Protein AF-0000000072585139 (afdb_homodimer)

Solvent-accessible surface area (backbone atoms only — not comparable to full-atom values): 26400 Å² total; per-residue (Å²): 128,81,48,69,66,55,53,49,50,52,49,50,51,48,30,50,52,48,31,51,47,50,48,38,71,71,33,42,86,51,77,71,23,61,53,44,52,26,44,55,58,34,50,46,35,52,48,48,26,52,51,36,59,74,62,57,54,36,87,89,45,90,61,53,48,47,44,47,32,48,60,13,45,47,51,49,52,46,31,55,47,23,23,61,61,23,40,58,47,56,71,86,44,48,78,57,50,72,39,91,83,46,50,61,66,45,56,44,49,22,51,35,48,52,44,50,52,19,42,51,50,23,46,52,52,47,53,52,53,35,34,76,71,69,50,31,77,75,50,70,32,59,68,46,30,51,50,21,50,51,50,34,48,46,43,11,48,20,45,13,36,36,41,17,32,46,22,67,74,34,66,62,46,58,64,45,46,56,51,48,52,60,62,42,47,82,52,38,39,40,84,54,54,63,67,78,45,56,72,74,46,36,62,59,37,68,69,38,52,58,22,29,26,43,27,40,25,46,34,14,39,53,33,88,80,50,70,64,64,65,50,68,66,58,32,50,52,49,33,49,52,39,34,54,53,8,52,52,41,35,51,53,48,37,47,66,73,55,64,122,130,83,49,69,66,56,55,50,50,52,49,50,51,48,31,50,52,49,32,52,48,50,49,39,71,73,33,41,87,50,77,70,24,61,54,45,54,26,45,53,59,35,50,44,35,52,51,50,27,51,50,33,59,75,63,58,55,37,86,89,44,89,58,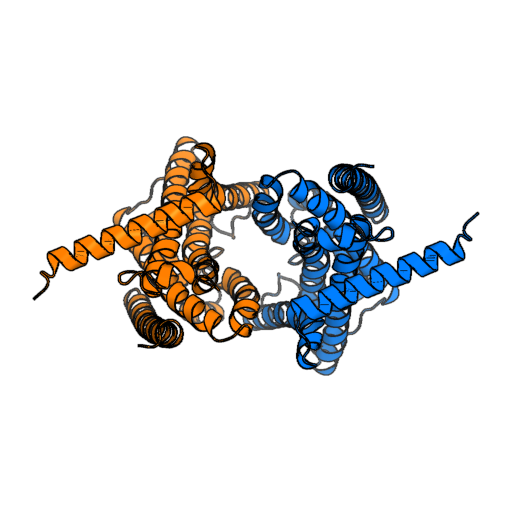53,48,45,43,48,32,47,60,15,45,45,52,50,53,47,30,56,47,24,22,61,61,23,40,59,47,56,73,87,44,48,79,56,50,72,39,91,84,45,51,60,66,44,56,46,50,21,52,35,48,52,45,50,53,18,41,49,49,22,47,52,53,46,53,52,52,33,32,76,72,69,51,30,78,77,50,71,31,59,66,45,28,51,52,20,50,51,51,34,49,47,42,11,47,19,44,14,34,37,42,18,31,45,22,67,75,35,67,64,48,57,64,45,46,55,50,49,51,60,62,42,47,83,51,39,39,39,86,52,54,63,66,78,46,56,72,75,48,35,60,59,36,68,71,38,51,59,23,29,27,44,27,41,25,45,33,14,38,54,32,88,79,51,69,62,64,65,49,68,66,59,33,51,51,51,35,50,52,39,33,54,54,8,51,52,42,35,52,53,49,36,47,67,73,54,64,122

InterPro domains:
  IPR000412 ABC-2 transporter [PR00164] (34-55)
  IPR000412 ABC-2 transporter [PR00164] (65-87)
  IPR000412 ABC-2 transporter [PR00164] (108-133)
  IPR000412 ABC-2 transporter [PR00164] (142-166)
  IPR000412 ABC-2 transporter [PR00164] (179-198)
  IPR000412 ABC-2 transporter [PR00164] (199-218)
  IPR013525 ABC-2 type transporter, transmembrane domain [PF01061] (15-222)
  IPR047817 ABC-2 type transporter, transmembrane domain, bacterial-type [PS51012] (32-253)

pLDDT: mean 90.4, std 9.54, range [42.72, 98.81]

Nearest PDB structures (foldseek):
  8tun-assembly1_C  TM=8.890E-01  e=8.134E-10  Caldimonas thermodepolymerans
  6oih-assembly1_D  TM=8.139E-01  e=3.523E-07  Aquifex aeolicus VF5
  7k2t-assembly1_B  TM=7.913E-01  e=3.224E-07  Aquifex aeolicus VF5
  8dku-assembly1_B  TM=8.174E-01  e=7.484E-07  Aquifex aeolicus VF5
  6m96-assembly1_B-2  TM=8.019E-0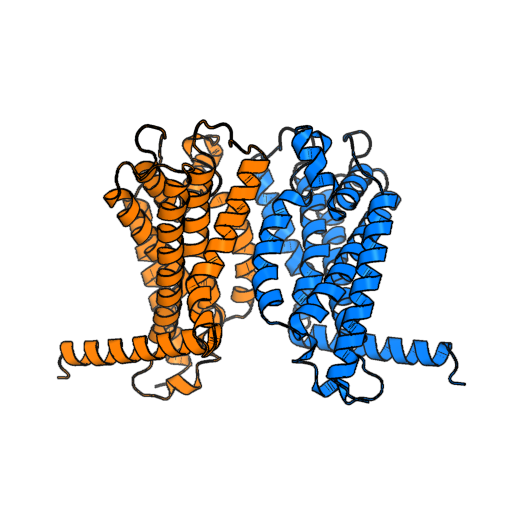1  e=1.021E-06  Aquifex aeolicus VF5

Organism: Burkholderia pseudomallei (strain K96243) (NCBI:txid272560)

Radius of gyration: 24.39 Å; Cα contacts (8 Å, |Δi|>4): 703; chains: 2; bounding box: 82×57×55 Å

Foldseek 3Di:
DCPPVNLVVLLVVLLVVLLVVVQCVQQNDDPVSNVCLQVVLLVVLVVVLVVCVVVVPCVPAPDQSSVLSLLQSLLLQLQLVLLVQLQPQCVVCLVVLVDPSDFSVSNSVSSLVSSLVNSVVNSVVSVVVCVVVVRADFWQAVPLLVVLSVLSSLNSSLSNLQLNLVNVVDVVSVVVSVVVSVVCSVLQCSSDALVSDDPVSNVVSQLDLNNQSSLSNVCRRPPPSDDGDHDVVVSVVVSVVSNVNSVVSSVVSRCVSDPD/DQPPVNLVVLLVVLLVVLLVVVQCVQQNDDPVSNVCLQVVLLCVLVVVLVVCVVVVPCVPAPDQSSVLSLLQSLLLQLQLVLLVQLQPQCVVCLVVLVDPSDFSVSNSVSSLV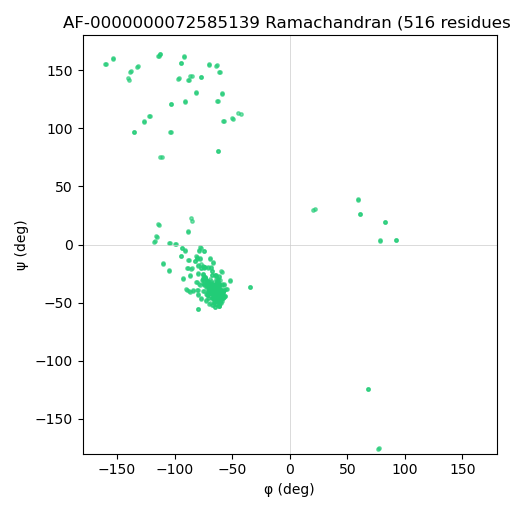SSLVNSVVNSVVSVVVCVVVVRFDFWQAVVLLVVLSVLSSLNSSLSNLQLNLVNVVDVVSVVVSVVVSVVCSVLQCSSDALVSDDPVSNVVSQLDLNNQSSLSNVCRRVPPSDDGDHDVVVSVVVSVVSNVNSVVSSVVSRCVSDPD

Sequence (520 aa):
MTNFGRSLAVQRRVIFALLMREVLTRYGRHNIGFLWLFVEPMIFTVGITILWNATGATHGSNLPISAFALTGYSTVLLWRNMPGRCSMAVTPNLALMYHRNVKVIDIFIARILLEVVGNTASFFVLMITFHALGLVDYPEDILEVMFAWVMIIWFGASLGFIIGALSEKTELVEKLWHPVTYLMFPLSGAIFMVDWLSPAFQKIVLWLPMVHGVEMLREGYFGSLVAAHYDIGYMACACLAMSLVGLALVRDVGREVTPEMTNFGRSLAVQRRVIFALLMREVLTRYGRHNIGFLWLFVEPMIFTVGITILWNATGATHGSNLPISAFALTGYSTVLLWRNMPGRCSMAVTPNLALMYHRNVKVIDIFIARILLEVVGNTASFFVLMITFHALGLVDYPEDILEVMFAWVMIIWFGASLGFIIGALSEKTELVEKLWHPVTYLMFPLSGAIFMVDWLSPAFQKIVLWLPMVHGVEMLREGYFGSLVAAHYDIGYMACACLAMSLVGLALVRDVGREVTPE

Structure (mmCIF, N/CA/C/O backbone):
data_AF-0000000072585139-model_v1
#
loop_
_entity.id
_entity.type
_entity.pdbx_description
1 polymer 'Transport permease protein'
#
loop_
_atom_site.group_PDB
_atom_site.id
_atom_site.type_symbol
_atom_site.label_atom_id
_atom_site.label_alt_id
_atom_site.label_comp_id
_atom_site.label_asym_id
_atom_site.label_entity_id
_atom_site.label_seq_id
_atom_site.pdbx_PDB_ins_code
_atom_site.Cartn_x
_atom_site.Cartn_y
_atom_site.Cartn_z
_atom_site.occupancy
_atom_site.B_iso_or_equiv
_atom_site.auth_seq_id
_atom_site.auth_comp_id
_atom_site.auth_asym_id
_atom_site.auth_atom_id
_atom_site.pdbx_PDB_model_num
ATOM 1 N N . MET A 1 1 ? 42.906 -22.531 -11.68 1 42.72 1 MET A N 1
ATOM 2 C CA . MET A 1 1 ? 42.719 -21.219 -11.055 1 42.72 1 MET A CA 1
ATOM 3 C C . MET A 1 1 ? 41.812 -20.344 -11.891 1 42.72 1 MET A C 1
ATOM 5 O O . MET A 1 1 ? 42.156 -19.938 -12.992 1 42.72 1 MET A O 1
ATOM 9 N N . THR A 1 2 ? 40.594 -20.641 -11.93 1 57.81 2 THR A N 1
ATOM 10 C CA . THR A 1 2 ? 39.688 -19.938 -12.836 1 57.81 2 THR A CA 1
ATOM 11 C C . THR A 1 2 ? 39.844 -18.422 -12.695 1 57.81 2 THR A C 1
ATOM 13 O O . THR A 1 2 ? 39.969 -17.906 -11.586 1 57.81 2 THR A O 1
ATOM 16 N N . ASN A 1 3 ? 40.375 -17.734 -13.578 1 70.94 3 ASN A N 1
ATOM 17 C CA . ASN A 1 3 ? 40.688 -16.312 -13.695 1 70.94 3 ASN A CA 1
ATOM 18 C C . ASN A 1 3 ? 39.5 -15.445 -13.227 1 70.94 3 ASN A C 1
ATOM 20 O O . ASN A 1 3 ? 38.344 -15.75 -13.523 1 70.94 3 ASN A O 1
ATOM 24 N N . PHE A 1 4 ? 39.781 -14.742 -12.078 1 81.25 4 PHE A N 1
ATOM 25 C CA . PHE A 1 4 ? 38.844 -13.789 -11.492 1 81.25 4 PHE A CA 1
ATOM 26 C C . PHE A 1 4 ? 38.062 -13.062 -12.578 1 81.25 4 PHE A C 1
ATOM 28 O O . PHE A 1 4 ? 36.844 -12.852 -12.438 1 81.25 4 PHE A O 1
ATOM 35 N N . GLY A 1 5 ? 38.688 -12.797 -13.625 1 80.81 5 GLY A N 1
ATOM 36 C CA . GLY A 1 5 ? 38.031 -12.141 -14.742 1 80.81 5 GLY A CA 1
ATOM 37 C C . GLY A 1 5 ? 37 -13.016 -15.438 1 80.81 5 GLY A C 1
ATOM 38 O O . GLY A 1 5 ? 35.938 -12.547 -15.828 1 80.81 5 GLY A O 1
ATOM 39 N N . ARG A 1 6 ? 37.375 -14.195 -15.531 1 80.69 6 ARG A N 1
ATOM 40 C CA . ARG A 1 6 ? 36.469 -15.141 -16.188 1 80.69 6 ARG A CA 1
ATOM 41 C C . ARG A 1 6 ? 35.25 -15.414 -15.32 1 80.69 6 ARG A C 1
ATOM 43 O O . ARG A 1 6 ? 34.125 -15.5 -15.82 1 80.69 6 ARG A O 1
ATOM 50 N N . SER A 1 7 ? 35.531 -15.523 -14.102 1 82.94 7 SER A N 1
ATOM 51 C CA . SER A 1 7 ? 34.438 -15.758 -13.172 1 82.94 7 SER A CA 1
ATOM 52 C C . SER A 1 7 ? 33.469 -14.586 -13.148 1 82.94 7 SER A C 1
ATOM 54 O O . SER A 1 7 ? 32.25 -14.773 -13.117 1 82.94 7 SER A O 1
ATOM 56 N N . LEU A 1 8 ? 34.031 -13.414 -13.203 1 86.38 8 LEU A N 1
ATOM 57 C CA . LEU A 1 8 ? 33.219 -12.211 -13.219 1 86.38 8 LEU A CA 1
ATOM 58 C C . LEU A 1 8 ? 32.406 -12.133 -14.5 1 86.38 8 LEU A C 1
ATOM 60 O O . LEU A 1 8 ? 31.234 -11.695 -14.477 1 86.38 8 LEU A O 1
ATOM 64 N N . ALA A 1 9 ? 33 -12.555 -15.523 1 87.81 9 ALA A N 1
ATOM 65 C CA . ALA A 1 9 ? 32.312 -12.547 -16.812 1 87.81 9 ALA A CA 1
ATOM 66 C C . ALA A 1 9 ? 31.156 -13.531 -16.828 1 87.81 9 ALA A C 1
ATOM 68 O O . ALA A 1 9 ? 30.078 -13.234 -17.359 1 87.81 9 ALA A O 1
ATOM 69 N N . VAL A 1 10 ? 31.422 -14.625 -16.297 1 86.19 10 VAL A N 1
ATOM 70 C CA . VAL A 1 10 ? 30.375 -15.641 -16.219 1 86.19 10 VAL A CA 1
ATOM 71 C C . VAL A 1 10 ? 29.234 -15.141 -15.32 1 86.19 10 VAL A C 1
ATOM 73 O O . VAL A 1 10 ? 28.062 -15.258 -15.672 1 86.19 10 VAL A O 1
ATOM 76 N N . GLN A 1 11 ? 29.609 -14.516 -14.227 1 89.5 11 GLN A N 1
ATOM 77 C CA . GLN A 1 11 ? 28.609 -14 -13.297 1 89.5 11 GLN A CA 1
ATOM 78 C C . GLN A 1 11 ? 27.781 -12.898 -13.945 1 89.5 11 GLN A C 1
ATOM 80 O O . GLN A 1 11 ? 26.562 -12.836 -13.742 1 89.5 11 GLN A O 1
ATOM 85 N N . ARG A 1 12 ? 28.422 -12.078 -14.648 1 91.88 12 ARG A N 1
ATOM 86 C CA . ARG A 1 12 ? 27.719 -11.008 -15.344 1 91.88 12 ARG A CA 1
ATOM 87 C C . ARG A 1 12 ? 26.734 -11.562 -16.359 1 91.88 12 ARG A C 1
ATOM 89 O O . ARG A 1 12 ? 25.625 -11.047 -16.516 1 91.88 12 ARG A O 1
ATOM 96 N N . ARG A 1 13 ? 27.125 -12.57 -16.984 1 91.62 13 ARG A N 1
ATOM 97 C CA . ARG A 1 13 ? 26.266 -13.203 -17.984 1 91.62 13 ARG A CA 1
ATOM 98 C C . ARG A 1 13 ? 25.047 -13.852 -17.312 1 91.62 13 ARG A C 1
ATOM 100 O O . ARG A 1 13 ? 23.938 -13.766 -17.828 1 91.62 13 ARG A O 1
ATOM 107 N N . VAL A 1 14 ? 25.328 -14.43 -16.219 1 91.94 14 VAL A N 1
ATOM 108 C CA . VAL A 1 14 ? 24.25 -15.094 -15.477 1 91.94 14 VAL A CA 1
ATOM 109 C C . VAL A 1 14 ? 23.234 -14.055 -14.984 1 91.94 14 VAL A C 1
ATOM 111 O O . VAL A 1 14 ? 22.031 -14.211 -15.18 1 91.94 14 VAL A O 1
ATOM 114 N N . ILE A 1 15 ? 23.703 -13 -14.438 1 93.69 15 ILE A N 1
ATOM 115 C CA . ILE A 1 15 ? 22.844 -11.961 -13.898 1 93.69 15 ILE A CA 1
ATOM 116 C C . ILE A 1 15 ? 22.062 -11.297 -15.023 1 93.69 15 ILE A C 1
ATOM 118 O O . ILE A 1 15 ? 20.859 -11.023 -14.883 1 93.69 15 ILE A O 1
ATOM 122 N N . PHE A 1 16 ? 22.734 -11.094 -16.094 1 93.31 16 PHE A N 1
ATOM 123 C CA . PHE A 1 16 ? 22.078 -10.477 -17.234 1 93.31 16 PHE A CA 1
ATOM 124 C C . PHE A 1 16 ? 20.969 -11.383 -17.781 1 93.31 16 PHE A C 1
ATOM 126 O O . PHE A 1 16 ? 19.891 -10.906 -18.109 1 93.31 16 PHE A O 1
ATOM 133 N N . ALA A 1 17 ? 21.25 -12.641 -17.828 1 92.38 17 ALA A N 1
ATOM 134 C CA . ALA A 1 17 ? 20.25 -13.609 -18.297 1 92.38 17 ALA A CA 1
ATOM 135 C C . ALA A 1 17 ? 19.047 -13.633 -17.359 1 92.38 17 ALA A C 1
ATOM 137 O O . ALA A 1 17 ? 17.891 -13.672 -17.828 1 92.38 17 ALA A O 1
ATOM 138 N N . LEU A 1 18 ? 19.359 -13.562 -16.109 1 92.62 18 LEU A N 1
ATOM 139 C CA . LEU A 1 18 ? 18.281 -13.562 -15.125 1 92.62 18 LEU A CA 1
ATOM 140 C C . LEU A 1 18 ? 17.484 -12.266 -15.18 1 92.62 18 LEU A C 1
ATOM 142 O O . LEU A 1 18 ? 16.266 -12.281 -15.031 1 92.62 18 LEU A O 1
ATOM 146 N N . LEU A 1 19 ? 18.172 -11.211 -15.367 1 92.88 19 LEU A N 1
ATOM 147 C CA . LEU A 1 19 ? 17.531 -9.914 -15.5 1 92.88 19 LEU A CA 1
ATOM 148 C C . LEU A 1 19 ? 16.594 -9.898 -16.703 1 92.88 19 LEU A C 1
ATOM 150 O O . LEU A 1 19 ? 15.445 -9.461 -16.594 1 92.88 19 LEU A O 1
ATOM 154 N N . MET A 1 20 ? 17.047 -10.391 -17.812 1 91.12 20 MET A N 1
ATOM 155 C CA . MET A 1 20 ? 16.234 -10.414 -19.031 1 91.12 20 MET A CA 1
ATOM 156 C C . MET A 1 20 ? 15.031 -11.336 -18.875 1 91.12 20 MET A C 1
ATOM 158 O O . MET A 1 20 ? 13.945 -11.031 -19.359 1 91.12 20 MET A O 1
ATOM 162 N N . ARG A 1 21 ? 15.266 -12.375 -18.188 1 89.94 21 ARG A N 1
ATOM 163 C CA . ARG A 1 21 ? 14.156 -13.289 -17.906 1 89.94 21 ARG A CA 1
ATOM 164 C C . ARG A 1 21 ? 13.086 -12.617 -17.062 1 89.94 21 ARG A C 1
ATOM 166 O O . ARG A 1 21 ? 11.891 -12.789 -17.297 1 89.94 21 ARG A O 1
ATOM 173 N N . GLU A 1 22 ? 13.586 -11.898 -16.094 1 89.5 22 GLU A N 1
ATOM 174 C CA . GLU A 1 22 ? 12.656 -11.18 -15.227 1 89.5 22 GLU A CA 1
ATOM 175 C C . GLU A 1 22 ? 11.875 -10.125 -16.016 1 89.5 22 GLU A C 1
ATOM 177 O O . GLU A 1 22 ? 10.68 -9.953 -15.797 1 89.5 22 GLU A O 1
ATOM 182 N N . VAL A 1 23 ? 12.547 -9.43 -16.875 1 88.5 23 VAL A N 1
ATOM 183 C CA . VAL A 1 23 ? 11.906 -8.414 -17.703 1 88.5 23 VAL A CA 1
ATOM 184 C C . VAL A 1 23 ? 10.836 -9.055 -18.578 1 88.5 23 VAL A C 1
ATOM 186 O O . VAL A 1 23 ? 9.711 -8.555 -18.656 1 88.5 23 VAL A O 1
ATOM 189 N N . LEU A 1 24 ? 11.141 -10.188 -19.156 1 87.56 24 LEU A N 1
ATOM 190 C CA . LEU A 1 24 ? 10.227 -10.883 -20.047 1 87.56 24 LEU A CA 1
ATOM 191 C C . LEU A 1 24 ? 9.039 -11.453 -19.281 1 87.56 24 LEU A C 1
ATOM 193 O O . LEU A 1 24 ? 7.91 -11.453 -19.781 1 87.56 24 LEU A O 1
ATOM 197 N N . THR A 1 25 ? 9.297 -11.922 -18.094 1 83.19 25 THR A N 1
ATOM 198 C CA . THR A 1 25 ? 8.25 -12.523 -17.266 1 83.19 25 THR A CA 1
ATOM 199 C C . THR A 1 25 ? 7.285 -11.461 -16.75 1 83.19 25 THR A C 1
ATOM 201 O O . THR A 1 25 ? 6.07 -11.68 -16.719 1 83.19 25 THR A O 1
ATOM 204 N N . ARG A 1 26 ? 7.789 -10.328 -16.5 1 83.62 26 ARG A N 1
ATOM 205 C CA . ARG A 1 26 ? 6.969 -9.297 -15.875 1 83.62 26 ARG A CA 1
ATOM 206 C C . ARG A 1 26 ? 6.258 -8.445 -16.922 1 83.62 26 ARG A C 1
ATOM 208 O O . ARG A 1 26 ? 5.113 -8.039 -16.719 1 83.62 26 ARG A O 1
ATOM 215 N N . TYR A 1 27 ? 6.938 -8.18 -17.953 1 83 27 TYR A N 1
ATOM 216 C CA . TYR A 1 27 ? 6.402 -7.156 -18.844 1 83 27 TYR A CA 1
ATOM 217 C C . TYR A 1 27 ? 6.098 -7.742 -20.219 1 83 27 TYR A C 1
ATOM 219 O O . TYR A 1 27 ? 5.52 -7.066 -21.078 1 83 27 TYR A O 1
ATOM 227 N N . GLY A 1 28 ? 6.305 -8.969 -20.359 1 76.94 28 GLY A N 1
ATOM 228 C CA . GLY A 1 28 ? 5.992 -9.648 -21.609 1 76.94 28 GLY A CA 1
ATOM 229 C C . GLY A 1 28 ? 7.023 -9.391 -22.688 1 76.94 28 GLY A C 1
ATOM 230 O O . GLY A 1 28 ? 8.047 -8.75 -22.438 1 76.94 28 GLY A O 1
ATOM 231 N N . ARG A 1 29 ? 6.672 -9.938 -23.844 1 72.06 29 ARG A N 1
ATOM 232 C CA . ARG A 1 29 ? 7.617 -9.938 -24.953 1 72.06 29 ARG A CA 1
ATOM 233 C C . ARG A 1 29 ? 7.379 -8.734 -25.859 1 72.06 29 ARG A C 1
ATOM 235 O O . ARG A 1 29 ? 8.234 -8.398 -26.688 1 72.06 29 ARG A O 1
ATOM 242 N N . HIS A 1 30 ? 6.328 -8.094 -25.625 1 69.88 30 HIS A N 1
ATOM 243 C CA . HIS A 1 30 ? 6.047 -6.996 -26.547 1 69.88 30 HIS A CA 1
ATOM 244 C C . HIS A 1 30 ? 6.762 -5.719 -26.125 1 69.88 30 HIS A C 1
ATOM 246 O O . HIS A 1 30 ? 7.031 -5.523 -24.938 1 69.88 30 HIS A O 1
ATOM 252 N N . ASN A 1 31 ? 7.215 -4.898 -27.016 1 62.59 31 ASN A N 1
ATOM 253 C CA . ASN A 1 31 ? 8.023 -3.693 -26.844 1 62.59 31 ASN A CA 1
ATOM 254 C C . ASN A 1 31 ? 7.406 -2.738 -25.828 1 62.59 31 ASN A C 1
ATOM 256 O O . ASN A 1 31 ? 8.117 -2.135 -25.016 1 62.59 31 ASN A O 1
ATOM 260 N N . ILE A 1 32 ? 6.145 -2.77 -25.75 1 67.5 32 ILE A N 1
ATOM 261 C CA . ILE A 1 32 ? 5.488 -1.817 -24.859 1 67.5 32 ILE A CA 1
ATOM 262 C C . ILE A 1 32 ? 5.621 -2.283 -23.406 1 67.5 32 ILE A C 1
ATOM 264 O O . ILE A 1 32 ? 5.543 -1.477 -22.484 1 67.5 32 ILE A O 1
ATOM 268 N N . GLY A 1 33 ? 5.941 -3.506 -23.312 1 70.38 33 GLY A N 1
ATOM 269 C CA . GLY A 1 33 ? 6.055 -4.078 -21.969 1 70.38 33 GLY A CA 1
ATOM 270 C C . GLY A 1 33 ? 7.246 -3.547 -21.203 1 70.38 33 GLY A C 1
ATOM 271 O O . GLY A 1 33 ? 7.129 -3.244 -20 1 70.38 33 GLY A O 1
ATOM 272 N N . PHE A 1 34 ? 8.258 -3.209 -21.922 1 78.94 34 PHE A N 1
ATOM 273 C CA . PHE A 1 34 ? 9.484 -2.748 -21.266 1 78.94 34 PHE A CA 1
ATOM 274 C C . PHE A 1 34 ? 9.32 -1.323 -20.75 1 78.94 34 PHE A C 1
ATOM 276 O O . PHE A 1 34 ? 9.883 -0.961 -19.719 1 78.94 34 PHE A O 1
ATOM 283 N N . LEU A 1 35 ? 8.484 -0.581 -21.344 1 83.5 35 LEU A N 1
ATOM 284 C CA . LEU A 1 35 ? 8.258 0.796 -20.922 1 83.5 35 LEU A CA 1
ATOM 285 C C . LEU A 1 35 ? 7.574 0.84 -19.562 1 83.5 35 LEU A C 1
ATOM 287 O O . LEU A 1 35 ? 7.715 1.816 -18.828 1 83.5 35 LEU A O 1
ATOM 291 N N . TRP A 1 36 ? 6.992 -0.24 -19.25 1 84.69 36 TRP A N 1
ATOM 292 C CA . TRP A 1 36 ? 6.266 -0.287 -17.984 1 84.69 36 TRP A CA 1
ATOM 293 C C . TRP A 1 36 ? 7.234 -0.28 -16.797 1 84.69 36 TRP A C 1
ATOM 295 O O . TRP A 1 36 ? 6.863 0.102 -15.688 1 84.69 36 TRP A O 1
ATOM 305 N N . LEU A 1 37 ? 8.461 -0.657 -17.188 1 85.56 37 LEU A N 1
ATOM 306 C CA . LEU A 1 37 ? 9.492 -0.702 -16.156 1 85.56 37 LEU A CA 1
ATOM 307 C C . LEU A 1 37 ? 9.641 0.655 -15.477 1 85.56 37 LEU A C 1
ATOM 309 O O . LEU A 1 37 ? 9.781 0.729 -14.258 1 85.56 37 LEU A O 1
ATOM 313 N N . PHE A 1 38 ? 9.555 1.667 -16.219 1 89.62 38 PHE A N 1
ATOM 314 C CA . PHE A 1 38 ? 9.742 2.969 -15.586 1 89.62 38 PHE A CA 1
ATOM 315 C C . PHE A 1 38 ? 8.422 3.74 -15.539 1 89.62 38 PHE A C 1
ATOM 317 O O . PHE A 1 38 ? 8.266 4.664 -14.734 1 89.62 38 PHE A O 1
ATOM 324 N N . VAL A 1 39 ? 7.43 3.324 -16.328 1 89.62 39 VAL A N 1
ATOM 325 C CA . VAL A 1 39 ? 6.137 4 -16.328 1 89.62 39 VAL A CA 1
ATOM 326 C C . VAL A 1 39 ? 5.387 3.703 -15.039 1 89.62 39 VAL A C 1
ATOM 328 O O . VAL A 1 39 ? 4.719 4.578 -14.484 1 89.62 39 VAL A O 1
ATOM 331 N N . GLU A 1 40 ? 5.609 2.531 -14.578 1 87.25 40 GLU A N 1
ATOM 332 C CA . GLU A 1 40 ? 4.898 2.123 -13.375 1 87.25 40 GLU A CA 1
ATOM 333 C C . GLU A 1 40 ? 5.25 3.02 -12.188 1 87.25 40 GLU A C 1
ATOM 335 O O . GLU A 1 40 ? 4.371 3.639 -11.586 1 87.25 40 GLU A O 1
ATOM 340 N N . PRO A 1 41 ? 6.504 3.188 -11.898 1 91.62 41 PRO A N 1
ATOM 341 C CA . PRO A 1 41 ? 6.84 4.094 -10.797 1 91.62 41 PRO A CA 1
ATOM 342 C C . PRO A 1 41 ? 6.504 5.551 -11.109 1 91.62 41 PRO A C 1
ATOM 344 O O . PRO A 1 41 ? 6.164 6.316 -10.203 1 91.62 41 PRO A O 1
ATOM 347 N N . MET A 1 42 ? 6.488 5.91 -12.32 1 94.5 42 MET A N 1
ATOM 348 C CA . MET A 1 42 ? 6.141 7.273 -12.703 1 94.5 42 MET A CA 1
ATOM 349 C C . MET A 1 42 ? 4.68 7.578 -12.391 1 94.5 42 MET A C 1
ATOM 351 O O . MET A 1 42 ? 4.352 8.688 -11.961 1 94.5 42 MET A O 1
ATOM 355 N N . ILE A 1 43 ? 3.885 6.598 -12.586 1 92 43 ILE A N 1
ATOM 356 C CA . ILE A 1 43 ? 2.457 6.781 -12.359 1 92 43 ILE A CA 1
ATOM 357 C C . ILE A 1 43 ? 2.209 7.141 -10.898 1 92 43 ILE A C 1
ATOM 359 O O . ILE A 1 43 ? 1.418 8.039 -10.602 1 92 43 ILE A O 1
ATOM 363 N N . PHE A 1 44 ? 2.918 6.535 -10.047 1 90.06 44 PHE A N 1
ATOM 364 C CA . PHE A 1 44 ? 2.781 6.805 -8.617 1 90.06 44 PHE A CA 1
ATOM 365 C C . PHE A 1 44 ? 3.207 8.227 -8.289 1 90.06 44 PHE A C 1
ATOM 367 O O . PHE A 1 44 ? 2.465 8.977 -7.648 1 90.06 44 PHE A O 1
ATOM 374 N N . THR A 1 45 ? 4.348 8.562 -8.773 1 93.25 45 THR A N 1
ATOM 375 C CA . THR A 1 45 ? 4.906 9.875 -8.461 1 93.25 45 THR A CA 1
ATOM 376 C C . THR A 1 45 ? 4.078 10.984 -9.102 1 93.25 45 THR A C 1
ATOM 378 O O . THR A 1 45 ? 3.799 12.008 -8.469 1 93.25 45 THR A O 1
ATOM 381 N N . VAL A 1 46 ? 3.668 10.773 -10.312 1 94.62 46 VAL A N 1
ATOM 382 C CA . VAL A 1 46 ? 2.852 11.758 -11.023 1 94.62 46 VAL A CA 1
ATOM 383 C C . VAL A 1 46 ? 1.498 11.898 -10.328 1 94.62 46 VAL A C 1
ATOM 385 O O . VAL A 1 46 ? 1.004 13.008 -10.141 1 94.62 46 VAL A O 1
ATOM 388 N N . GLY A 1 47 ? 0.931 10.797 -9.953 1 91.75 47 GLY A N 1
ATOM 389 C CA . GLY A 1 47 ? -0.343 10.82 -9.25 1 91.75 47 GLY A CA 1
ATOM 390 C C . GLY A 1 47 ? -0.294 11.609 -7.953 1 91.75 47 GLY A C 1
ATOM 391 O O . GLY A 1 47 ? -1.17 12.43 -7.688 1 91.75 47 GLY A O 1
ATOM 392 N N . ILE A 1 48 ? 0.69 11.359 -7.227 1 89.56 48 ILE A N 1
ATOM 393 C CA . ILE A 1 48 ? 0.835 12.055 -5.949 1 89.56 48 ILE A CA 1
ATOM 394 C C . ILE A 1 48 ? 1.1 13.539 -6.195 1 89.56 48 ILE A C 1
ATOM 396 O O . ILE A 1 48 ? 0.609 14.391 -5.453 1 89.56 48 ILE A O 1
ATOM 400 N N . THR A 1 49 ? 1.92 13.828 -7.199 1 91.88 49 THR A N 1
ATOM 401 C CA . THR A 1 49 ? 2.209 15.211 -7.551 1 91.88 49 THR A CA 1
ATOM 402 C C . THR A 1 49 ? 0.927 15.961 -7.914 1 91.88 49 THR A C 1
ATOM 404 O O . THR A 1 49 ? 0.701 17.078 -7.453 1 91.88 49 THR A O 1
ATOM 407 N N . ILE A 1 50 ? 0.098 15.367 -8.688 1 89.06 50 ILE A N 1
ATOM 408 C CA . ILE A 1 50 ? -1.175 15.961 -9.078 1 89.06 50 ILE A CA 1
ATOM 409 C C . ILE A 1 50 ? -2.051 16.156 -7.844 1 89.06 50 ILE A C 1
ATOM 411 O O . ILE A 1 50 ? -2.637 17.219 -7.648 1 89.06 50 ILE A O 1
ATOM 415 N N . LEU A 1 51 ? -2.049 15.164 -7.055 1 85.12 51 LEU A N 1
ATOM 416 C CA . LEU A 1 51 ? -2.873 15.195 -5.852 1 85.12 51 LEU A CA 1
ATOM 417 C C . LEU A 1 51 ? -2.422 16.312 -4.918 1 85.12 51 LEU A C 1
ATOM 419 O O . LEU A 1 51 ? -3.246 17.094 -4.43 1 85.12 51 LEU A O 1
ATOM 423 N N . TRP A 1 52 ? -1.164 16.391 -4.672 1 85.44 52 TRP A N 1
ATOM 424 C CA . TRP A 1 52 ? -0.648 17.391 -3.738 1 85.44 52 TRP A CA 1
ATOM 425 C C . TRP A 1 52 ? -0.787 18.797 -4.309 1 85.44 52 TRP A C 1
ATOM 427 O O . TRP A 1 52 ? -1.068 19.75 -3.574 1 85.44 52 TRP A O 1
ATOM 437 N N . ASN A 1 53 ? -0.588 18.953 -5.598 1 84.75 53 ASN A N 1
ATOM 438 C CA . ASN A 1 53 ? -0.792 20.25 -6.215 1 84.75 53 ASN A CA 1
ATOM 439 C C . ASN A 1 53 ? -2.256 20.672 -6.152 1 84.75 53 ASN A C 1
ATOM 441 O O . ASN A 1 53 ? -2.557 21.859 -5.934 1 84.75 53 ASN A O 1
ATOM 445 N N . ALA A 1 54 ? -3.121 19.797 -6.336 1 78.88 54 ALA A N 1
ATOM 446 C CA . ALA A 1 54 ? -4.551 20.078 -6.312 1 78.88 54 ALA A CA 1
ATOM 447 C C . ALA A 1 54 ? -5.016 20.453 -4.902 1 78.88 54 ALA A C 1
ATOM 449 O O . ALA A 1 54 ? -5.926 21.266 -4.734 1 78.88 54 ALA A O 1
ATOM 450 N N . THR A 1 55 ? -4.379 19.844 -3.893 1 75.5 55 THR A N 1
ATOM 451 C CA . THR A 1 55 ? -4.805 20.047 -2.514 1 75.5 55 THR A CA 1
ATOM 452 C C . THR A 1 55 ? -4.004 21.172 -1.866 1 75.5 55 THR A C 1
ATOM 454 O O . THR A 1 55 ? -4.34 21.641 -0.775 1 75.5 55 THR A O 1
ATOM 457 N N . GLY A 1 56 ? -3.125 21.656 -2.588 1 69.81 56 GLY A N 1
ATOM 458 C CA . GLY A 1 56 ? -2.275 22.688 -2.014 1 69.81 56 GLY A CA 1
ATOM 459 C C . GLY A 1 56 ? -1.483 22.203 -0.812 1 69.81 56 GLY A C 1
ATOM 460 O O . GLY A 1 56 ? -1.279 22.953 0.145 1 69.81 56 GLY A O 1
ATOM 461 N N . ALA A 1 57 ? -1.272 21 -0.812 1 62.47 57 ALA A N 1
ATOM 462 C CA . ALA A 1 57 ? -0.547 20.438 0.323 1 62.47 57 ALA A CA 1
ATOM 463 C C . ALA A 1 57 ? 0.858 21.016 0.422 1 62.47 57 ALA A C 1
ATOM 465 O O . ALA A 1 57 ? 1.736 20.688 -0.376 1 62.47 57 ALA A O 1
ATOM 466 N N . THR A 1 58 ? 0.96 22.203 0.978 1 60.09 58 THR A N 1
ATOM 467 C CA . THR A 1 58 ? 2.246 22.875 1.106 1 60.09 58 THR A CA 1
ATOM 468 C C . THR A 1 58 ? 2.963 22.438 2.381 1 60.09 58 THR A C 1
ATOM 470 O O . THR A 1 58 ? 4.102 22.844 2.627 1 60.09 58 THR A O 1
ATOM 473 N N . HIS A 1 59 ? 2.635 21.422 2.809 1 58.06 59 HIS A N 1
ATOM 474 C CA . HIS A 1 59 ? 3.201 20.938 4.055 1 58.06 59 HIS A CA 1
ATOM 475 C C . HIS A 1 59 ? 3.801 22.062 4.883 1 58.06 59 HIS A C 1
ATOM 477 O O . HIS A 1 59 ? 4.824 21.875 5.547 1 58.06 59 HIS A O 1
ATOM 483 N N . GLY A 1 60 ? 3.131 23.25 4.652 1 57.12 60 GLY A N 1
ATOM 484 C CA . GLY A 1 60 ? 3.568 24.406 5.43 1 57.12 60 GLY A CA 1
ATOM 485 C C . GLY A 1 60 ? 4.84 25.031 4.898 1 57.12 60 GLY A C 1
ATOM 486 O O . GLY A 1 60 ? 5.441 25.891 5.562 1 57.12 60 GLY A O 1
ATOM 487 N N . SER A 1 61 ? 5.285 24.5 3.807 1 67.06 61 SER A N 1
ATOM 488 C CA . SER A 1 61 ? 6.574 25.016 3.354 1 67.06 61 SER A CA 1
ATOM 489 C C . SER A 1 61 ? 6.438 25.781 2.039 1 67.06 61 SER A C 1
ATOM 491 O O . SER A 1 61 ? 5.383 25.734 1.401 1 67.06 61 SER A O 1
ATOM 493 N N . ASN A 1 62 ? 7.441 26.516 1.821 1 77.56 62 ASN A N 1
ATOM 494 C CA . ASN A 1 62 ? 7.531 27.281 0.583 1 77.56 62 ASN A CA 1
ATOM 495 C C . ASN A 1 62 ? 8.195 26.469 -0.529 1 77.56 62 ASN A C 1
ATOM 497 O O . ASN A 1 62 ? 8.547 27.016 -1.576 1 77.56 62 ASN A O 1
ATOM 501 N N . LEU A 1 63 ? 8.336 25.281 -0.298 1 84.19 63 LEU A N 1
ATOM 502 C CA . LEU A 1 63 ? 8.938 24.438 -1.329 1 84.19 63 LEU A CA 1
ATOM 503 C C . LEU A 1 63 ? 7.926 24.125 -2.426 1 84.19 63 LEU A C 1
ATOM 505 O O . LEU A 1 63 ? 6.734 23.953 -2.15 1 84.19 63 LEU A O 1
ATOM 509 N N . PRO A 1 64 ? 8.484 24.078 -3.65 1 88.62 64 PRO A N 1
ATOM 510 C CA . PRO A 1 64 ? 7.578 23.625 -4.707 1 88.62 64 PRO A CA 1
ATOM 511 C C . PRO A 1 64 ? 7.023 22.219 -4.449 1 88.62 64 PRO A C 1
ATOM 513 O O . PRO A 1 64 ? 7.793 21.281 -4.215 1 88.62 64 PRO A O 1
ATOM 516 N N . ILE A 1 65 ? 5.812 22.141 -4.555 1 89 65 ILE A N 1
ATOM 517 C CA . ILE A 1 65 ? 5.094 20.922 -4.219 1 89 65 ILE A CA 1
ATOM 518 C C . ILE A 1 65 ? 5.562 19.781 -5.121 1 89 65 ILE A C 1
ATOM 520 O O . ILE A 1 65 ? 5.82 18.672 -4.648 1 89 65 ILE A O 1
ATOM 524 N N . SER A 1 66 ? 5.719 20.047 -6.391 1 93.88 66 SER A N 1
ATOM 525 C CA . SER A 1 66 ? 6.098 19.031 -7.359 1 93.88 66 SER A CA 1
ATOM 526 C C . SER A 1 66 ? 7.488 18.484 -7.07 1 93.88 66 SER A C 1
ATOM 528 O O . SER A 1 66 ? 7.723 17.281 -7.172 1 93.88 66 SER A O 1
ATOM 530 N N . ALA A 1 67 ? 8.359 19.359 -6.723 1 94.12 67 ALA A N 1
ATOM 531 C CA . ALA A 1 67 ? 9.711 18.922 -6.398 1 94.12 67 ALA A CA 1
ATOM 532 C C . ALA A 1 67 ? 9.734 18.078 -5.121 1 94.12 67 ALA A C 1
ATOM 534 O O . ALA A 1 67 ? 10.469 17.094 -5.027 1 94.12 67 ALA A O 1
ATOM 535 N N . PHE A 1 68 ? 8.961 18.531 -4.219 1 94 68 PHE A N 1
ATOM 536 C CA . PHE A 1 68 ? 8.867 17.797 -2.961 1 94 68 PHE A CA 1
ATOM 537 C C . PHE A 1 68 ? 8.281 16.406 -3.182 1 94 68 PHE A C 1
ATOM 539 O O . PHE A 1 68 ? 8.781 15.422 -2.633 1 94 68 PHE A O 1
ATOM 546 N N . ALA A 1 69 ? 7.285 16.312 -3.953 1 93.56 69 ALA A N 1
ATOM 547 C CA . ALA A 1 69 ? 6.668 15.031 -4.281 1 93.56 69 ALA A CA 1
ATOM 548 C C . ALA A 1 69 ? 7.637 14.141 -5.051 1 93.56 69 ALA A C 1
ATOM 550 O O . ALA A 1 69 ? 7.773 12.953 -4.754 1 93.56 69 ALA A O 1
ATOM 551 N N . LEU A 1 70 ? 8.305 14.672 -6.008 1 96.31 70 LEU A N 1
ATOM 552 C CA . LEU A 1 70 ? 9.25 13.938 -6.84 1 96.31 70 LEU A CA 1
ATOM 553 C C . LEU A 1 70 ? 10.367 13.352 -5.992 1 96.31 70 LEU A C 1
ATOM 555 O O . LEU A 1 70 ? 10.672 12.156 -6.098 1 96.31 70 LEU A O 1
ATOM 559 N N . THR A 1 71 ? 10.93 14.133 -5.09 1 96.5 71 THR A N 1
ATOM 560 C CA . THR A 1 71 ? 12.086 13.703 -4.309 1 96.5 71 THR A CA 1
ATOM 561 C C . THR A 1 71 ? 11.664 12.734 -3.207 1 96.5 71 THR A C 1
ATOM 563 O O . THR A 1 71 ? 12.438 11.867 -2.799 1 96.5 71 THR A O 1
ATOM 566 N N . GLY A 1 72 ? 10.492 12.898 -2.738 1 94.94 72 GLY A N 1
ATOM 567 C CA . GLY A 1 72 ? 10.008 12.047 -1.664 1 94.94 72 GLY A CA 1
ATOM 568 C C . GLY A 1 72 ? 9.531 10.688 -2.148 1 94.94 72 GLY A C 1
ATOM 569 O O . GLY A 1 72 ? 10.078 9.656 -1.763 1 94.94 72 GLY A O 1
ATOM 570 N N . TYR A 1 73 ? 8.625 10.703 -3.061 1 94.12 73 TYR A N 1
ATOM 571 C CA . TYR A 1 73 ? 7.973 9.461 -3.451 1 94.12 73 TYR A CA 1
ATOM 572 C C . TYR A 1 73 ? 8.891 8.602 -4.312 1 94.12 73 TYR A C 1
ATOM 574 O O . TYR A 1 73 ? 8.844 7.375 -4.246 1 94.12 73 TYR A O 1
ATOM 582 N N . SER A 1 74 ? 9.703 9.211 -5.094 1 96.88 74 SER A N 1
ATOM 583 C CA . SER A 1 74 ? 10.641 8.43 -5.887 1 96.88 74 SER A CA 1
ATOM 584 C C . SER A 1 74 ? 11.609 7.652 -4.996 1 96.88 74 SER A C 1
ATOM 586 O O . SER A 1 74 ? 11.977 6.52 -5.309 1 96.88 74 SER A O 1
ATOM 588 N N . THR A 1 75 ? 11.969 8.25 -3.895 1 97.44 75 THR A N 1
ATOM 589 C CA . THR A 1 75 ? 12.891 7.566 -2.998 1 97.44 75 THR A CA 1
ATOM 590 C C . THR A 1 75 ? 12.203 6.414 -2.277 1 97.44 75 THR A C 1
ATOM 592 O O . THR A 1 75 ? 12.805 5.359 -2.061 1 97.44 75 THR A O 1
ATOM 595 N N . VAL A 1 76 ? 10.969 6.605 -1.947 1 95.56 76 VAL A N 1
ATOM 596 C CA . VAL A 1 76 ? 10.203 5.547 -1.291 1 95.56 76 VAL A CA 1
ATOM 597 C C . VAL A 1 76 ? 10.078 4.344 -2.223 1 95.56 76 VAL A C 1
ATOM 599 O O . VAL A 1 76 ? 10.289 3.205 -1.805 1 95.56 76 VAL A O 1
ATOM 602 N N . LEU A 1 77 ? 9.727 4.625 -3.443 1 94.81 77 LEU A N 1
ATOM 603 C CA . LEU A 1 77 ? 9.57 3.539 -4.402 1 94.81 77 LEU A CA 1
ATOM 604 C C . LEU A 1 77 ? 10.883 2.791 -4.602 1 94.81 77 LEU A C 1
ATOM 606 O O . LEU A 1 77 ? 10.883 1.57 -4.777 1 94.81 77 LEU A O 1
ATOM 610 N N . LEU A 1 78 ? 11.914 3.5 -4.527 1 96.62 78 LEU A N 1
ATOM 611 C CA . LEU A 1 78 ? 13.234 2.918 -4.766 1 96.62 78 LEU A CA 1
ATOM 612 C C . LEU A 1 78 ? 13.562 1.87 -3.709 1 96.62 78 LEU A C 1
ATOM 614 O O . LEU A 1 78 ? 13.875 0.724 -4.039 1 96.62 78 LEU A O 1
ATOM 618 N N . TRP A 1 79 ? 13.445 2.17 -2.471 1 97.19 79 TRP A N 1
ATOM 619 C CA . TRP A 1 79 ? 13.891 1.229 -1.444 1 97.19 79 TRP A CA 1
ATOM 620 C C . TRP A 1 79 ? 12.781 0.236 -1.105 1 97.19 79 TRP A C 1
ATOM 622 O O . TRP A 1 79 ? 13.062 -0.894 -0.696 1 97.19 79 TRP A O 1
ATOM 632 N N . ARG A 1 80 ? 11.57 0.617 -1.292 1 94.94 80 ARG A N 1
ATOM 633 C CA . ARG A 1 80 ? 10.461 -0.226 -0.874 1 94.94 80 ARG A CA 1
ATOM 634 C C . ARG A 1 80 ? 10.219 -1.355 -1.87 1 94.94 80 ARG A C 1
ATOM 636 O O . ARG A 1 80 ? 9.859 -2.469 -1.481 1 94.94 80 ARG A O 1
ATOM 643 N N . ASN A 1 81 ? 10.422 -1.131 -3.133 1 94 81 ASN A N 1
ATOM 644 C CA . ASN A 1 81 ? 10.109 -2.115 -4.164 1 94 81 ASN A CA 1
ATOM 645 C C . ASN A 1 81 ? 11.094 -3.285 -4.133 1 94 81 ASN A C 1
ATOM 647 O O . ASN A 1 81 ? 10.711 -4.422 -4.422 1 94 81 ASN A O 1
ATOM 651 N N . MET A 1 82 ? 12.242 -3.037 -3.775 1 97.19 82 MET A N 1
ATOM 652 C CA . MET A 1 82 ? 13.289 -4.051 -3.867 1 97.19 82 MET A CA 1
ATOM 653 C C . MET A 1 82 ? 12.992 -5.227 -2.945 1 97.19 82 MET A C 1
ATOM 655 O O . MET A 1 82 ? 12.938 -6.375 -3.395 1 97.19 82 MET A O 1
ATOM 659 N N . PRO A 1 83 ? 12.766 -5.008 -1.676 1 96.56 83 PRO A N 1
ATOM 660 C CA . PRO A 1 83 ? 12.406 -6.156 -0.842 1 96.56 83 PRO A CA 1
ATOM 661 C C . PRO A 1 83 ? 11.109 -6.828 -1.293 1 96.56 83 PRO A C 1
ATOM 663 O O . PRO A 1 83 ? 10.992 -8.055 -1.225 1 96.56 83 PRO A O 1
ATOM 666 N N . GLY A 1 84 ? 10.195 -6.062 -1.767 1 92.44 84 GLY A N 1
ATOM 667 C CA . GLY A 1 84 ? 8.961 -6.637 -2.268 1 92.44 84 GLY A CA 1
ATOM 668 C C . GLY A 1 84 ? 9.172 -7.59 -3.43 1 92.44 84 GLY A C 1
ATOM 669 O O . GLY A 1 84 ? 8.539 -8.641 -3.5 1 92.44 84 GLY A O 1
ATOM 670 N N . ARG A 1 85 ? 10.055 -7.293 -4.273 1 92.94 85 ARG A N 1
ATOM 671 C CA . ARG A 1 85 ? 10.328 -8.109 -5.453 1 92.94 85 ARG A CA 1
ATOM 672 C C . ARG A 1 85 ? 11.188 -9.32 -5.098 1 92.94 85 ARG A C 1
ATOM 674 O O . ARG A 1 85 ? 11.156 -10.336 -5.797 1 92.94 85 ARG A O 1
ATOM 681 N N . CYS A 1 86 ? 11.914 -9.188 -4.062 1 96.06 86 CYS A N 1
ATOM 682 C CA . CYS A 1 86 ? 12.805 -10.273 -3.662 1 96.06 86 CYS A CA 1
ATOM 683 C C . CYS A 1 86 ? 12.062 -11.305 -2.814 1 96.06 86 CYS A C 1
ATOM 685 O O . CYS A 1 86 ? 12.523 -12.438 -2.66 1 96.06 86 CYS A O 1
ATOM 687 N N . SER A 1 87 ? 10.945 -10.852 -2.25 1 93.5 87 SER A N 1
ATOM 688 C CA . SER A 1 87 ? 10.164 -11.758 -1.414 1 93.5 87 SER A CA 1
ATOM 689 C C . SER A 1 87 ? 9.633 -12.938 -2.223 1 93.5 87 SER A C 1
ATOM 691 O O . SER A 1 87 ? 9.008 -12.75 -3.266 1 93.5 87 SER A O 1
ATOM 693 N N . MET A 1 88 ? 9.93 -14.172 -1.827 1 87.38 88 MET A N 1
ATOM 694 C CA . MET A 1 88 ? 9.492 -15.43 -2.428 1 87.38 88 MET A CA 1
ATOM 695 C C . MET A 1 88 ? 9.945 -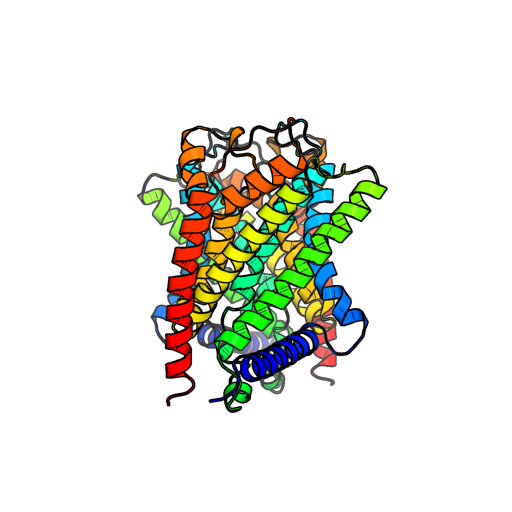15.523 -3.883 1 87.38 88 MET A C 1
ATOM 697 O O . MET A 1 88 ? 9.188 -15.984 -4.738 1 87.38 88 MET A O 1
ATOM 701 N N . ALA A 1 89 ? 11.109 -15.047 -4.09 1 90.5 89 ALA A N 1
ATOM 702 C CA . ALA A 1 89 ? 11.617 -15.008 -5.457 1 90.5 89 ALA A CA 1
ATOM 703 C C . ALA A 1 89 ? 12.32 -16.312 -5.828 1 90.5 89 ALA A C 1
ATOM 705 O O . ALA A 1 89 ? 12.5 -16.609 -7.008 1 90.5 89 ALA A O 1
ATOM 706 N N . VAL A 1 90 ? 12.617 -17.125 -4.914 1 90.81 90 VAL A N 1
ATOM 707 C CA . VAL A 1 90 ? 13.461 -18.297 -5.16 1 90.81 90 VAL A CA 1
ATOM 708 C C . VAL A 1 90 ? 12.609 -19.453 -5.695 1 90.81 90 VAL A C 1
ATOM 710 O O . VAL A 1 90 ? 12.984 -20.094 -6.676 1 90.81 90 VAL A O 1
ATOM 713 N N . THR A 1 91 ? 11.445 -19.609 -5.188 1 84.69 91 THR A N 1
ATOM 714 C CA . THR A 1 91 ? 10.602 -20.766 -5.484 1 84.69 91 THR A CA 1
ATOM 715 C C . THR A 1 91 ? 10.25 -20.797 -6.969 1 84.69 91 THR A C 1
ATOM 717 O O . THR A 1 91 ? 10.461 -21.812 -7.633 1 84.69 91 THR A O 1
ATOM 720 N N . PRO A 1 92 ? 9.844 -19.703 -7.504 1 83.12 92 PRO A N 1
ATOM 721 C CA . PRO A 1 92 ? 9.523 -19.734 -8.93 1 83.12 92 PRO A CA 1
ATOM 722 C C . PRO A 1 92 ? 10.766 -19.906 -9.812 1 83.12 92 PRO A C 1
ATOM 724 O O . PRO A 1 92 ? 10.648 -20.219 -11 1 83.12 92 PRO A O 1
ATOM 727 N N . ASN A 1 93 ? 11.969 -19.766 -9.258 1 86.31 93 ASN A N 1
ATOM 728 C CA . ASN A 1 93 ? 13.203 -19.828 -10.039 1 86.31 93 ASN A CA 1
ATOM 729 C C . ASN A 1 93 ? 14.055 -21.031 -9.656 1 86.31 93 ASN A C 1
ATOM 731 O O . ASN A 1 93 ? 15.234 -21.094 -10 1 86.31 93 ASN A O 1
ATOM 735 N N . LEU A 1 94 ? 13.453 -21.953 -9.023 1 83.69 94 LEU A N 1
ATOM 736 C CA . LEU A 1 94 ? 14.18 -23.109 -8.523 1 83.69 94 LEU A CA 1
ATOM 737 C C . LEU A 1 94 ? 14.781 -23.906 -9.672 1 83.69 94 LEU A C 1
ATOM 739 O O . LEU A 1 94 ? 15.898 -24.438 -9.562 1 83.69 94 LEU A O 1
ATOM 743 N N . ALA A 1 95 ? 14.062 -24 -10.719 1 80.56 95 ALA A N 1
ATOM 744 C CA . ALA A 1 95 ? 14.5 -24.781 -11.867 1 80.56 95 ALA A CA 1
ATOM 745 C C . ALA A 1 95 ? 15.805 -24.234 -12.438 1 80.56 95 ALA A C 1
ATOM 747 O O . ALA A 1 95 ? 16.625 -25 -12.961 1 80.56 95 ALA A O 1
ATOM 748 N N . LEU A 1 96 ? 16.016 -22.969 -12.328 1 80.06 96 LEU A N 1
ATOM 749 C CA . LEU A 1 96 ? 17.219 -22.328 -12.852 1 80.06 96 LEU A CA 1
ATOM 750 C C . LEU A 1 96 ? 18.422 -22.641 -11.969 1 80.06 96 LEU A C 1
ATOM 752 O O . LEU A 1 96 ? 19.562 -22.562 -12.422 1 80.06 96 LEU A O 1
ATOM 756 N N . MET A 1 97 ? 18.156 -23.047 -10.734 1 78.12 97 MET A N 1
ATOM 757 C CA . MET A 1 97 ? 19.234 -23.25 -9.766 1 78.12 97 MET A CA 1
ATOM 758 C C . MET A 1 97 ? 19.938 -24.594 -10.008 1 78.12 97 MET A C 1
ATOM 760 O O . MET A 1 97 ? 20.969 -24.875 -9.398 1 78.12 97 MET A O 1
ATOM 764 N N . TYR A 1 98 ? 19.406 -25.297 -10.906 1 76.12 98 TYR A N 1
ATOM 765 C CA . TYR A 1 98 ? 20.047 -26.547 -11.289 1 76.12 98 TYR A CA 1
ATOM 766 C C . TYR A 1 98 ? 21.203 -26.297 -12.25 1 76.12 98 TYR A C 1
ATOM 768 O O . TYR A 1 98 ? 22.016 -27.188 -12.484 1 76.12 98 TYR A O 1
ATOM 776 N N . HIS A 1 99 ? 21.219 -25.141 -12.703 1 75.62 99 HIS A N 1
ATOM 777 C CA . HIS A 1 99 ? 22.375 -24.75 -13.492 1 75.62 99 HIS A CA 1
ATOM 778 C C . HIS A 1 99 ? 23.547 -24.344 -12.594 1 75.62 99 HIS A C 1
ATOM 780 O O . HIS A 1 99 ? 23.375 -23.531 -11.68 1 75.62 99 HIS A O 1
ATOM 786 N N . ARG A 1 100 ? 24.609 -24.859 -12.852 1 74.94 100 ARG A N 1
ATOM 787 C CA . ARG A 1 100 ? 25.781 -24.859 -11.977 1 74.94 100 ARG A CA 1
ATOM 788 C C . ARG A 1 100 ? 26.203 -23.422 -11.664 1 74.94 100 ARG A C 1
ATOM 790 O O . ARG A 1 100 ? 26.766 -23.156 -10.594 1 74.94 100 ARG A O 1
ATOM 797 N N . ASN A 1 101 ? 25.859 -22.5 -12.5 1 84 101 ASN A N 1
ATOM 798 C CA . ASN A 1 101 ? 26.422 -21.172 -12.305 1 84 101 ASN A CA 1
ATOM 799 C C . ASN A 1 101 ? 25.406 -20.219 -11.695 1 84 101 ASN A C 1
ATOM 801 O O . ASN A 1 101 ? 25.719 -19.062 -11.398 1 84 101 ASN A O 1
ATOM 805 N N . VAL A 1 102 ? 24.203 -20.703 -11.414 1 89.5 102 VAL A N 1
ATOM 806 C CA . VAL A 1 102 ? 23.172 -19.812 -10.906 1 89.5 102 VAL A CA 1
ATOM 807 C C . VAL A 1 102 ? 23 -20.016 -9.398 1 89.5 102 VAL A C 1
ATOM 809 O O . VAL A 1 102 ? 22.75 -21.125 -8.938 1 89.5 102 VAL A O 1
ATOM 812 N N . LYS A 1 103 ? 23.203 -18.953 -8.672 1 92.5 103 LYS A N 1
ATOM 813 C CA . LYS A 1 103 ? 23.047 -18.984 -7.219 1 92.5 103 LYS A CA 1
ATOM 814 C C . LYS A 1 103 ? 21.844 -18.125 -6.781 1 92.5 103 LYS A C 1
ATOM 816 O O . LYS A 1 103 ? 21.375 -17.281 -7.543 1 92.5 103 LYS A O 1
ATOM 821 N N . VAL A 1 104 ? 21.422 -18.344 -5.566 1 93.5 104 VAL A N 1
ATOM 822 C CA . VAL A 1 104 ? 20.281 -17.625 -5.008 1 93.5 104 VAL A CA 1
ATOM 823 C C . VAL A 1 104 ? 20.547 -16.125 -5.047 1 93.5 104 VAL A C 1
ATOM 825 O O . VAL A 1 104 ? 19.656 -15.336 -5.414 1 93.5 104 VAL A O 1
ATOM 828 N N . ILE A 1 105 ? 21.75 -15.727 -4.742 1 94.75 105 ILE A N 1
ATOM 829 C CA . ILE A 1 105 ? 22.094 -14.312 -4.68 1 94.75 105 ILE A CA 1
ATOM 830 C C . ILE A 1 105 ? 21.938 -13.68 -6.059 1 94.75 105 ILE A C 1
ATOM 832 O O . ILE A 1 105 ? 21.609 -12.5 -6.172 1 94.75 105 ILE A O 1
ATOM 836 N N . ASP A 1 106 ? 22.156 -14.445 -7.109 1 95.06 106 ASP A N 1
ATOM 837 C CA . ASP A 1 106 ? 22.047 -13.93 -8.469 1 95.06 106 ASP A CA 1
ATOM 838 C C . ASP A 1 106 ? 20.594 -13.539 -8.789 1 95.06 106 ASP A C 1
ATOM 840 O O . ASP A 1 106 ? 20.359 -12.555 -9.492 1 95.06 106 ASP A O 1
ATOM 844 N N . ILE A 1 107 ? 19.703 -14.289 -8.242 1 94.81 107 ILE A N 1
ATOM 845 C CA . ILE A 1 107 ? 18.281 -14 -8.438 1 94.81 107 ILE A CA 1
ATOM 846 C C . ILE A 1 107 ? 17.922 -12.664 -7.781 1 94.81 107 ILE A C 1
ATOM 848 O O . ILE A 1 107 ? 17.281 -11.812 -8.391 1 94.81 107 ILE A O 1
ATOM 852 N N . PHE A 1 108 ? 18.406 -12.516 -6.562 1 97.12 108 PHE A N 1
ATOM 853 C CA . PHE A 1 108 ? 18.109 -11.297 -5.824 1 97.12 108 PHE A CA 1
ATOM 854 C C . PHE A 1 108 ? 18.75 -10.086 -6.5 1 97.12 108 PHE A C 1
ATOM 856 O O . PHE A 1 108 ? 18.109 -9.047 -6.648 1 97.12 108 PHE A O 1
ATOM 863 N N . ILE A 1 109 ? 19.938 -10.242 -6.949 1 97.25 109 ILE A N 1
ATOM 864 C CA . ILE A 1 109 ? 20.656 -9.148 -7.586 1 97.25 109 ILE A CA 1
ATOM 865 C C . ILE A 1 109 ? 19.938 -8.742 -8.875 1 97.25 109 ILE A C 1
ATOM 867 O O . ILE A 1 109 ? 19.781 -7.555 -9.164 1 97.25 109 ILE A O 1
ATOM 871 N N . ALA A 1 110 ? 19.5 -9.703 -9.633 1 96.12 110 ALA A N 1
ATOM 872 C CA . ALA A 1 110 ? 18.797 -9.422 -10.883 1 96.12 110 ALA A CA 1
ATOM 873 C C . ALA A 1 110 ? 17.516 -8.633 -10.633 1 96.12 110 ALA A C 1
ATOM 875 O O . ALA A 1 110 ? 17.234 -7.664 -11.336 1 96.12 110 ALA A O 1
ATOM 876 N N . ARG A 1 111 ? 16.828 -8.969 -9.625 1 96.25 111 ARG A N 1
ATOM 877 C CA . ARG A 1 111 ? 15.57 -8.305 -9.297 1 96.25 111 ARG A CA 1
ATOM 878 C C . ARG A 1 111 ? 15.828 -6.902 -8.758 1 96.25 111 ARG A C 1
ATOM 880 O O . ARG A 1 111 ? 15.102 -5.961 -9.094 1 96.25 111 ARG A O 1
ATOM 887 N N . ILE A 1 112 ? 16.781 -6.82 -7.938 1 97.94 112 ILE A N 1
ATOM 888 C CA . ILE A 1 112 ? 17.141 -5.527 -7.367 1 97.94 112 ILE A CA 1
ATOM 889 C C . ILE A 1 112 ? 17.594 -4.582 -8.477 1 97.94 112 ILE A C 1
ATOM 891 O O . ILE A 1 112 ? 17.156 -3.43 -8.539 1 97.94 112 ILE A O 1
ATOM 895 N N . LEU A 1 113 ? 18.391 -5.113 -9.352 1 97.5 113 LEU A N 1
ATOM 896 C CA . LEU A 1 113 ? 18.906 -4.293 -10.445 1 97.5 113 LEU A CA 1
ATOM 897 C C . LEU A 1 113 ? 17.781 -3.793 -11.328 1 97.5 113 LEU A C 1
ATOM 899 O O . LEU A 1 113 ? 17.797 -2.645 -11.781 1 97.5 113 LEU A O 1
ATOM 903 N N . LEU A 1 114 ? 16.891 -4.641 -11.57 1 95.5 114 LEU A N 1
ATOM 904 C CA . LEU A 1 114 ? 15.75 -4.25 -12.391 1 95.5 114 LEU A CA 1
ATOM 905 C C . LEU A 1 114 ? 14.984 -3.1 -11.75 1 95.5 114 LEU A C 1
ATOM 907 O O . LEU A 1 114 ? 14.609 -2.141 -12.43 1 95.5 114 LEU A O 1
ATOM 911 N N . GLU A 1 115 ? 14.789 -3.162 -10.469 1 95.94 115 GLU A N 1
ATOM 912 C CA . GLU A 1 115 ? 14.102 -2.092 -9.758 1 95.94 115 GLU A CA 1
ATOM 913 C C . GLU A 1 115 ? 14.922 -0.807 -9.758 1 95.94 115 GLU A C 1
ATOM 915 O O . GLU A 1 115 ? 14.375 0.286 -9.922 1 95.94 115 GLU A O 1
ATOM 920 N N . VAL A 1 116 ? 16.188 -0.966 -9.578 1 97.62 116 VAL A N 1
ATOM 921 C CA . VAL A 1 116 ? 17.078 0.192 -9.562 1 97.62 116 VAL A CA 1
ATOM 922 C C . VAL A 1 116 ? 17.016 0.91 -10.906 1 97.62 116 VAL A C 1
ATOM 924 O O . VAL A 1 116 ? 16.875 2.133 -10.961 1 97.62 116 VAL A O 1
ATOM 927 N N . VAL A 1 117 ? 17.078 0.172 -11.93 1 96.25 117 VAL A N 1
ATOM 928 C CA . VAL A 1 117 ? 17.062 0.756 -13.266 1 96.25 117 VAL A CA 1
ATOM 929 C C . VAL A 1 117 ? 15.727 1.435 -13.523 1 96.25 117 VAL A C 1
ATOM 931 O O . VAL A 1 117 ? 15.68 2.58 -13.977 1 96.25 117 VAL A O 1
ATOM 934 N N . GLY A 1 118 ? 14.672 0.758 -13.242 1 95.19 118 GLY A N 1
ATOM 935 C CA . GLY A 1 118 ? 13.344 1.295 -13.477 1 95.19 118 GLY A CA 1
ATOM 936 C C . GLY A 1 118 ? 13.062 2.555 -12.68 1 95.19 118 GLY A C 1
ATOM 937 O O . GLY A 1 118 ? 12.609 3.559 -13.242 1 95.19 118 GLY A O 1
ATOM 938 N N . ASN A 1 119 ? 13.352 2.523 -11.422 1 97 119 ASN A N 1
ATOM 939 C CA . ASN A 1 119 ? 13.062 3.658 -10.547 1 97 119 ASN A CA 1
ATOM 940 C C . ASN A 1 119 ? 14.008 4.828 -10.828 1 97 119 ASN A C 1
ATOM 942 O O . ASN A 1 119 ? 13.602 5.988 -10.734 1 97 119 ASN A O 1
ATOM 946 N N . THR A 1 120 ? 15.234 4.496 -11.164 1 97.88 120 THR A N 1
ATOM 947 C CA . THR A 1 120 ? 16.188 5.555 -11.508 1 97.88 120 THR A CA 1
ATOM 948 C C . THR A 1 120 ? 15.773 6.246 -12.805 1 97.88 120 THR A C 1
ATOM 950 O O . THR A 1 120 ? 15.766 7.477 -12.875 1 97.88 120 THR A O 1
ATOM 953 N N . ALA A 1 121 ? 15.445 5.465 -13.734 1 97.12 121 ALA A N 1
ATOM 954 C CA . ALA A 1 121 ? 14.969 6.043 -14.992 1 97.12 121 ALA A CA 1
ATOM 955 C C . ALA A 1 121 ? 13.727 6.902 -14.758 1 97.12 121 ALA A C 1
ATOM 957 O O . ALA A 1 121 ? 13.625 8.008 -15.297 1 97.12 121 ALA A O 1
ATOM 958 N N . SER A 1 122 ? 12.828 6.395 -13.992 1 97.19 122 SER A N 1
ATOM 959 C CA . SER A 1 122 ? 11.602 7.125 -13.664 1 97.19 122 SER A CA 1
ATOM 960 C C . SER A 1 122 ? 11.922 8.469 -13.016 1 97.19 122 SER A C 1
ATOM 962 O O . SER A 1 122 ? 11.352 9.5 -13.391 1 97.19 122 SER A O 1
ATOM 964 N N . PHE A 1 123 ? 12.82 8.508 -12.102 1 97.62 123 PHE A N 1
ATOM 965 C CA . PHE A 1 123 ? 13.18 9.719 -11.367 1 97.62 123 PHE A CA 1
ATOM 966 C C . PHE A 1 123 ? 13.75 10.773 -12.305 1 97.62 123 PHE A C 1
ATOM 968 O O . PHE A 1 123 ? 13.328 11.93 -12.281 1 97.62 123 PHE A O 1
ATOM 975 N N . PHE A 1 124 ? 14.609 10.352 -13.117 1 96.25 124 PHE A N 1
ATOM 976 C CA . PHE A 1 124 ? 15.281 11.305 -14 1 96.25 124 PHE A CA 1
ATOM 977 C C . PHE A 1 124 ? 14.344 11.758 -15.109 1 96.25 124 PHE A C 1
ATOM 979 O O . PHE A 1 124 ? 14.344 12.938 -15.484 1 96.25 124 PHE A O 1
ATOM 986 N N . VAL A 1 125 ? 13.578 10.867 -15.648 1 96.81 125 VAL A N 1
ATOM 987 C CA . VAL A 1 125 ? 12.617 11.25 -16.672 1 96.81 125 VAL A CA 1
ATOM 988 C C . VAL A 1 125 ? 11.625 12.258 -16.109 1 96.81 125 VAL A C 1
ATOM 990 O O . VAL A 1 125 ? 11.312 13.258 -16.75 1 96.81 125 VAL A O 1
ATOM 993 N N . LEU A 1 126 ? 11.188 12.023 -14.906 1 97.44 126 LEU A N 1
ATOM 994 C CA . LEU A 1 126 ? 10.234 12.938 -14.281 1 97.44 126 LEU A CA 1
ATOM 995 C C . LEU A 1 126 ? 10.891 14.266 -13.945 1 97.44 126 LEU A C 1
ATOM 997 O O . LEU A 1 126 ? 10.273 15.328 -14.086 1 97.44 126 LEU A O 1
ATOM 1001 N N . MET A 1 127 ? 12.164 14.18 -13.492 1 97 127 MET A N 1
ATOM 1002 C CA . MET A 1 127 ? 12.883 15.414 -13.195 1 97 127 MET A CA 1
ATOM 1003 C C . MET A 1 127 ? 12.984 16.297 -14.43 1 97 127 MET A C 1
ATOM 1005 O O . MET A 1 127 ? 12.711 17.5 -14.367 1 97 127 MET A O 1
ATOM 1009 N N . ILE A 1 128 ? 13.273 15.719 -15.539 1 96.94 128 ILE A N 1
ATOM 1010 C CA . ILE A 1 128 ? 13.43 16.438 -16.797 1 96.94 128 ILE A CA 1
ATOM 1011 C C . ILE A 1 128 ? 12.07 16.938 -17.281 1 96.94 128 ILE A C 1
ATOM 1013 O O . ILE A 1 128 ? 11.93 18.109 -17.656 1 96.94 128 ILE A O 1
ATOM 1017 N N . THR A 1 129 ? 11.078 16.094 -17.234 1 96.88 129 THR A N 1
ATOM 1018 C CA . THR A 1 129 ? 9.742 16.438 -17.719 1 96.88 129 THR A CA 1
ATOM 1019 C C . THR A 1 129 ? 9.117 17.531 -16.844 1 96.88 129 THR A C 1
ATOM 1021 O O . THR A 1 129 ? 8.539 18.484 -17.375 1 96.88 129 THR A O 1
ATOM 1024 N N . PHE A 1 130 ? 9.273 17.375 -15.523 1 96.88 130 PHE A N 1
ATOM 1025 C CA . PHE A 1 130 ? 8.711 18.375 -14.617 1 96.88 130 PHE A CA 1
ATOM 1026 C C . PHE A 1 130 ? 9.422 19.719 -14.781 1 96.88 130 PHE A C 1
ATOM 1028 O O . PHE A 1 130 ? 8.797 20.766 -14.664 1 96.88 130 PHE A O 1
ATOM 1035 N N . HIS A 1 131 ? 10.703 19.688 -15.008 1 96 131 HIS A N 1
ATOM 1036 C CA . HIS A 1 131 ? 11.445 20.922 -15.25 1 96 131 HIS A CA 1
ATOM 1037 C C . HIS A 1 131 ? 10.969 21.609 -16.531 1 96 131 HIS A C 1
ATOM 1039 O O . HIS A 1 131 ? 10.781 22.828 -16.562 1 96 131 HIS A O 1
ATOM 1045 N N . ALA A 1 132 ? 10.773 20.875 -17.562 1 96.81 132 ALA A N 1
ATOM 1046 C CA . ALA A 1 132 ? 10.32 21.391 -18.859 1 96.81 132 ALA A CA 1
ATOM 1047 C C . ALA A 1 132 ? 8.945 22.047 -18.734 1 96.81 132 ALA A C 1
ATOM 1049 O O . ALA A 1 132 ? 8.641 23 -19.438 1 96.81 132 ALA A O 1
ATOM 1050 N N . LEU A 1 133 ? 8.18 21.594 -17.781 1 95.5 133 LEU A N 1
ATOM 1051 C CA . LEU A 1 133 ? 6.84 22.109 -17.562 1 95.5 133 LEU A CA 1
ATOM 1052 C C . LEU A 1 133 ? 6.863 23.266 -16.562 1 95.5 133 LEU A C 1
ATOM 1054 O O . LEU A 1 133 ? 5.816 23.859 -16.266 1 95.5 133 LEU A O 1
ATOM 1058 N N . GLY A 1 134 ? 8.039 23.547 -15.984 1 93.44 134 GLY A N 1
ATOM 1059 C CA . GLY A 1 134 ? 8.188 24.656 -15.062 1 93.44 134 GLY A CA 1
ATOM 1060 C C . GLY A 1 134 ? 7.746 24.312 -13.648 1 93.44 134 GLY A C 1
ATOM 1061 O O . GLY A 1 134 ? 7.504 25.219 -12.836 1 93.44 134 GLY A O 1
ATOM 1062 N N . LEU A 1 135 ? 7.695 23.047 -13.398 1 91.38 135 LEU A N 1
ATOM 1063 C CA . LEU A 1 135 ? 7.16 22.609 -12.117 1 91.38 135 LEU A CA 1
ATOM 1064 C C . LEU A 1 135 ? 8.281 22.438 -11.094 1 91.38 135 LEU A C 1
ATOM 1066 O O . LEU A 1 135 ? 8.039 22.484 -9.883 1 91.38 135 LEU A O 1
ATOM 1070 N N . VAL A 1 136 ? 9.438 22.109 -11.602 1 92.56 136 VAL A N 1
ATOM 1071 C CA . VAL A 1 136 ? 10.562 21.891 -10.695 1 92.56 136 VAL A CA 1
ATOM 1072 C C . VAL A 1 136 ? 11.82 22.531 -11.273 1 92.56 136 VAL A C 1
ATOM 1074 O O . VAL A 1 136 ? 11.961 22.641 -12.492 1 92.56 136 VAL A O 1
ATOM 1077 N N . ASP A 1 137 ? 12.656 22.953 -10.438 1 92.75 137 ASP A N 1
ATOM 1078 C CA . ASP A 1 137 ? 13.992 23.375 -10.852 1 92.75 137 ASP A CA 1
ATOM 1079 C C . ASP A 1 137 ? 14.984 22.219 -10.773 1 92.75 137 ASP A C 1
ATOM 1081 O O . ASP A 1 137 ? 14.695 21.188 -10.164 1 92.75 137 ASP A O 1
ATOM 1085 N N . TYR A 1 138 ? 16.078 22.375 -11.445 1 93.69 138 TYR A N 1
ATOM 1086 C CA . TYR A 1 138 ? 17.141 21.391 -11.328 1 93.69 138 TYR A CA 1
ATOM 1087 C C . TYR A 1 138 ? 17.797 21.453 -9.945 1 93.69 138 TYR A C 1
ATOM 1089 O O . TYR A 1 138 ? 17.734 22.484 -9.273 1 93.69 138 TYR A O 1
ATOM 1097 N N . PRO A 1 139 ? 18.359 20.344 -9.562 1 95.81 139 PRO A N 1
ATOM 1098 C CA . PRO A 1 139 ? 19.016 20.312 -8.25 1 95.81 139 PRO A CA 1
ATOM 1099 C C . PRO A 1 139 ? 20.156 21.312 -8.148 1 95.81 139 PRO A C 1
ATOM 1101 O O . PRO A 1 139 ? 20.844 21.594 -9.141 1 95.81 139 PRO A O 1
ATOM 1104 N N . GLU A 1 140 ? 20.344 21.812 -6.938 1 95.94 140 GLU A N 1
ATOM 1105 C CA . GLU A 1 140 ? 21.453 22.719 -6.68 1 95.94 140 GLU A CA 1
ATOM 1106 C C . GLU A 1 140 ? 22.797 21.984 -6.746 1 95.94 140 GLU A C 1
ATOM 1108 O O . GLU A 1 140 ? 23.797 22.562 -7.207 1 95.94 140 GLU A O 1
ATOM 1113 N N . ASP A 1 141 ? 22.859 20.781 -6.324 1 97.38 141 ASP A N 1
ATOM 1114 C CA . ASP A 1 141 ? 24.031 19.938 -6.348 1 97.38 141 ASP A CA 1
ATOM 1115 C C . ASP A 1 141 ? 23.688 18.531 -6.832 1 97.38 141 ASP A C 1
ATOM 1117 O O . ASP A 1 141 ? 23.375 17.641 -6.027 1 97.38 141 ASP A O 1
ATOM 1121 N N . ILE A 1 142 ? 23.891 18.281 -8.039 1 95.62 142 ILE A N 1
ATOM 1122 C CA . ILE A 1 142 ? 23.5 17.031 -8.672 1 95.62 142 ILE A CA 1
ATOM 1123 C C . ILE A 1 142 ? 24.344 15.883 -8.125 1 95.62 142 ILE A C 1
ATOM 1125 O O . ILE A 1 142 ? 23.859 14.758 -7.996 1 95.62 142 ILE A O 1
ATOM 1129 N N . LEU A 1 143 ? 25.562 16.141 -7.82 1 97.31 143 LEU A N 1
ATOM 1130 C CA . LEU A 1 143 ? 26.438 15.102 -7.277 1 97.31 143 LEU A CA 1
ATOM 1131 C C . LEU A 1 143 ? 25.922 14.609 -5.926 1 97.31 143 LEU A C 1
ATOM 1133 O O . LEU A 1 143 ? 25.953 13.414 -5.637 1 97.31 143 LEU A O 1
ATOM 1137 N N . GLU A 1 144 ? 25.484 15.555 -5.129 1 97.88 144 GLU A N 1
ATOM 1138 C CA . GLU A 1 144 ? 24.906 15.195 -3.832 1 97.88 144 GLU A CA 1
ATOM 1139 C C . GLU A 1 144 ? 23.625 14.383 -4 1 97.88 144 GLU A C 1
ATOM 1141 O O . GLU A 1 144 ? 23.391 13.43 -3.256 1 97.88 144 GLU A O 1
ATOM 1146 N N . VAL A 1 145 ? 22.828 14.75 -4.949 1 98.12 145 VAL A N 1
ATOM 1147 C CA . VAL A 1 145 ? 21.594 14.016 -5.246 1 98.12 145 VAL A CA 1
ATOM 1148 C C . VAL A 1 145 ? 21.938 12.594 -5.68 1 98.12 145 VAL A C 1
ATOM 1150 O O . VAL A 1 145 ? 21.328 11.625 -5.207 1 98.12 145 VAL A O 1
ATOM 1153 N N . MET A 1 146 ? 22.938 12.445 -6.523 1 98.06 146 MET A N 1
ATOM 1154 C CA . MET A 1 146 ? 23.344 11.125 -7.012 1 98.06 146 MET A CA 1
ATOM 1155 C C . MET A 1 146 ? 23.891 10.273 -5.875 1 98.06 146 MET A C 1
ATOM 1157 O O . MET A 1 146 ? 23.609 9.078 -5.793 1 98.06 146 MET A O 1
ATOM 1161 N N . PHE A 1 147 ? 24.688 10.859 -5.062 1 98.44 147 PHE A N 1
ATOM 1162 C CA . PHE A 1 147 ? 25.25 10.133 -3.926 1 98.44 147 PHE A CA 1
ATOM 1163 C C . PHE A 1 147 ? 24.141 9.641 -3.0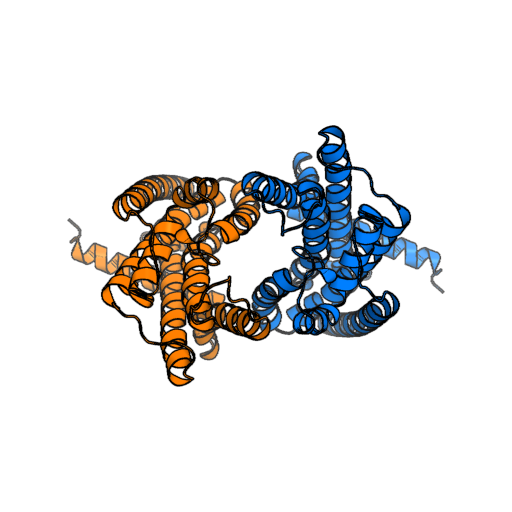02 1 98.44 147 PHE A C 1
ATOM 1165 O O . PHE A 1 147 ? 24.156 8.492 -2.562 1 98.44 147 PHE A O 1
ATOM 1172 N N . ALA A 1 148 ? 23.234 10.508 -2.68 1 98.62 148 ALA A N 1
ATOM 1173 C CA . ALA A 1 148 ? 22.094 10.133 -1.846 1 98.62 148 ALA A CA 1
ATOM 1174 C C . ALA A 1 148 ? 21.297 9 -2.482 1 98.62 148 ALA A C 1
ATOM 1176 O O . ALA A 1 148 ? 20.875 8.07 -1.795 1 98.62 148 ALA A O 1
ATOM 1177 N N . TRP A 1 149 ? 21.125 9.094 -3.775 1 98.69 149 TRP A N 1
ATOM 1178 C CA . TRP A 1 149 ? 20.391 8.078 -4.523 1 98.69 149 TRP A CA 1
ATOM 1179 C C . TRP A 1 149 ? 21.078 6.719 -4.391 1 98.69 149 TRP A C 1
ATOM 1181 O O . TRP A 1 149 ? 20.406 5.703 -4.152 1 98.69 149 TRP A O 1
ATOM 1191 N N . VAL A 1 150 ? 22.359 6.719 -4.492 1 98.69 150 VAL A N 1
ATOM 1192 C CA . VAL A 1 150 ? 23.125 5.484 -4.383 1 98.69 150 VAL A CA 1
ATOM 1193 C C . VAL A 1 150 ? 23.016 4.926 -2.965 1 98.69 150 VAL A C 1
ATOM 1195 O O . VAL A 1 150 ? 22.906 3.711 -2.775 1 98.69 150 VAL A O 1
ATOM 1198 N N . MET A 1 151 ? 23.016 5.809 -2.004 1 98.81 151 MET A N 1
ATOM 1199 C CA . MET A 1 151 ? 22.875 5.375 -0.617 1 98.81 151 MET A CA 1
ATOM 1200 C C . MET A 1 151 ? 21.5 4.738 -0.394 1 98.81 151 MET A C 1
ATOM 1202 O O . MET A 1 151 ? 21.391 3.742 0.323 1 98.81 151 MET A O 1
ATOM 1206 N N . ILE A 1 152 ? 20.5 5.285 -0.987 1 98.75 152 ILE A N 1
ATOM 1207 C CA . ILE A 1 152 ? 19.156 4.75 -0.842 1 98.75 152 ILE A CA 1
ATOM 1208 C C . ILE A 1 152 ? 19.047 3.412 -1.57 1 98.75 152 ILE A C 1
ATOM 1210 O O . ILE A 1 152 ? 18.359 2.494 -1.101 1 98.75 152 ILE A O 1
ATOM 1214 N N . ILE A 1 153 ? 19.719 3.264 -2.727 1 98.75 153 ILE A N 1
ATOM 1215 C CA . ILE A 1 153 ? 19.797 1.979 -3.414 1 98.75 153 ILE A CA 1
ATOM 1216 C C . ILE A 1 153 ? 20.422 0.937 -2.488 1 98.75 153 ILE A C 1
ATOM 1218 O O . ILE A 1 153 ? 19.906 -0.182 -2.375 1 98.75 153 ILE A O 1
ATOM 1222 N N . TRP A 1 154 ? 21.469 1.379 -1.865 1 98.81 154 TRP A N 1
ATOM 1223 C CA . TRP A 1 154 ? 22.156 0.478 -0.95 1 98.81 154 TRP A CA 1
ATOM 1224 C C . TRP A 1 154 ? 21.234 0.019 0.169 1 98.81 154 TRP A C 1
ATOM 1226 O O . TRP A 1 154 ? 21.188 -1.168 0.5 1 98.81 154 TRP A O 1
ATOM 1236 N N . PHE A 1 155 ? 20.531 0.868 0.715 1 98.81 155 PHE A N 1
ATOM 1237 C CA . PHE A 1 155 ? 19.578 0.542 1.769 1 98.81 155 PHE A CA 1
ATOM 1238 C C . PHE A 1 155 ? 18.531 -0.442 1.264 1 98.81 155 PHE A C 1
ATOM 1240 O O . PHE A 1 155 ? 18.281 -1.475 1.891 1 98.81 155 PHE A O 1
ATOM 1247 N N . GLY A 1 156 ? 17.938 -0.131 0.129 1 98.56 156 GLY A N 1
ATOM 1248 C CA . GLY A 1 156 ? 16.922 -1.007 -0.455 1 98.56 156 GLY A CA 1
ATOM 1249 C C . GLY A 1 156 ? 17.453 -2.389 -0.784 1 98.56 156 GLY A C 1
ATOM 1250 O O . GLY A 1 156 ? 16.781 -3.393 -0.556 1 98.56 156 GLY A O 1
ATOM 1251 N N . ALA A 1 157 ? 18.625 -2.396 -1.323 1 98.69 157 ALA A N 1
ATOM 1252 C CA . ALA A 1 157 ? 19.25 -3.668 -1.688 1 98.69 157 ALA A CA 1
ATOM 1253 C C . ALA A 1 157 ? 19.484 -4.531 -0.454 1 98.69 157 ALA A C 1
ATOM 1255 O O . ALA A 1 157 ? 19.219 -5.734 -0.468 1 98.69 157 ALA A O 1
ATOM 1256 N N . SER A 1 158 ? 20.016 -3.883 0.573 1 98.75 158 SER A N 1
ATOM 1257 C CA . SER A 1 158 ? 20.266 -4.613 1.812 1 98.75 158 SER A CA 1
ATOM 1258 C C . SER A 1 158 ? 18.969 -5.176 2.389 1 98.75 158 SER A C 1
ATOM 1260 O O . SER A 1 158 ? 18.922 -6.316 2.85 1 98.75 158 SER A O 1
ATOM 1262 N N . LEU A 1 159 ? 17.953 -4.375 2.344 1 97.94 159 LEU A N 1
ATOM 1263 C CA . LEU A 1 159 ? 16.641 -4.832 2.783 1 97.94 159 LEU A CA 1
ATOM 1264 C C . LEU A 1 159 ? 16.141 -5.961 1.896 1 97.94 159 LEU A C 1
ATOM 1266 O O . LEU A 1 159 ? 15.492 -6.895 2.381 1 97.94 159 LEU A O 1
ATOM 1270 N N . GLY A 1 160 ? 16.375 -5.824 0.633 1 98.19 160 GLY A N 1
ATOM 1271 C CA . GLY A 1 160 ? 16 -6.867 -0.309 1 98.19 160 GLY A CA 1
ATOM 1272 C C . GLY A 1 160 ? 16.609 -8.219 0.018 1 98.19 160 GLY A C 1
ATOM 1273 O O . GLY A 1 160 ? 15.93 -9.242 -0.016 1 98.19 160 GLY A O 1
ATOM 1274 N N . PHE A 1 161 ? 17.875 -8.211 0.346 1 98.38 161 PHE A N 1
ATOM 1275 C CA . PHE A 1 161 ? 18.562 -9.445 0.716 1 98.38 161 PHE A CA 1
ATOM 1276 C C . PHE A 1 161 ? 17.938 -10.039 1.978 1 98.38 161 PHE A C 1
ATOM 1278 O O . PHE A 1 161 ? 17.703 -11.25 2.049 1 98.38 161 PHE A O 1
ATOM 1285 N N . ILE A 1 162 ? 17.688 -9.227 2.928 1 98.25 162 ILE A N 1
ATOM 1286 C CA . ILE A 1 162 ? 17.188 -9.688 4.219 1 98.25 162 ILE A CA 1
ATOM 1287 C C . ILE A 1 162 ? 15.781 -10.25 4.055 1 98.25 162 ILE A C 1
ATOM 1289 O O . ILE A 1 162 ? 15.516 -11.398 4.418 1 98.25 162 ILE A O 1
ATOM 1293 N N . ILE A 1 163 ? 14.906 -9.492 3.457 1 97.62 163 ILE A N 1
ATOM 1294 C CA . ILE A 1 163 ? 13.5 -9.883 3.334 1 97.62 163 ILE A CA 1
ATOM 1295 C C . ILE A 1 163 ? 13.367 -11.031 2.344 1 97.62 163 ILE A C 1
ATOM 1297 O O . ILE A 1 163 ? 12.578 -11.953 2.557 1 97.62 163 ILE A O 1
ATOM 1301 N N . GLY A 1 164 ? 14.109 -10.961 1.281 1 96.94 164 GLY A N 1
ATOM 1302 C CA . GLY A 1 164 ? 14.102 -12.062 0.327 1 96.94 164 GLY A CA 1
ATOM 1303 C C . GLY A 1 164 ? 14.492 -13.391 0.944 1 96.94 164 GLY A C 1
ATOM 1304 O O . GLY A 1 164 ? 13.82 -14.398 0.729 1 96.94 164 GLY A O 1
ATOM 1305 N N . ALA A 1 165 ? 15.516 -13.359 1.706 1 96.94 165 ALA A N 1
ATOM 1306 C CA . ALA A 1 165 ? 16.016 -14.586 2.322 1 96.94 165 ALA A CA 1
ATOM 1307 C C . ALA A 1 165 ? 15.07 -15.07 3.42 1 96.94 165 ALA A C 1
ATOM 1309 O O . ALA A 1 165 ? 14.727 -16.25 3.479 1 96.94 165 ALA A O 1
ATOM 1310 N N . LEU A 1 166 ? 14.594 -14.156 4.242 1 96.62 166 LEU A N 1
ATOM 1311 C CA . LEU A 1 166 ? 13.742 -14.531 5.363 1 96.62 166 LEU A CA 1
ATOM 1312 C C . LEU A 1 166 ? 12.391 -15.047 4.875 1 96.62 166 LEU A C 1
ATOM 1314 O O . LEU A 1 166 ? 11.797 -15.93 5.492 1 96.62 166 LEU A O 1
ATOM 1318 N N . SER A 1 167 ? 11.922 -14.484 3.83 1 94.19 167 SER A N 1
ATOM 1319 C CA . SER A 1 167 ? 10.609 -14.875 3.311 1 94.19 167 SER A CA 1
ATOM 1320 C C . SER A 1 167 ? 10.633 -16.297 2.781 1 94.19 167 SER A C 1
ATOM 1322 O O . SER A 1 167 ? 9.586 -16.953 2.678 1 94.19 167 SER A O 1
ATOM 1324 N N . GLU A 1 168 ? 11.812 -16.812 2.412 1 92 168 GLU A N 1
ATOM 1325 C CA . GLU A 1 168 ? 11.953 -18.203 1.973 1 92 168 GLU A CA 1
ATOM 1326 C C . GLU A 1 168 ? 11.883 -19.172 3.152 1 92 168 GLU A C 1
ATOM 1328 O O . GLU A 1 168 ? 11.531 -20.344 2.982 1 92 168 GLU A O 1
ATOM 1333 N N . LYS A 1 169 ? 12.227 -18.641 4.289 1 90.88 169 LYS A N 1
ATOM 1334 C CA . LYS A 1 169 ? 12.25 -19.5 5.48 1 90.88 169 LYS A CA 1
ATOM 1335 C C . LYS A 1 169 ? 10.883 -19.547 6.145 1 90.88 169 LYS A C 1
ATOM 1337 O O . LYS A 1 169 ? 10.477 -20.594 6.664 1 90.88 169 LYS A O 1
ATOM 1342 N N . THR A 1 170 ? 10.25 -18.422 6.188 1 87.25 170 THR A N 1
ATOM 1343 C CA . THR A 1 170 ? 8.945 -18.391 6.84 1 87.25 170 THR A CA 1
ATOM 1344 C C . THR A 1 170 ? 7.965 -17.516 6.066 1 87.25 170 THR A C 1
ATOM 1346 O O . THR A 1 170 ? 8.32 -16.422 5.633 1 87.25 170 THR A O 1
ATOM 1349 N N . GLU A 1 171 ? 6.742 -17.922 6 1 82.75 171 GLU A N 1
ATOM 1350 C CA . GLU A 1 171 ? 5.676 -17.172 5.332 1 82.75 171 GLU A CA 1
ATOM 1351 C C . GLU A 1 171 ? 5.254 -15.961 6.145 1 82.75 171 GLU A C 1
ATOM 1353 O O . GLU A 1 171 ? 4.664 -15.023 5.605 1 82.75 171 GLU A O 1
ATOM 1358 N N . LEU A 1 172 ? 5.574 -15.992 7.359 1 82.06 172 LEU A N 1
ATOM 1359 C CA . LEU A 1 172 ? 5.23 -14.898 8.258 1 82.06 172 LEU A CA 1
ATOM 1360 C C . LEU A 1 172 ? 5.91 -13.602 7.82 1 82.06 172 LEU A C 1
ATOM 1362 O O . LEU A 1 172 ? 5.324 -12.523 7.922 1 82.06 172 LEU A O 1
ATOM 1366 N N . VAL A 1 173 ? 7.066 -13.75 7.238 1 88.75 173 VAL A N 1
ATOM 1367 C CA . VAL A 1 173 ? 7.82 -12.57 6.828 1 88.75 173 VAL A CA 1
ATOM 1368 C C . VAL A 1 173 ? 7.129 -11.898 5.645 1 88.75 173 VAL A C 1
ATOM 1370 O O . VAL A 1 173 ? 7.004 -10.672 5.605 1 88.75 173 VAL A O 1
ATOM 1373 N N . GLU A 1 174 ? 6.715 -12.664 4.793 1 83.75 174 GLU A N 1
ATOM 1374 C CA . GLU A 1 174 ? 6.012 -12.125 3.635 1 83.75 174 GLU A CA 1
ATOM 1375 C C . GLU A 1 174 ? 4.723 -11.422 4.047 1 83.75 174 GLU A C 1
ATOM 1377 O O . GLU A 1 174 ? 4.406 -10.344 3.545 1 83.75 174 GLU A O 1
ATOM 1382 N N . LYS A 1 175 ? 4.035 -11.977 4.984 1 81.25 175 LYS A N 1
ATOM 1383 C CA . LYS A 1 175 ? 2.766 -11.422 5.457 1 81.25 175 LYS A CA 1
ATOM 1384 C C . LYS A 1 175 ? 2.982 -10.141 6.25 1 81.25 175 LYS A C 1
ATOM 1386 O O . LYS A 1 175 ? 2.158 -9.227 6.191 1 81.25 175 LYS A O 1
ATOM 1391 N N . LEU A 1 176 ? 4.062 -10.062 6.895 1 87.5 176 LEU A N 1
ATOM 1392 C CA . LEU A 1 176 ? 4.316 -8.938 7.781 1 87.5 176 LEU A CA 1
ATOM 1393 C C . LEU A 1 176 ? 4.984 -7.789 7.027 1 87.5 176 LEU A C 1
ATOM 1395 O O . LEU A 1 176 ? 4.938 -6.641 7.473 1 87.5 176 LEU A O 1
ATOM 1399 N N . TRP A 1 177 ? 5.559 -8.141 5.918 1 89.5 177 TRP A N 1
ATOM 1400 C CA . TRP A 1 177 ? 6.293 -7.113 5.195 1 89.5 177 TRP A CA 1
ATOM 1401 C C . TRP A 1 177 ? 5.359 -6.008 4.723 1 89.5 177 TRP A C 1
ATOM 1403 O O . TRP A 1 177 ? 5.699 -4.824 4.789 1 89.5 177 TRP A O 1
ATOM 1413 N N . HIS A 1 178 ? 4.172 -6.359 4.395 1 84.31 178 HIS A N 1
ATOM 1414 C CA . HIS A 1 178 ? 3.238 -5.379 3.852 1 84.31 178 HIS A CA 1
ATOM 1415 C C . HIS A 1 178 ? 2.812 -4.375 4.918 1 84.31 178 HIS A C 1
ATOM 1417 O O . HIS A 1 178 ? 2.938 -3.162 4.723 1 84.31 178 HIS A O 1
ATOM 1423 N N . PRO A 1 179 ? 2.381 -4.883 6.066 1 85.56 179 PRO A N 1
ATOM 1424 C CA . PRO A 1 179 ? 2.047 -3.928 7.125 1 85.56 179 PRO A CA 1
ATOM 1425 C C . PRO A 1 179 ? 3.25 -3.102 7.578 1 85.56 179 PRO A C 1
ATOM 1427 O O . PRO A 1 179 ? 3.111 -1.913 7.875 1 85.56 179 PRO A O 1
ATOM 1430 N N . VAL A 1 180 ? 4.367 -3.725 7.551 1 89.38 180 VAL A N 1
ATOM 1431 C CA . VAL A 1 180 ? 5.57 -3.031 8 1 89.38 180 VAL A CA 1
ATOM 1432 C C . VAL A 1 180 ? 5.906 -1.899 7.031 1 89.38 180 VAL A C 1
ATOM 1434 O O . VAL A 1 180 ? 6.219 -0.785 7.457 1 89.38 180 VAL A O 1
ATOM 1437 N N . THR A 1 181 ? 5.852 -2.209 5.773 1 90.12 181 THR A N 1
ATOM 1438 C CA . THR A 1 181 ? 6.168 -1.191 4.777 1 90.12 181 THR A CA 1
ATOM 1439 C C . THR A 1 181 ? 5.148 -0.054 4.828 1 90.12 181 THR A C 1
ATOM 1441 O O . THR A 1 181 ? 5.508 1.112 4.652 1 90.12 181 THR A O 1
ATOM 1444 N N . TYR A 1 182 ? 3.957 -0.394 5.109 1 84.94 182 TYR A N 1
ATOM 1445 C CA . TYR A 1 182 ? 2.904 0.607 5.227 1 84.94 182 TYR A CA 1
ATOM 1446 C C . TYR A 1 182 ? 3.178 1.559 6.383 1 84.94 182 TYR A C 1
ATOM 1448 O O . TYR A 1 182 ? 2.945 2.764 6.273 1 84.94 182 TYR A O 1
ATOM 1456 N N . LEU A 1 183 ? 3.637 1.032 7.414 1 86.5 183 LEU A N 1
ATOM 1457 C CA . LEU A 1 183 ? 3.914 1.818 8.609 1 86.5 183 LEU A CA 1
ATOM 1458 C C . LEU A 1 183 ? 5.188 2.641 8.438 1 86.5 183 LEU A C 1
ATOM 1460 O O . LEU A 1 183 ? 5.301 3.74 8.984 1 86.5 183 LEU A O 1
ATOM 1464 N N . MET A 1 184 ? 6.059 2.121 7.652 1 90.5 184 MET A N 1
ATOM 1465 C CA . MET A 1 184 ? 7.34 2.793 7.445 1 90.5 184 MET A CA 1
ATOM 1466 C C . MET A 1 184 ? 7.188 3.98 6.5 1 90.5 184 MET A C 1
ATOM 1468 O O . MET A 1 184 ? 7.969 4.93 6.559 1 90.5 184 MET A O 1
ATOM 1472 N N . PHE A 1 185 ? 6.152 3.971 5.758 1 89.75 185 PHE A N 1
ATOM 1473 C CA . PHE A 1 185 ? 5.984 4.988 4.727 1 89.75 185 PHE A CA 1
ATOM 1474 C C . PHE A 1 185 ? 5.914 6.379 5.348 1 89.75 185 PHE A C 1
ATOM 1476 O O . PHE A 1 185 ? 6.711 7.258 5.008 1 89.75 185 PHE A O 1
ATOM 1483 N N . PRO A 1 186 ? 5.055 6.578 6.305 1 85.94 186 PRO A N 1
ATOM 1484 C CA . PRO A 1 186 ? 4.973 7.914 6.898 1 85.94 186 PRO A CA 1
ATOM 1485 C C . PRO A 1 186 ? 6.234 8.289 7.672 1 85.94 186 PRO A C 1
ATOM 1487 O O . PRO A 1 186 ? 6.465 9.469 7.949 1 85.94 186 PRO A O 1
ATOM 1490 N N . LEU A 1 187 ? 7.035 7.328 7.953 1 91.12 187 LEU A N 1
ATOM 1491 C CA . LEU A 1 187 ? 8.242 7.582 8.734 1 91.12 187 LEU A CA 1
ATOM 1492 C C . LEU A 1 187 ? 9.461 7.703 7.828 1 91.12 187 LEU A C 1
ATOM 1494 O O . LEU A 1 187 ? 10.57 7.973 8.305 1 91.12 187 LEU A O 1
ATOM 1498 N N . SER A 1 188 ? 9.297 7.594 6.582 1 94.75 188 SER A N 1
ATOM 1499 C CA . SER A 1 188 ? 10.391 7.383 5.641 1 94.75 188 SER A CA 1
ATOM 1500 C C . SER A 1 188 ? 11.07 8.695 5.281 1 94.75 188 SER A C 1
ATOM 1502 O O . SER A 1 188 ? 12.156 8.703 4.699 1 94.75 188 SER A O 1
ATOM 1504 N N . GLY A 1 189 ? 10.469 9.812 5.578 1 93.94 189 GLY A N 1
ATOM 1505 C CA . GLY A 1 189 ? 10.969 11.109 5.164 1 93.94 189 GLY A CA 1
ATOM 1506 C C . GLY A 1 189 ? 10.383 11.586 3.844 1 93.94 189 GLY A C 1
ATOM 1507 O O . GLY A 1 189 ? 10.688 12.68 3.381 1 93.94 189 GLY A O 1
ATOM 1508 N N . ALA A 1 190 ? 9.469 10.805 3.314 1 91.94 190 ALA A N 1
ATOM 1509 C CA . ALA A 1 190 ? 8.898 11.117 2.006 1 91.94 190 ALA A CA 1
ATOM 1510 C C . ALA A 1 190 ? 7.941 12.297 2.092 1 91.94 190 ALA A C 1
ATOM 1512 O O . ALA A 1 190 ? 7.82 13.078 1.142 1 91.94 190 ALA A O 1
ATOM 1513 N N . ILE A 1 191 ? 7.32 12.445 3.287 1 88.81 191 ILE A N 1
ATOM 1514 C CA . ILE A 1 191 ? 6.227 13.406 3.322 1 88.81 191 ILE A CA 1
ATOM 1515 C C . ILE A 1 191 ? 6.586 14.562 4.258 1 88.81 191 ILE A C 1
ATOM 1517 O O . ILE A 1 191 ? 5.742 15.406 4.559 1 88.81 191 ILE A O 1
ATOM 1521 N N . PHE A 1 192 ? 7.832 14.602 4.766 1 89.81 192 PHE A N 1
ATOM 1522 C CA . PHE A 1 192 ? 8.219 15.664 5.688 1 89.81 192 PHE A CA 1
ATOM 1523 C C . PHE A 1 192 ? 9.727 15.922 5.617 1 89.81 192 PHE A C 1
ATOM 1525 O O . PHE A 1 192 ? 10.469 15.109 5.066 1 89.81 192 PHE A O 1
ATOM 1532 N N . MET A 1 193 ? 10.039 17.062 6.078 1 93.5 193 MET A N 1
ATOM 1533 C CA . MET A 1 193 ? 11.422 17.328 6.457 1 93.5 193 MET A CA 1
ATOM 1534 C C . MET A 1 193 ? 11.617 17.125 7.957 1 93.5 193 MET A C 1
ATOM 1536 O O . MET A 1 193 ? 10.742 17.469 8.75 1 93.5 193 MET A O 1
ATOM 1540 N N . VAL A 1 194 ? 12.773 16.594 8.258 1 94.12 194 VAL A N 1
ATOM 1541 C CA . VAL A 1 194 ? 13.039 16.359 9.672 1 94.12 194 VAL A CA 1
ATOM 1542 C C . VAL A 1 194 ? 12.922 17.672 10.453 1 94.12 194 VAL A C 1
ATOM 1544 O O . VAL A 1 194 ? 12.391 17.688 11.562 1 94.12 194 VAL A O 1
ATOM 1547 N N . ASP A 1 195 ? 13.289 18.703 9.836 1 93.25 195 ASP A N 1
ATOM 1548 C CA . ASP A 1 195 ? 13.297 20.016 10.469 1 93.25 195 ASP A CA 1
ATOM 1549 C C . ASP A 1 195 ? 11.891 20.453 10.852 1 93.25 195 ASP A C 1
ATOM 1551 O O . ASP A 1 195 ? 11.711 21.281 11.758 1 93.25 195 ASP A O 1
ATOM 1555 N N . TRP A 1 196 ? 10.891 19.969 10.18 1 87.81 196 TRP A N 1
ATOM 1556 C CA . TRP A 1 196 ? 9.508 20.375 10.383 1 87.81 196 TRP A CA 1
ATOM 1557 C C . TRP A 1 196 ? 8.898 19.641 11.57 1 87.81 196 TRP A C 1
ATOM 1559 O O . TRP A 1 196 ? 7.824 20.016 12.055 1 87.81 196 TRP A O 1
ATOM 1569 N N . LEU A 1 197 ? 9.547 18.688 12.078 1 86.94 197 LEU A N 1
ATOM 1570 C CA . LEU A 1 197 ? 8.977 17.812 13.094 1 86.94 197 LEU A CA 1
ATOM 1571 C C . LEU A 1 197 ? 9.328 18.297 14.492 1 86.94 197 LEU A C 1
ATOM 1573 O O . LEU A 1 197 ? 10.297 19.031 14.672 1 86.94 197 LEU A O 1
ATOM 1577 N N . SER A 1 198 ? 8.453 17.875 15.445 1 87.62 198 SER A N 1
ATOM 1578 C CA . SER A 1 198 ? 8.789 18.125 16.844 1 87.62 198 SER A CA 1
ATOM 1579 C C . SER A 1 198 ? 10.047 17.359 17.25 1 87.62 198 SER A C 1
ATOM 1581 O O . SER A 1 198 ? 10.398 16.359 16.625 1 87.62 198 SER A O 1
ATOM 1583 N N . PRO A 1 199 ? 10.75 17.844 18.219 1 88.25 199 PRO A N 1
ATOM 1584 C CA . PRO A 1 199 ? 11.984 17.188 18.641 1 88.25 199 PRO A CA 1
ATOM 1585 C C . PRO A 1 199 ? 11.789 15.719 18.984 1 88.25 199 PRO A C 1
ATOM 1587 O O . PRO A 1 199 ? 12.648 14.891 18.672 1 88.25 199 PRO A O 1
ATOM 1590 N N . ALA A 1 200 ? 10.734 15.359 19.578 1 83.44 200 ALA A N 1
ATOM 1591 C CA . ALA A 1 200 ? 10.445 13.977 19.922 1 83.44 200 ALA A CA 1
ATOM 1592 C C . ALA A 1 200 ? 10.352 13.102 18.688 1 83.44 200 ALA A C 1
ATOM 1594 O O . ALA A 1 200 ? 10.859 11.977 18.656 1 83.44 200 ALA A O 1
ATOM 1595 N N . PHE A 1 201 ? 9.828 13.648 17.625 1 84.44 201 PHE A N 1
ATOM 1596 C CA . PHE A 1 201 ? 9.664 12.906 16.391 1 84.44 201 PHE A CA 1
ATOM 1597 C C . PHE A 1 201 ? 10.969 12.852 15.602 1 84.44 201 PHE A C 1
ATOM 1599 O O . PHE A 1 201 ? 11.234 11.875 14.891 1 84.44 201 PHE A O 1
ATOM 1606 N N . GLN A 1 202 ? 11.633 13.852 15.773 1 92.06 202 GLN A N 1
ATOM 1607 C CA . GLN A 1 202 ? 12.938 13.859 15.109 1 92.06 202 GLN A CA 1
ATOM 1608 C C . GLN A 1 202 ? 13.797 12.688 15.57 1 92.06 202 GLN A C 1
ATOM 1610 O O . GLN A 1 202 ? 14.43 12.023 14.75 1 92.06 202 GLN A O 1
ATOM 1615 N N . LYS A 1 203 ? 13.734 12.406 16.844 1 88.75 203 LYS A N 1
ATOM 1616 C CA . LYS A 1 203 ? 14.547 11.328 17.406 1 88.75 203 LYS A CA 1
ATOM 1617 C C . LYS A 1 203 ? 14.102 9.969 16.859 1 88.75 203 LYS A C 1
ATOM 1619 O O . LYS A 1 203 ? 14.938 9.102 16.594 1 88.75 203 LYS A O 1
ATOM 1624 N N . ILE A 1 204 ? 12.906 9.789 16.641 1 87.19 204 ILE A N 1
ATOM 1625 C CA . ILE A 1 204 ? 12.359 8.523 16.172 1 87.19 204 ILE A CA 1
ATOM 1626 C C . ILE A 1 204 ? 12.719 8.312 14.711 1 87.19 204 ILE A C 1
ATOM 1628 O O . ILE A 1 204 ? 13.242 7.262 14.328 1 87.19 204 ILE A O 1
ATOM 1632 N N . VAL A 1 205 ? 12.508 9.32 13.938 1 93.19 205 VAL A N 1
ATOM 1633 C CA . VAL A 1 205 ? 12.656 9.156 12.5 1 93.19 205 VAL A CA 1
ATOM 1634 C C . VAL A 1 205 ? 14.141 9.07 12.148 1 93.19 205 VAL A C 1
ATOM 1636 O O . VAL A 1 205 ? 14.516 8.406 11.172 1 93.19 205 VAL A O 1
ATOM 1639 N N . LEU A 1 206 ? 14.977 9.672 12.93 1 95.56 206 LEU A N 1
ATOM 1640 C CA . LEU A 1 206 ? 16.406 9.68 12.617 1 95.56 206 LEU A CA 1
ATOM 1641 C C . LEU A 1 206 ? 17.047 8.344 12.977 1 95.56 206 LEU A C 1
ATOM 1643 O O . LEU A 1 206 ? 18.188 8.086 12.609 1 95.56 206 LEU A O 1
ATOM 1647 N N . TRP A 1 207 ? 16.297 7.43 13.523 1 94.69 207 TRP A N 1
ATOM 1648 C CA . TRP A 1 207 ? 16.75 6.059 13.719 1 94.69 207 TRP A CA 1
ATOM 1649 C C . TRP A 1 207 ? 16.641 5.262 12.422 1 94.69 207 TRP A C 1
ATOM 1651 O O . TRP A 1 207 ? 17.266 4.207 12.281 1 94.69 207 TRP A O 1
ATOM 1661 N N . LEU A 1 208 ? 15.891 5.758 11.562 1 96.69 208 LEU A N 1
ATOM 1662 C CA . LEU A 1 208 ? 15.656 5.062 10.305 1 96.69 208 LEU A CA 1
ATOM 1663 C C . LEU A 1 208 ? 16.672 5.5 9.25 1 96.69 208 LEU A C 1
ATOM 1665 O O . LEU A 1 208 ? 16.688 6.664 8.852 1 96.69 208 LEU A O 1
ATOM 1669 N N . PRO A 1 209 ? 17.375 4.559 8.727 1 97.88 209 PRO A N 1
ATOM 1670 C CA . PRO A 1 209 ? 18.484 4.914 7.828 1 97.88 209 PRO A CA 1
ATOM 1671 C C . PRO A 1 209 ? 18 5.629 6.562 1 97.88 209 PRO A C 1
ATOM 1673 O O . PRO A 1 209 ? 18.688 6.523 6.066 1 97.88 209 PRO A O 1
ATOM 1676 N N . MET A 1 210 ? 16.891 5.266 6.043 1 97.38 210 MET A N 1
ATOM 1677 C CA . MET A 1 210 ? 16.453 5.832 4.77 1 97.38 210 MET A CA 1
ATOM 1678 C C . MET A 1 210 ? 16.188 7.324 4.902 1 97.38 210 MET A C 1
ATOM 1680 O O . MET A 1 210 ? 16.266 8.062 3.918 1 97.38 210 MET A O 1
ATOM 1684 N N . VAL A 1 211 ? 15.852 7.773 6.105 1 98.06 211 VAL A N 1
ATOM 1685 C CA . VAL A 1 211 ? 15.562 9.188 6.34 1 98.06 211 VAL A CA 1
ATOM 1686 C C . VAL A 1 211 ? 16.797 10.023 6.051 1 98.06 211 VAL A C 1
ATOM 1688 O O . VAL A 1 211 ? 16.703 11.109 5.473 1 98.06 211 VAL A O 1
ATOM 1691 N N . HIS A 1 212 ? 17.953 9.508 6.414 1 98.62 212 HIS A N 1
ATOM 1692 C CA . HIS A 1 212 ? 19.203 10.203 6.172 1 98.62 212 HIS A CA 1
ATOM 1693 C C . HIS A 1 212 ? 19.469 10.375 4.68 1 98.62 212 HIS A C 1
ATOM 1695 O O . HIS A 1 212 ? 19.938 11.422 4.242 1 98.62 212 HIS A O 1
ATOM 1701 N N . GLY A 1 213 ? 19.141 9.367 3.914 1 98.5 213 GLY A N 1
ATOM 1702 C CA . GLY A 1 213 ? 19.297 9.469 2.471 1 98.5 213 GLY A CA 1
ATOM 1703 C C . GLY A 1 213 ? 18.344 10.477 1.843 1 98.5 213 GLY A C 1
ATOM 1704 O O . GLY A 1 213 ? 18.734 11.234 0.954 1 98.5 213 GLY A O 1
ATOM 1705 N N . VAL A 1 214 ? 17.156 10.5 2.328 1 98.12 214 VAL A N 1
ATOM 1706 C CA . VAL A 1 214 ? 16.141 11.406 1.78 1 98.12 214 VAL A CA 1
ATOM 1707 C C . VAL A 1 214 ? 16.5 12.852 2.115 1 98.12 214 VAL A C 1
ATOM 1709 O O . VAL A 1 214 ? 16.391 13.734 1.267 1 98.12 214 VAL A O 1
ATOM 1712 N N . GLU A 1 215 ? 16.969 13.086 3.357 1 98.06 215 GLU A N 1
ATOM 1713 C CA . GLU A 1 215 ? 17.406 14.422 3.768 1 98.06 215 GLU A CA 1
ATOM 1714 C C . GLU A 1 215 ? 18.578 14.898 2.928 1 98.06 215 GLU A C 1
ATOM 1716 O O . GLU A 1 215 ? 18.609 16.047 2.492 1 98.06 215 GLU A O 1
ATOM 1721 N N . MET A 1 216 ? 19.484 14.031 2.691 1 98.25 216 MET A N 1
ATOM 1722 C CA . MET A 1 216 ? 20.641 14.383 1.876 1 98.25 216 MET A CA 1
ATOM 1723 C C . MET A 1 216 ? 20.219 14.688 0.442 1 98.25 216 MET A C 1
ATOM 1725 O O . MET A 1 216 ? 20.719 15.648 -0.159 1 98.25 216 MET A O 1
ATOM 1729 N N . LEU A 1 217 ? 19.359 13.875 -0.08 1 98.38 217 LEU A N 1
ATOM 1730 C CA . LEU A 1 217 ? 18.875 14.094 -1.436 1 98.38 217 LEU A CA 1
ATOM 1731 C C . LEU A 1 217 ? 18.203 15.461 -1.56 1 98.38 217 LEU A C 1
ATOM 1733 O O . LEU A 1 217 ? 18.453 16.188 -2.514 1 98.38 217 LEU A O 1
ATOM 1737 N N . ARG A 1 218 ? 17.438 15.805 -0.585 1 97.38 218 ARG A N 1
ATOM 1738 C CA . ARG A 1 218 ? 16.703 17.078 -0.635 1 97.38 218 ARG A CA 1
ATOM 1739 C C . ARG A 1 218 ? 17.641 18.25 -0.391 1 97.38 218 ARG A C 1
ATOM 1741 O O . ARG A 1 218 ? 17.406 19.344 -0.917 1 97.38 218 ARG A O 1
ATOM 1748 N N . GLU A 1 219 ? 18.625 18.016 0.464 1 97.31 219 GLU A N 1
ATOM 1749 C CA . GLU A 1 219 ? 19.641 19.062 0.587 1 97.31 219 GLU A CA 1
ATOM 1750 C C . GLU A 1 219 ? 20.312 19.344 -0.755 1 97.31 219 GLU A C 1
ATOM 1752 O O . GLU A 1 219 ? 20.547 20.5 -1.103 1 97.31 219 GLU A O 1
ATOM 1757 N N . GLY A 1 220 ? 20.641 18.297 -1.494 1 97.56 220 GLY A N 1
ATOM 1758 C CA . GLY A 1 220 ? 21.219 18.469 -2.818 1 97.56 220 GLY A CA 1
ATOM 1759 C C . GLY A 1 220 ? 20.266 19.094 -3.807 1 97.56 220 GLY A C 1
ATOM 1760 O O . GLY A 1 220 ? 20.688 19.844 -4.699 1 97.56 220 GLY A O 1
ATOM 1761 N N . TYR A 1 221 ? 18.984 18.797 -3.637 1 96.94 221 TYR A N 1
ATOM 1762 C CA . TYR A 1 221 ? 17.984 19.266 -4.586 1 96.94 221 TYR A CA 1
ATOM 1763 C C . TYR A 1 221 ? 17.609 20.719 -4.324 1 96.94 221 TYR A C 1
ATOM 1765 O O . TYR A 1 221 ? 17.578 21.531 -5.25 1 96.94 221 TYR A O 1
ATOM 1773 N N . PHE A 1 222 ? 17.438 21.047 -3.057 1 94.94 222 PHE A N 1
ATOM 1774 C CA . PHE A 1 222 ? 16.875 22.344 -2.713 1 94.94 222 PHE A CA 1
ATOM 1775 C C . PHE A 1 222 ? 17.953 23.297 -2.193 1 94.94 222 PHE A C 1
ATOM 1777 O O . PHE A 1 222 ? 17.766 24.516 -2.152 1 94.94 222 PHE A O 1
ATOM 1784 N N . GLY A 1 223 ? 18.984 22.75 -1.739 1 92.69 223 GLY A 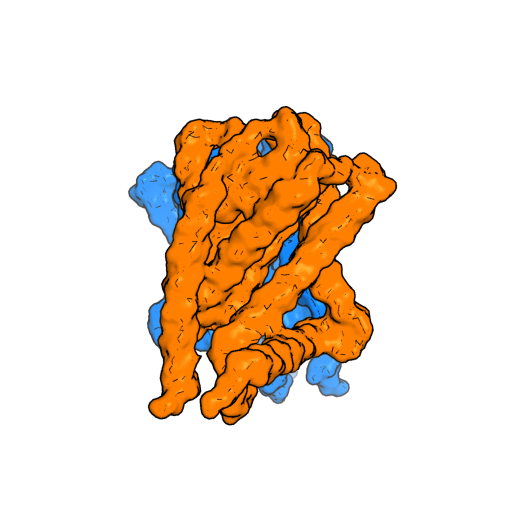N 1
ATOM 1785 C CA . GLY A 1 223 ? 20.094 23.578 -1.269 1 92.69 223 GLY A CA 1
ATOM 1786 C C . GLY A 1 223 ? 19.75 24.359 -0.019 1 92.69 223 GLY A C 1
ATOM 1787 O O . GLY A 1 223 ? 19.297 23.797 0.975 1 92.69 223 GLY A O 1
ATOM 1788 N N . SER A 1 224 ? 19.922 25.672 -0.149 1 85.5 224 SER A N 1
ATOM 1789 C CA . SER A 1 224 ? 19.781 26.547 1.012 1 85.5 224 SER A CA 1
ATOM 1790 C C . SER A 1 224 ? 18.328 26.734 1.397 1 85.5 224 SER A C 1
ATOM 1792 O O . SER A 1 224 ? 18.031 27.281 2.467 1 85.5 224 SER A O 1
ATOM 1794 N N . LEU A 1 225 ? 17.406 26.219 0.635 1 86.75 225 LEU A N 1
ATOM 1795 C CA . LEU A 1 225 ? 15.984 26.406 0.913 1 86.75 225 LEU A CA 1
ATOM 1796 C C . LEU A 1 225 ? 15.523 25.469 2.037 1 86.75 225 LEU A C 1
ATOM 1798 O O . LEU A 1 225 ? 14.445 25.656 2.598 1 86.75 225 LEU A O 1
ATOM 1802 N N . VAL A 1 226 ? 16.422 24.547 2.334 1 90.62 226 VAL A N 1
ATOM 1803 C CA . VAL A 1 226 ? 15.977 23.594 3.342 1 90.62 226 VAL A CA 1
ATOM 1804 C C . VAL A 1 226 ? 17.062 23.422 4.402 1 90.62 226 VAL A C 1
ATOM 1806 O O . VAL A 1 226 ? 18.234 23.672 4.141 1 90.62 226 VAL A O 1
ATOM 1809 N N . ALA A 1 227 ? 16.641 23.062 5.609 1 93.62 227 ALA A N 1
ATOM 1810 C CA . ALA A 1 227 ? 17.531 22.641 6.688 1 93.62 227 ALA A CA 1
ATOM 1811 C C . ALA A 1 227 ? 17.5 21.125 6.863 1 93.62 227 ALA A C 1
ATOM 1813 O O . ALA A 1 227 ? 16.641 20.594 7.57 1 93.62 227 ALA A O 1
ATOM 1814 N N . ALA A 1 228 ? 18.469 20.531 6.25 1 95.31 228 ALA A N 1
ATOM 1815 C CA . ALA A 1 228 ? 18.5 19.078 6.246 1 95.31 228 ALA A CA 1
ATOM 1816 C C . ALA A 1 228 ? 19.234 18.547 7.477 1 95.31 228 ALA A C 1
ATOM 1818 O O . ALA A 1 228 ? 20.219 19.141 7.926 1 95.31 228 ALA A O 1
ATOM 1819 N N . HIS A 1 229 ? 18.719 17.484 8.008 1 96.69 229 HIS A N 1
ATOM 1820 C CA . HIS A 1 229 ? 19.312 16.766 9.133 1 96.69 229 HIS A CA 1
ATOM 1821 C C . HIS A 1 229 ? 19.609 15.312 8.773 1 96.69 229 HIS A C 1
ATOM 1823 O O . HIS A 1 229 ? 18.688 14.508 8.633 1 96.69 229 HIS A O 1
ATOM 1829 N N . TYR A 1 230 ? 20.922 14.992 8.672 1 97.25 230 TYR A N 1
ATOM 1830 C CA . TYR A 1 230 ? 21.281 13.617 8.359 1 97.25 230 TYR A CA 1
ATOM 1831 C C . TYR A 1 230 ? 22.719 13.312 8.75 1 97.25 230 TYR A C 1
ATOM 1833 O O . TYR A 1 230 ? 23.516 14.234 8.969 1 97.25 230 TYR A O 1
ATOM 1841 N N . ASP A 1 231 ? 22.969 12.047 8.984 1 98.31 231 ASP A N 1
ATOM 1842 C CA . ASP A 1 231 ? 24.281 11.5 9.242 1 98.31 231 ASP A CA 1
ATOM 1843 C C . ASP A 1 231 ? 24.594 10.344 8.297 1 98.31 231 ASP A C 1
ATOM 1845 O O . ASP A 1 231 ? 24.188 9.203 8.539 1 98.31 231 ASP A O 1
ATOM 1849 N N . ILE A 1 232 ? 25.469 10.609 7.316 1 97.5 232 ILE A N 1
ATOM 1850 C CA . ILE A 1 232 ? 25.766 9.625 6.273 1 97.5 232 ILE A CA 1
ATOM 1851 C C . ILE A 1 232 ? 26.578 8.477 6.859 1 97.5 232 ILE A C 1
ATOM 1853 O O . ILE A 1 232 ? 26.453 7.332 6.406 1 97.5 232 ILE A O 1
ATOM 1857 N N . GLY A 1 233 ? 27.391 8.805 7.809 1 98.19 233 GLY A N 1
ATOM 1858 C CA . GLY A 1 233 ? 28.125 7.746 8.492 1 98.19 233 GLY A CA 1
ATOM 1859 C C . GLY A 1 233 ? 27.203 6.738 9.172 1 98.19 233 GLY A C 1
ATOM 1860 O O . GLY A 1 233 ? 27.422 5.531 9.062 1 98.19 233 GLY A O 1
ATOM 1861 N N . TYR A 1 234 ? 26.281 7.27 9.82 1 98.31 234 TYR A N 1
ATOM 1862 C CA . TYR A 1 234 ? 25.297 6.398 10.469 1 98.31 234 TYR A CA 1
ATOM 1863 C C . TYR A 1 234 ? 24.578 5.527 9.438 1 98.31 234 TYR A C 1
ATOM 1865 O O . TYR A 1 234 ? 24.453 4.312 9.625 1 98.31 234 TYR A O 1
ATOM 1873 N N . MET A 1 235 ? 24.109 6.156 8.359 1 98.44 235 MET A N 1
ATOM 1874 C CA . MET A 1 235 ? 23.391 5.41 7.328 1 98.44 235 MET A CA 1
ATOM 1875 C C . MET A 1 235 ? 24.281 4.332 6.727 1 98.44 235 MET A C 1
ATOM 1877 O O . MET A 1 235 ? 23.844 3.199 6.52 1 98.44 235 MET A O 1
ATOM 1881 N N . ALA A 1 236 ? 25.531 4.668 6.473 1 98.62 236 ALA A N 1
ATOM 1882 C CA . ALA A 1 236 ? 26.453 3.719 5.871 1 98.62 236 ALA A CA 1
ATOM 1883 C C . ALA A 1 236 ? 26.703 2.527 6.793 1 98.62 236 ALA A C 1
ATOM 1885 O O . ALA A 1 236 ? 26.734 1.381 6.344 1 98.62 236 ALA A O 1
ATOM 1886 N N . CYS A 1 237 ? 26.875 2.787 8.023 1 98.69 237 CYS A N 1
ATOM 1887 C CA . CYS A 1 237 ? 27.094 1.721 8.992 1 98.69 237 CYS A CA 1
ATOM 1888 C C . CYS A 1 237 ? 25.875 0.807 9.086 1 98.69 237 CYS A C 1
ATOM 1890 O O . CYS A 1 237 ? 26.016 -0.415 9.164 1 98.69 237 CYS A O 1
ATOM 1892 N N . ALA A 1 238 ? 24.766 1.42 9.117 1 98.5 238 ALA A N 1
ATOM 1893 C CA . ALA A 1 238 ? 23.531 0.639 9.172 1 98.5 238 ALA A CA 1
ATOM 1894 C C . ALA A 1 238 ? 23.375 -0.232 7.926 1 98.5 238 ALA A C 1
ATOM 1896 O O . ALA A 1 238 ? 23.047 -1.416 8.023 1 98.5 238 ALA A O 1
ATOM 1897 N N . CYS A 1 239 ? 23.578 0.333 6.773 1 98.69 239 CYS A N 1
ATOM 1898 C CA . CYS A 1 239 ? 23.484 -0.413 5.523 1 98.69 239 CYS A CA 1
ATOM 1899 C C . CYS A 1 239 ? 24.5 -1.543 5.473 1 98.69 239 CYS A C 1
ATOM 1901 O O . CYS A 1 239 ? 24.203 -2.631 4.977 1 98.69 239 CYS A O 1
ATOM 1903 N N . LEU A 1 240 ? 25.688 -1.226 5.953 1 98.75 240 LEU A N 1
ATOM 1904 C CA . LEU A 1 240 ? 26.719 -2.258 5.984 1 98.75 240 LEU A CA 1
ATOM 1905 C C . LEU A 1 240 ? 26.281 -3.422 6.871 1 98.75 240 LEU A C 1
ATOM 1907 O O . LEU A 1 240 ? 26.438 -4.586 6.488 1 98.75 240 LEU A O 1
ATOM 1911 N N . ALA A 1 241 ? 25.828 -3.1 8.031 1 98.75 241 ALA A N 1
ATOM 1912 C CA . ALA A 1 241 ? 25.344 -4.133 8.945 1 98.75 241 ALA A CA 1
ATOM 1913 C C . ALA A 1 241 ? 24.219 -4.934 8.312 1 98.75 241 ALA A C 1
ATOM 1915 O O . ALA A 1 241 ? 24.203 -6.164 8.375 1 98.75 241 ALA A O 1
ATOM 1916 N N . MET A 1 242 ? 23.297 -4.223 7.715 1 98.69 242 MET A N 1
ATOM 1917 C CA . MET A 1 242 ? 22.172 -4.879 7.066 1 98.69 242 MET A CA 1
ATOM 1918 C C . MET A 1 242 ? 22.641 -5.75 5.906 1 98.69 242 MET A C 1
ATOM 1920 O O . MET A 1 242 ? 22.109 -6.844 5.695 1 98.69 242 MET A O 1
ATOM 1924 N N . SER A 1 243 ? 23.594 -5.273 5.168 1 98.62 243 SER A N 1
ATOM 1925 C CA . SER A 1 243 ? 24.141 -6.043 4.051 1 98.62 243 SER A CA 1
ATOM 1926 C C . SER A 1 243 ? 24.781 -7.336 4.535 1 98.62 243 SER A C 1
ATOM 1928 O O . SER A 1 243 ? 24.609 -8.391 3.924 1 98.62 243 SER A O 1
ATOM 1930 N N . LEU A 1 244 ? 25.531 -7.242 5.602 1 98.69 244 LEU A N 1
ATOM 1931 C CA . LEU A 1 244 ? 26.188 -8.422 6.152 1 98.69 244 LEU A CA 1
ATOM 1932 C C . LEU A 1 244 ? 25.172 -9.445 6.625 1 98.69 244 LEU A C 1
ATOM 1934 O O . LEU A 1 244 ? 25.297 -10.633 6.328 1 98.69 244 LEU A O 1
ATOM 1938 N N . VAL A 1 245 ? 24.172 -8.992 7.312 1 98.56 245 VAL A N 1
ATOM 1939 C CA . VAL A 1 245 ? 23.109 -9.883 7.77 1 98.56 245 VAL A CA 1
ATOM 1940 C C . VAL A 1 245 ? 22.391 -10.484 6.566 1 98.56 245 VAL A C 1
ATOM 1942 O O . VAL A 1 245 ? 22.141 -11.695 6.527 1 98.56 245 VAL A O 1
ATOM 1945 N N . GLY A 1 246 ? 22.062 -9.633 5.609 1 98.31 246 GLY A N 1
ATOM 1946 C CA . GLY A 1 246 ? 21.375 -10.086 4.41 1 98.31 246 GLY A CA 1
ATOM 1947 C C . GLY A 1 246 ? 22.141 -11.133 3.635 1 98.31 246 GLY A C 1
ATOM 1948 O O . GLY A 1 246 ? 21.594 -12.164 3.246 1 98.31 246 GLY A O 1
ATOM 1949 N N . LEU A 1 247 ? 23.438 -10.914 3.479 1 97.94 247 LEU A N 1
ATOM 1950 C CA . LEU A 1 247 ? 24.266 -11.844 2.73 1 97.94 247 LEU A CA 1
ATOM 1951 C C . LEU A 1 247 ? 24.406 -13.164 3.473 1 97.94 247 LEU A C 1
ATOM 1953 O O . LEU A 1 247 ? 24.438 -14.234 2.852 1 97.94 247 LEU A O 1
ATOM 1957 N N . ALA A 1 248 ? 24.484 -13.086 4.766 1 98.12 248 ALA A N 1
ATOM 1958 C CA . ALA A 1 248 ? 24.547 -14.305 5.566 1 98.12 248 ALA A CA 1
ATOM 1959 C C . ALA A 1 248 ? 23.266 -15.125 5.422 1 98.12 248 ALA A C 1
ATOM 1961 O O . ALA A 1 248 ? 23.312 -16.344 5.281 1 98.12 248 ALA A O 1
ATOM 1962 N N . LEU A 1 249 ? 22.172 -14.461 5.434 1 97.81 249 LEU A N 1
ATOM 1963 C CA . LEU A 1 249 ? 20.891 -15.133 5.297 1 97.81 249 LEU A CA 1
ATOM 1964 C C . LEU A 1 249 ? 20.734 -15.742 3.906 1 97.81 249 LEU A C 1
ATOM 1966 O O . LEU A 1 249 ? 20.219 -16.859 3.762 1 97.81 249 LEU A O 1
ATOM 1970 N N . VAL A 1 250 ? 21.172 -15.023 2.943 1 97 250 VAL A N 1
ATOM 1971 C CA . VAL A 1 250 ? 21.094 -15.492 1.566 1 97 250 VAL A CA 1
ATOM 1972 C C . VAL A 1 250 ? 21.938 -16.75 1.404 1 97 250 VAL A C 1
ATOM 1974 O O . VAL A 1 250 ? 21.531 -17.703 0.731 1 97 250 VAL A O 1
ATOM 1977 N N . ARG A 1 251 ? 23.078 -16.766 1.978 1 95.69 251 ARG A N 1
ATOM 1978 C CA . ARG A 1 251 ? 23.953 -17.938 1.939 1 95.69 251 ARG A CA 1
ATOM 1979 C C . ARG A 1 251 ? 23.281 -19.141 2.59 1 95.69 251 ARG A C 1
ATOM 1981 O O . ARG A 1 251 ? 23.359 -20.25 2.074 1 95.69 251 ARG A O 1
ATOM 1988 N N . ASP A 1 252 ? 22.656 -18.875 3.611 1 95.94 252 ASP A N 1
ATOM 1989 C CA . ASP A 1 252 ? 21.953 -19.938 4.32 1 95.94 252 ASP A CA 1
ATOM 1990 C C . ASP A 1 252 ? 20.844 -20.547 3.463 1 95.94 252 ASP A C 1
ATOM 1992 O O . ASP A 1 252 ? 20.688 -21.766 3.412 1 95.94 252 ASP A O 1
ATOM 1996 N N . VAL A 1 253 ? 20.094 -19.703 2.834 1 94.25 253 VAL A N 1
ATOM 1997 C CA . VAL A 1 253 ? 19.031 -20.172 1.948 1 94.25 253 VAL A CA 1
ATOM 1998 C C . VAL A 1 253 ? 19.641 -20.938 0.78 1 94.25 253 VAL A C 1
ATOM 2000 O O . VAL A 1 253 ? 19.094 -21.969 0.36 1 94.25 253 VAL A O 1
ATOM 2003 N N . GLY A 1 254 ? 20.719 -20.484 0.242 1 91.12 254 GLY A N 1
ATOM 2004 C CA . GLY A 1 254 ? 21.391 -21.188 -0.837 1 91.12 254 GLY A CA 1
ATOM 2005 C C . GLY A 1 254 ? 21.812 -22.594 -0.47 1 91.12 254 GLY A C 1
ATOM 2006 O O . GLY A 1 254 ? 21.672 -23.516 -1.276 1 91.12 254 GLY A O 1
ATOM 2007 N N . ARG A 1 255 ? 22.172 -22.844 0.712 1 90.38 255 ARG A N 1
ATOM 2008 C CA . ARG A 1 255 ? 22.609 -24.156 1.188 1 90.38 255 ARG A CA 1
ATOM 2009 C C . ARG A 1 255 ? 21.422 -25.109 1.325 1 90.38 255 ARG A C 1
ATOM 2011 O O . ARG A 1 255 ? 21.562 -26.312 1.147 1 90.38 255 ARG A O 1
ATOM 2018 N N . GLU A 1 256 ? 20.328 -24.547 1.593 1 87.94 256 GLU A N 1
ATOM 2019 C CA . GLU A 1 256 ? 19.125 -25.359 1.778 1 87.94 256 GLU A CA 1
ATOM 2020 C C . GLU A 1 256 ? 18.531 -25.766 0.438 1 87.94 256 GLU A C 1
ATOM 2022 O O . GLU A 1 256 ? 18 -26.875 0.304 1 87.94 256 GLU A O 1
ATOM 2027 N N . VAL A 1 257 ? 18.562 -24.906 -0.439 1 81.69 257 VAL A N 1
ATOM 2028 C CA . VAL A 1 257 ? 17.953 -25.156 -1.74 1 81.69 257 VAL A CA 1
ATOM 2029 C C . VAL A 1 257 ? 18.859 -26.047 -2.578 1 81.69 257 VAL A C 1
ATOM 2031 O O . VAL A 1 257 ? 18.375 -26.906 -3.328 1 81.69 257 VAL A O 1
ATOM 2034 N N . THR A 1 258 ? 20.094 -25.781 -2.654 1 71.12 258 THR A N 1
ATOM 2035 C CA . THR A 1 258 ? 21.047 -26.609 -3.363 1 71.12 258 THR A CA 1
ATOM 2036 C C . THR A 1 258 ? 22 -27.297 -2.385 1 71.12 258 THR A C 1
ATOM 2038 O O . THR A 1 258 ? 23.125 -26.812 -2.164 1 71.12 258 THR A O 1
ATOM 2041 N N . PRO A 1 259 ? 21.391 -28.359 -1.731 1 56.78 259 PRO A N 1
ATOM 2042 C CA . PRO A 1 259 ? 22.312 -29 -0.793 1 56.78 259 PRO A CA 1
ATOM 2043 C C . PRO A 1 259 ? 23.594 -29.484 -1.471 1 56.78 259 PRO A C 1
ATOM 2045 O O . PRO A 1 259 ? 23.547 -30 -2.592 1 56.78 259 PRO A O 1
ATOM 2048 N N . GLU A 1 260 ? 24.578 -28.906 -1.292 1 45.97 260 GLU A N 1
ATOM 2049 C CA . GLU A 1 260 ? 25.828 -29.562 -1.678 1 45.97 260 GLU A CA 1
ATOM 2050 C C . GLU A 1 260 ? 26.016 -30.875 -0.933 1 45.97 260 GLU A C 1
ATOM 2052 O O . GLU A 1 260 ? 25.516 -31.047 0.187 1 45.97 260 GLU A O 1
ATOM 2057 N N . MET B 1 1 ? -39.312 -26.938 -12.211 1 43.56 1 MET B N 1
ATOM 2058 C CA . MET B 1 1 ? -39.281 -25.609 -11.586 1 43.56 1 MET B CA 1
ATOM 2059 C C . MET B 1 1 ? -38.406 -25.625 -10.328 1 43.56 1 MET B C 1
ATOM 2061 O O . MET B 1 1 ? -38.781 -26.25 -9.328 1 43.56 1 MET B O 1
ATOM 2065 N N . THR B 1 2 ? -37.188 -25.734 -10.461 1 57.75 2 THR B N 1
ATOM 2066 C CA . THR B 1 2 ? -36.312 -25.906 -9.297 1 57.75 2 THR B CA 1
ATOM 2067 C C . THR B 1 2 ? -36.625 -24.875 -8.227 1 57.75 2 THR B C 1
ATOM 2069 O O . THR B 1 2 ? -36.844 -23.703 -8.539 1 57.75 2 THR B O 1
ATOM 2072 N N . ASN B 1 3 ? -37.188 -25.172 -7.16 1 71.19 3 ASN B N 1
ATOM 2073 C CA . ASN B 1 3 ? -37.594 -24.406 -5.996 1 71.19 3 ASN B CA 1
ATOM 2074 C C . ASN B 1 3 ? -36.531 -23.391 -5.566 1 71.19 3 ASN B C 1
ATOM 2076 O O . ASN B 1 3 ? -35.344 -23.703 -5.57 1 71.19 3 ASN B O 1
ATOM 2080 N N . PHE B 1 4 ? -36.906 -22.094 -5.75 1 81.62 4 PHE B N 1
ATOM 2081 C CA . PHE B 1 4 ? -36.094 -20.953 -5.336 1 81.62 4 PHE B CA 1
ATOM 2082 C C . PHE B 1 4 ? -35.344 -21.281 -4.059 1 81.62 4 PHE B C 1
ATOM 2084 O O . PHE B 1 4 ? -34.156 -20.922 -3.922 1 81.62 4 PHE B O 1
ATOM 2091 N N . GLY B 1 5 ? -35.938 -22 -3.211 1 81.19 5 GLY B N 1
ATOM 2092 C CA . GLY B 1 5 ? -35.312 -22.391 -1.967 1 81.19 5 GLY B CA 1
ATOM 2093 C C . GLY B 1 5 ? -34.156 -23.391 -2.166 1 81.19 5 GLY B C 1
ATOM 2094 O O . GLY B 1 5 ? -33.125 -23.297 -1.511 1 81.19 5 GLY B O 1
ATOM 2095 N N . ARG B 1 6 ? -34.438 -24.234 -3.053 1 80.56 6 ARG B N 1
ATOM 2096 C CA . ARG B 1 6 ? -33.406 -25.234 -3.34 1 80.56 6 ARG B CA 1
ATOM 2097 C C . ARG B 1 6 ? -32.219 -24.625 -4.047 1 80.56 6 ARG B C 1
ATOM 2099 O O . ARG B 1 6 ? -31.078 -24.969 -3.744 1 80.56 6 ARG B O 1
ATOM 2106 N N . SER B 1 7 ? -32.562 -23.781 -4.895 1 83.12 7 SER B N 1
ATOM 2107 C CA . SER B 1 7 ? -31.484 -23.094 -5.613 1 83.12 7 SER B CA 1
ATOM 2108 C C . SER B 1 7 ? -30.625 -22.266 -4.668 1 83.12 7 SER B C 1
ATOM 2110 O O . SER B 1 7 ? -29.406 -22.234 -4.789 1 83.12 7 SER B O 1
ATOM 2112 N N . LEU B 1 8 ? -31.297 -21.625 -3.736 1 86.5 8 LEU B N 1
ATOM 2113 C CA . LEU B 1 8 ? -30.578 -20.828 -2.752 1 86.5 8 LEU B CA 1
ATOM 2114 C C . LEU B 1 8 ? -29.703 -21.703 -1.855 1 86.5 8 LEU B C 1
ATOM 2116 O O . LEU B 1 8 ? -28.594 -21.297 -1.483 1 86.5 8 LEU B O 1
ATOM 2120 N N . ALA B 1 9 ? -30.234 -22.797 -1.584 1 87.88 9 ALA B N 1
ATOM 2121 C CA . ALA B 1 9 ? -29.5 -23.75 -0.744 1 87.88 9 ALA B CA 1
ATOM 2122 C C . ALA B 1 9 ? -28.25 -24.25 -1.457 1 87.88 9 ALA B C 1
ATOM 2124 O O . ALA B 1 9 ? -27.188 -24.375 -0.846 1 87.88 9 ALA B O 1
ATOM 2125 N N . VAL B 1 10 ? -28.422 -24.547 -2.646 1 86.38 10 VAL B N 1
ATOM 2126 C CA . VAL B 1 10 ? -27.297 -25.031 -3.441 1 86.38 10 VAL B CA 1
ATOM 2127 C C . VAL B 1 10 ? -26.25 -23.922 -3.562 1 86.38 10 VAL B C 1
ATOM 2129 O O . VAL B 1 10 ? -25.062 -24.156 -3.383 1 86.38 10 VAL B O 1
ATOM 2132 N N . GLN B 1 11 ? -26.734 -22.703 -3.781 1 89.56 11 GLN B N 1
ATOM 2133 C CA . GLN B 1 11 ? -25.828 -21.578 -3.92 1 89.56 11 GLN B CA 1
ATOM 2134 C C . GLN B 1 11 ? -25.062 -21.312 -2.623 1 89.56 11 GLN B C 1
ATOM 2136 O O . GLN B 1 11 ? -23.875 -21.016 -2.65 1 89.56 11 GLN B O 1
ATOM 2141 N N . ARG B 1 12 ? -25.734 -21.422 -1.563 1 91.88 12 ARG B N 1
ATOM 2142 C CA . ARG B 1 12 ? -25.109 -21.219 -0.263 1 91.88 12 ARG B CA 1
ATOM 2143 C C . ARG B 1 12 ? -24.031 -22.281 -0.016 1 91.88 12 ARG B C 1
ATOM 2145 O O . ARG B 1 12 ? -22.969 -21.969 0.522 1 91.88 12 ARG B O 1
ATOM 2152 N N . ARG B 1 13 ? -24.312 -23.422 -0.412 1 91.62 13 ARG B N 1
ATOM 2153 C CA . ARG B 1 13 ? -23.344 -24.516 -0.247 1 91.62 13 ARG B CA 1
ATOM 2154 C C . ARG B 1 13 ? -22.109 -24.281 -1.113 1 91.62 13 ARG B C 1
ATOM 2156 O O . ARG B 1 13 ? -20.984 -24.531 -0.675 1 91.62 13 ARG B O 1
ATOM 2163 N N . VAL B 1 14 ? -22.375 -23.812 -2.279 1 91.88 14 VAL B N 1
ATOM 2164 C CA . VAL B 1 14 ? -21.281 -23.547 -3.209 1 91.88 14 VAL B CA 1
ATOM 2165 C C . VAL B 1 14 ? -20.406 -22.438 -2.666 1 91.88 14 VAL B C 1
ATOM 2167 O O . VAL B 1 14 ? -19.172 -22.578 -2.613 1 91.88 14 VAL B O 1
ATOM 2170 N N . ILE B 1 15 ? -20.984 -21.406 -2.211 1 93.56 15 ILE B N 1
ATOM 2171 C CA . ILE B 1 15 ? -20.25 -20.25 -1.702 1 93.56 15 ILE B CA 1
ATOM 2172 C C . ILE B 1 15 ? -19.484 -20.641 -0.446 1 93.56 15 ILE B C 1
ATOM 2174 O O . ILE B 1 15 ? -18.328 -20.25 -0.273 1 93.56 15 ILE B O 1
ATOM 2178 N N . PHE B 1 16 ? -20.125 -21.406 0.367 1 93.25 16 PHE B N 1
ATOM 2179 C CA . PHE B 1 16 ? -19.469 -21.844 1.592 1 93.25 16 PHE B CA 1
ATOM 2180 C C . PHE B 1 16 ? -18.266 -22.719 1.274 1 93.25 16 PHE B C 1
ATOM 2182 O O . PHE B 1 16 ? -17.219 -22.609 1.911 1 93.25 16 PHE B O 1
ATOM 2189 N N . ALA B 1 17 ? -18.422 -23.578 0.31 1 92.25 17 ALA B N 1
ATOM 2190 C CA . ALA B 1 17 ? -17.328 -24.438 -0.113 1 92.25 17 ALA B CA 1
ATOM 2191 C C . ALA B 1 17 ? -16.156 -23.625 -0.659 1 92.25 17 ALA B C 1
ATOM 2193 O O . ALA B 1 17 ? -15 -23.906 -0.345 1 92.25 17 ALA B O 1
ATOM 2194 N N . LEU B 1 18 ? -16.531 -22.641 -1.394 1 92.38 18 LEU B N 1
ATOM 2195 C CA . LEU B 1 18 ? -15.508 -21.781 -1.969 1 92.38 18 LEU B CA 1
ATOM 2196 C C . LEU B 1 18 ? -14.828 -20.953 -0.886 1 92.38 18 LEU B C 1
ATOM 2198 O O . LEU B 1 18 ? -13.617 -20.734 -0.938 1 92.38 18 LEU B O 1
ATOM 2202 N N . LEU B 1 19 ? -15.617 -20.484 0.018 1 92.69 19 LEU B N 1
ATOM 2203 C CA . LEU B 1 19 ? -15.086 -19.734 1.143 1 92.69 19 LEU B CA 1
ATOM 2204 C C . LEU B 1 19 ? -14.109 -20.578 1.952 1 92.69 19 LEU B C 1
ATOM 2206 O O . LEU B 1 19 ? -13.008 -20.109 2.27 1 92.69 19 LEU B O 1
ATOM 2210 N N . MET B 1 20 ? -14.453 -21.781 2.244 1 91 20 MET B N 1
ATOM 2211 C CA . MET B 1 20 ? -13.602 -22.672 3.023 1 91 20 MET B CA 1
ATOM 2212 C C . MET B 1 20 ? -12.328 -23.016 2.258 1 91 20 MET B C 1
ATOM 2214 O O . MET B 1 20 ? -11.25 -23.109 2.848 1 91 20 MET B O 1
ATOM 2218 N N . ARG B 1 21 ? -12.484 -23.141 1.009 1 89.94 21 ARG B N 1
ATOM 2219 C CA . ARG B 1 21 ? -11.312 -23.391 0.174 1 89.94 21 ARG B CA 1
ATOM 2220 C C . ARG B 1 21 ? -10.352 -22.203 0.212 1 89.94 21 ARG B C 1
ATOM 2222 O O . ARG B 1 21 ? -9.133 -22.391 0.281 1 89.94 21 ARG B O 1
ATOM 2229 N N . GLU B 1 22 ? -10.953 -21.062 0.144 1 89.44 22 GLU B N 1
ATOM 2230 C CA . GLU B 1 22 ? -10.133 -19.859 0.204 1 89.44 22 GLU B CA 1
ATOM 2231 C C . GLU B 1 22 ? -9.422 -19.734 1.55 1 89.44 22 GLU B C 1
ATOM 2233 O O . GLU B 1 22 ? -8.258 -19.344 1.61 1 89.44 22 GLU B O 1
ATOM 2238 N N . VAL B 1 23 ? -10.125 -20.047 2.605 1 88.31 23 VAL B N 1
ATOM 2239 C CA . VAL B 1 23 ? -9.547 -20 3.945 1 88.31 23 VAL B CA 1
ATOM 2240 C C . VAL B 1 23 ? -8.383 -20.984 4.043 1 88.31 23 VAL B C 1
ATOM 2242 O O . VAL B 1 23 ? -7.305 -20.625 4.535 1 88.31 23 VAL B O 1
ATOM 2245 N N . LEU B 1 24 ? -8.547 -22.156 3.516 1 87.5 24 LEU B N 1
ATOM 2246 C CA . LEU B 1 24 ? -7.535 -23.203 3.582 1 87.5 24 LEU B CA 1
ATOM 2247 C C . LEU B 1 24 ? -6.336 -22.859 2.709 1 87.5 24 LEU B C 1
ATOM 2249 O O . LEU B 1 24 ? -5.191 -23.141 3.076 1 87.5 24 LEU B O 1
ATOM 2253 N N . THR B 1 25 ? -6.594 -22.234 1.577 1 83.06 25 THR B N 1
ATOM 2254 C CA . THR B 1 25 ? -5.535 -21.875 0.643 1 83.06 25 THR B CA 1
ATOM 2255 C C . THR B 1 25 ? -4.691 -20.734 1.198 1 83.06 25 THR B C 1
ATOM 2257 O O . THR B 1 25 ? -3.467 -20.734 1.067 1 83.06 25 THR B O 1
ATOM 2260 N N . ARG B 1 26 ? -5.312 -19.859 1.9 1 83.62 26 ARG B N 1
ATOM 2261 C CA . ARG B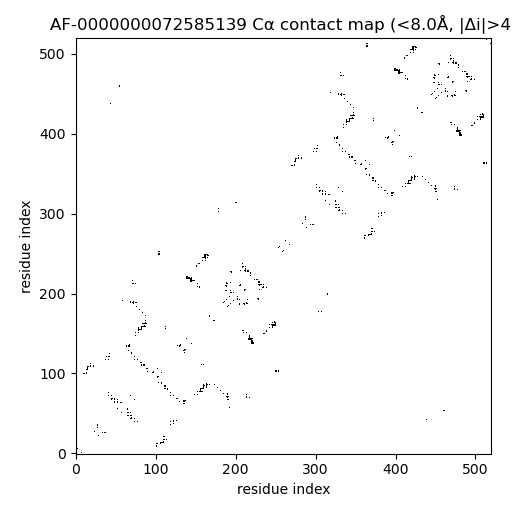 1 26 ? -4.621 -18.656 2.35 1 83.62 26 ARG B CA 1
ATOM 2262 C C . ARG B 1 26 ? -3.953 -18.891 3.703 1 83.62 26 ARG B C 1
ATOM 2264 O O . ARG B 1 26 ? -2.867 -18.359 3.959 1 83.62 26 ARG B O 1
ATOM 2271 N N . TYR B 1 27 ? -4.609 -19.578 4.52 1 83 27 TYR B N 1
ATOM 2272 C CA . TYR B 1 27 ? -4.141 -19.594 5.902 1 83 27 TYR B CA 1
ATOM 2273 C C . TYR B 1 27 ? -3.73 -21 6.324 1 83 27 TYR B C 1
ATOM 2275 O O . TYR B 1 27 ? -3.199 -21.203 7.418 1 83 27 TYR B O 1
ATOM 2283 N N . GLY B 1 28 ? -3.799 -21.891 5.449 1 76.94 28 GLY B N 1
ATOM 2284 C CA . GLY B 1 28 ? -3.377 -23.25 5.727 1 76.94 28 GLY B CA 1
ATOM 2285 C C . GLY B 1 28 ? -4.383 -24.031 6.555 1 76.94 28 GLY B C 1
ATOM 2286 O O . GLY B 1 28 ? -5.469 -23.531 6.852 1 76.94 28 GLY B O 1
ATOM 2287 N N . ARG B 1 29 ? -3.941 -25.234 6.871 1 72.12 29 ARG B N 1
ATOM 2288 C CA . ARG B 1 29 ? -4.836 -26.188 7.523 1 72.12 29 ARG B CA 1
ATOM 2289 C C . ARG B 1 29 ? -4.68 -26.125 9.039 1 72.12 29 ARG B C 1
ATOM 2291 O O . ARG B 1 29 ? -5.523 -26.641 9.773 1 72.12 29 ARG B O 1
ATOM 2298 N N . HIS B 1 30 ? -3.715 -25.438 9.445 1 70.25 30 HIS B N 1
ATOM 2299 C CA . HIS B 1 30 ? -3.504 -25.438 10.891 1 70.25 30 HIS B CA 1
ATOM 2300 C C . HIS B 1 30 ? -4.344 -24.359 11.57 1 70.25 30 HIS B C 1
ATOM 2302 O O . HIS B 1 30 ? -4.676 -23.344 10.961 1 70.25 30 HIS B O 1
ATOM 2308 N N . ASN B 1 31 ? -4.836 -24.578 12.75 1 63.03 31 ASN B N 1
ATOM 2309 C CA . ASN B 1 31 ? -5.746 -23.766 13.539 1 63.03 31 ASN B CA 1
ATOM 2310 C C . ASN B 1 31 ? -5.25 -22.328 13.656 1 63.03 31 ASN B C 1
ATOM 2312 O O . ASN B 1 31 ? -6.039 -21.391 13.578 1 63.03 31 ASN B O 1
ATOM 2316 N N . ILE B 1 32 ? -4 -22.188 13.656 1 67.56 32 ILE B N 1
ATOM 2317 C CA . ILE B 1 32 ? -3.457 -20.844 13.852 1 67.56 32 ILE B CA 1
ATOM 2318 C C . ILE B 1 32 ? -3.621 -20.031 12.57 1 67.56 32 ILE B C 1
ATOM 2320 O O . ILE B 1 32 ? -3.645 -18.797 12.617 1 67.56 32 ILE B O 1
ATOM 2324 N N . GLY B 1 33 ? -3.82 -20.75 11.547 1 70.31 33 GLY B N 1
ATOM 2325 C CA . GLY B 1 33 ? -3.957 -20.094 10.258 1 70.31 33 GLY B CA 1
ATOM 2326 C C . GLY B 1 33 ? -5.227 -19.266 10.141 1 70.31 33 GLY B C 1
ATOM 2327 O O . GLY B 1 33 ? -5.199 -18.141 9.633 1 70.31 33 GLY B O 1
ATOM 2328 N N . PHE B 1 34 ? -6.23 -19.719 10.82 1 78.88 34 PHE B N 1
ATOM 2329 C CA . PHE B 1 34 ? -7.52 -19.047 10.734 1 78.88 34 PHE B CA 1
ATOM 2330 C C . PHE B 1 34 ? -7.504 -17.734 11.523 1 78.88 34 PHE B C 1
ATOM 2332 O O . PHE B 1 34 ? -8.148 -16.766 11.133 1 78.88 34 PHE B O 1
ATOM 2339 N N . LEU B 1 35 ? -6.707 -17.672 12.5 1 83.5 35 LEU B N 1
ATOM 2340 C CA . LEU B 1 35 ? -6.617 -16.453 13.312 1 83.5 35 LEU B CA 1
ATOM 2341 C C . LEU B 1 35 ? -6 -15.312 12.523 1 83.5 35 LEU B C 1
ATOM 2343 O O . LEU B 1 35 ? -6.262 -14.141 12.805 1 83.5 35 LEU B O 1
ATOM 2347 N N . TRP B 1 36 ? -5.332 -15.68 11.516 1 84.19 36 TRP B N 1
ATOM 2348 C CA . TRP B 1 36 ? -4.66 -14.664 10.711 1 84.19 36 TRP B CA 1
ATOM 2349 C C . TRP B 1 36 ? -5.672 -13.836 9.93 1 84.19 36 TRP B C 1
ATOM 2351 O O . TRP B 1 36 ? -5.387 -12.703 9.539 1 84.19 36 TRP B O 1
ATOM 2361 N N . LEU B 1 37 ? -6.848 -14.477 9.82 1 85.5 37 LEU B N 1
ATOM 2362 C CA . LEU B 1 37 ? -7.914 -13.805 9.086 1 85.5 37 LEU B CA 1
ATOM 2363 C C . LEU B 1 37 ? -8.219 -12.445 9.703 1 85.5 37 LEU B C 1
ATOM 2365 O O . LEU B 1 37 ? -8.422 -11.461 8.992 1 85.5 37 LEU B O 1
ATOM 2369 N N . PHE B 1 38 ? -8.195 -12.367 10.961 1 89.5 38 PHE B N 1
ATOM 2370 C CA . PHE B 1 38 ? -8.523 -11.078 11.57 1 89.5 38 PHE B CA 1
ATOM 2371 C C . PHE B 1 38 ? -7.293 -10.445 12.195 1 89.5 38 PHE B C 1
ATOM 2373 O O . PHE B 1 38 ? -7.254 -9.234 12.414 1 89.5 38 PHE B O 1
ATOM 2380 N N . VAL B 1 39 ? -6.23 -11.227 12.406 1 89.5 39 VAL B N 1
ATOM 2381 C CA . VAL B 1 39 ? -5.004 -10.695 12.992 1 89.5 39 VAL B CA 1
ATOM 2382 C C . VAL B 1 39 ? -4.285 -9.812 11.977 1 89.5 39 VAL B C 1
ATOM 2384 O O . VAL B 1 39 ? -3.723 -8.773 12.336 1 89.5 39 VAL B O 1
ATOM 2387 N N . GLU B 1 40 ? -4.418 -10.211 10.766 1 87.38 40 GLU B N 1
ATOM 2388 C CA . GLU B 1 40 ? -3.723 -9.461 9.719 1 87.38 40 GLU B CA 1
ATOM 2389 C C . GLU B 1 40 ? -4.203 -8.016 9.656 1 87.38 40 GLU B C 1
ATOM 2391 O O . GLU B 1 40 ? -3.406 -7.086 9.797 1 87.38 40 GLU B O 1
ATOM 2396 N N . PRO B 1 41 ? -5.484 -7.797 9.555 1 91.75 41 PRO B N 1
ATOM 2397 C CA . PRO B 1 41 ? -5.945 -6.406 9.555 1 91.75 41 PRO B CA 1
ATOM 2398 C C . PRO B 1 41 ? -5.727 -5.715 10.898 1 91.75 41 PRO B C 1
ATOM 2400 O O . PRO B 1 41 ? -5.496 -4.504 10.938 1 91.75 41 PRO B O 1
ATOM 2403 N N . MET B 1 42 ? -5.691 -6.422 11.938 1 94.56 42 MET B N 1
ATOM 2404 C CA . MET B 1 42 ? -5.457 -5.84 13.25 1 94.56 42 MET B CA 1
ATOM 2405 C C . MET B 1 42 ? -4.043 -5.273 13.352 1 94.56 42 MET B C 1
ATOM 2407 O O . MET B 1 42 ? -3.834 -4.223 13.961 1 94.56 42 MET B O 1
ATOM 2411 N N . ILE B 1 43 ? -3.152 -5.969 12.75 1 91.94 43 ILE B N 1
ATOM 2412 C CA . ILE B 1 43 ? -1.757 -5.551 12.812 1 91.94 43 ILE B CA 1
ATOM 2413 C C . ILE B 1 43 ? -1.606 -4.164 12.188 1 91.94 43 ILE B C 1
ATOM 2415 O O . ILE B 1 43 ? -0.913 -3.305 12.734 1 91.94 43 ILE B O 1
ATOM 2419 N N . PHE B 1 44 ? -2.299 -3.947 11.156 1 90 44 PHE B N 1
ATOM 2420 C CA . PHE B 1 44 ? -2.248 -2.658 10.469 1 90 44 PHE B CA 1
ATOM 2421 C C . PHE B 1 44 ? -2.814 -1.556 11.359 1 90 44 PHE B C 1
ATOM 2423 O O . PHE B 1 44 ? -2.17 -0.526 11.57 1 90 44 PHE B O 1
ATOM 2430 N N . THR B 1 45 ? -3.955 -1.819 11.867 1 93.19 45 THR B N 1
ATOM 2431 C CA . THR B 1 45 ? -4.641 -0.812 12.672 1 93.19 45 THR B CA 1
ATOM 2432 C C . THR B 1 45 ? -3.887 -0.55 13.969 1 93.19 45 THR B C 1
ATOM 2434 O O . THR B 1 45 ? -3.721 0.602 14.375 1 93.19 45 THR B O 1
ATOM 2437 N N . VAL B 1 46 ? -3.408 -1.581 14.586 1 94.56 46 VAL B N 1
ATOM 2438 C CA . VAL B 1 46 ? -2.652 -1.447 15.828 1 94.56 46 VAL B CA 1
ATOM 2439 C C . VAL B 1 46 ? -1.347 -0.701 15.562 1 94.56 46 VAL B C 1
ATOM 2441 O O . VAL B 1 46 ? -0.962 0.183 16.328 1 94.56 46 VAL B O 1
ATOM 2444 N N . GLY B 1 47 ? -0.702 -1.045 14.492 1 91.69 47 GLY B N 1
ATOM 2445 C CA . GLY B 1 47 ? 0.533 -0.368 14.125 1 91.69 47 GLY B CA 1
ATOM 2446 C C . GLY B 1 47 ? 0.358 1.125 13.922 1 91.69 47 GLY B C 1
ATOM 2447 O O . GLY B 1 47 ? 1.143 1.923 14.438 1 91.69 47 GLY B O 1
ATOM 2448 N N . ILE B 1 48 ? -0.635 1.452 13.227 1 89.5 48 ILE B N 1
ATOM 2449 C CA . ILE B 1 48 ? -0.896 2.863 12.969 1 89.5 48 ILE B CA 1
ATOM 2450 C C . ILE B 1 48 ? -1.281 3.57 14.266 1 89.5 48 ILE B C 1
ATOM 2452 O O . ILE B 1 48 ? -0.9 4.723 14.484 1 89.5 48 ILE B O 1
ATOM 2456 N N . THR B 1 49 ? -2.076 2.896 15.078 1 91.81 49 THR B N 1
ATOM 2457 C CA . THR B 1 49 ? -2.473 3.459 16.359 1 91.81 49 THR B CA 1
ATOM 2458 C C . THR B 1 49 ? -1.251 3.752 17.234 1 91.81 49 THR B C 1
ATOM 2460 O O . THR B 1 49 ? -1.146 4.828 17.828 1 91.81 49 THR B O 1
ATOM 2463 N N . ILE B 1 50 ? -0.336 2.85 17.297 1 89.12 50 ILE B N 1
ATOM 2464 C CA . ILE B 1 50 ? 0.892 3.033 18.062 1 89.12 50 ILE B CA 1
ATOM 2465 C C . ILE B 1 50 ? 1.695 4.191 17.469 1 89.12 50 ILE B C 1
ATOM 2467 O O . ILE B 1 50 ? 2.176 5.059 18.203 1 89.12 50 ILE B O 1
ATOM 2471 N N . LEU B 1 51 ? 1.751 4.191 16.203 1 85.06 51 LEU B N 1
ATOM 2472 C CA . LEU B 1 51 ? 2.516 5.227 15.516 1 85.06 51 LEU B CA 1
ATOM 2473 C C . LEU B 1 51 ? 1.926 6.605 15.773 1 85.06 51 LEU B C 1
ATOM 2475 O O . LEU B 1 51 ? 2.652 7.543 16.109 1 85.06 51 LEU B O 1
ATOM 2479 N N . TRP B 1 52 ? 0.657 6.73 15.633 1 85.31 52 TRP B N 1
ATOM 2480 C CA . TRP B 1 52 ? 0.012 8.031 15.805 1 85.31 52 TRP B CA 1
ATOM 2481 C C . TRP B 1 52 ? 0.046 8.469 17.266 1 85.31 52 TRP B C 1
ATOM 2483 O O . TRP B 1 52 ? 0.205 9.656 17.547 1 85.31 52 TRP B O 1
ATOM 2493 N N . ASN B 1 53 ? -0.107 7.543 18.188 1 84.5 53 ASN B N 1
ATOM 2494 C CA . ASN B 1 53 ? 0.007 7.891 19.594 1 84.5 53 ASN B CA 1
ATOM 2495 C C . ASN B 1 53 ? 1.423 8.336 19.953 1 84.5 53 ASN B C 1
ATOM 2497 O O . ASN B 1 53 ? 1.606 9.258 20.75 1 84.5 53 ASN B O 1
ATOM 2501 N N . ALA B 1 54 ? 2.371 7.734 19.422 1 78.62 54 ALA B N 1
ATOM 2502 C CA . ALA B 1 54 ? 3.77 8.062 19.688 1 78.62 54 ALA B CA 1
ATOM 2503 C C . ALA B 1 54 ? 4.133 9.422 19.109 1 78.62 54 ALA B C 1
ATOM 2505 O O . ALA B 1 54 ? 4.957 10.148 19.672 1 78.62 54 ALA B O 1
ATOM 2506 N N . THR B 1 55 ? 3.502 9.766 17.969 1 75.19 55 THR B N 1
ATOM 2507 C CA . THR B 1 55 ? 3.844 11.008 17.297 1 75.19 55 THR B CA 1
ATOM 2508 C C . THR B 1 55 ? 2.916 12.141 17.734 1 75.19 55 THR B C 1
ATOM 2510 O O . THR B 1 55 ? 3.162 13.305 17.422 1 75.19 55 THR B O 1
ATOM 2513 N N . GLY B 1 56 ? 2.029 11.789 18.516 1 69.25 56 GLY B N 1
ATOM 2514 C CA . GLY B 1 56 ? 1.064 12.797 18.922 1 69.25 56 GLY B CA 1
ATOM 2515 C C . GLY B 1 56 ? 0.269 13.367 17.75 1 69.25 56 GLY B C 1
ATOM 2516 O O . GLY B 1 56 ? -0.043 14.555 17.734 1 69.25 56 GLY B O 1
ATOM 2517 N N . ALA B 1 57 ? 0.176 12.594 16.812 1 62.34 57 ALA B N 1
ATOM 2518 C CA . ALA B 1 57 ? -0.547 13.062 15.625 1 62.34 57 ALA B CA 1
ATOM 2519 C C . ALA B 1 57 ? -2.004 13.367 15.961 1 62.34 57 ALA B C 1
ATOM 2521 O O . ALA B 1 57 ? -2.807 12.453 16.172 1 62.34 57 ALA B O 1
ATOM 2522 N N . THR B 1 58 ? -2.24 14.523 16.531 1 60.34 58 THR B N 1
ATOM 2523 C CA . THR B 1 58 ? -3.588 14.93 16.922 1 60.34 58 THR B CA 1
ATOM 2524 C C . THR B 1 58 ? -4.324 15.555 15.742 1 60.34 58 THR B C 1
ATOM 2526 O O . THR B 1 58 ? -5.512 15.875 15.844 1 60.34 58 THR B O 1
ATOM 2529 N N . HIS B 1 59 ? -3.914 15.305 14.703 1 58 59 HIS B N 1
ATOM 2530 C CA . HIS B 1 59 ? -4.492 15.891 13.5 1 58 59 HIS B CA 1
ATOM 2531 C C . HIS B 1 59 ? -5.238 17.172 13.812 1 58 59 HIS B C 1
ATOM 2533 O O . HIS B 1 59 ? -6.285 17.453 13.227 1 58 59 HIS B O 1
ATOM 2539 N N . GLY B 1 60 ? -4.652 17.844 14.914 1 57.16 60 GLY B N 1
ATOM 2540 C CA . GLY B 1 60 ? -5.227 19.125 15.281 1 57.16 60 GLY B CA 1
ATOM 2541 C C . GLY B 1 60 ? -6.52 19 16.062 1 57.16 60 GLY B C 1
ATOM 2542 O O . GLY B 1 60 ? -7.223 19.984 16.281 1 57.16 60 GLY B O 1
ATOM 2543 N N . SER B 1 61 ? -6.859 17.766 16.328 1 67.06 61 SER B N 1
ATOM 2544 C CA . SER B 1 61 ? -8.164 17.625 16.969 1 67.06 61 SER B CA 1
ATOM 2545 C C . SER B 1 61 ? -8.031 17.094 18.391 1 67.06 61 SER B C 1
ATOM 2547 O O . SER B 1 61 ? -6.949 16.672 18.812 1 67.06 61 SER B O 1
ATOM 2549 N N . ASN B 1 62 ? -9.078 17.297 19.062 1 77.69 62 ASN B N 1
ATOM 2550 C CA . ASN B 1 62 ? -9.18 16.797 20.438 1 77.69 62 ASN B CA 1
ATOM 2551 C C . ASN B 1 62 ? -9.719 15.375 20.484 1 77.69 62 ASN B C 1
ATOM 2553 O O . ASN B 1 62 ? -10.062 14.875 21.547 1 77.69 62 ASN B O 1
ATOM 2557 N N . LEU B 1 63 ? -9.781 14.797 19.391 1 84.19 63 LEU B N 1
ATOM 2558 C CA . LEU B 1 63 ? -10.266 13.422 19.375 1 84.19 63 LEU B CA 1
ATOM 2559 C C . LEU B 1 63 ? -9.188 12.453 19.844 1 84.19 63 LEU B C 1
ATOM 2561 O O . LEU B 1 63 ? -8 12.664 19.594 1 84.19 63 LEU B O 1
ATOM 2565 N N . PRO B 1 64 ? -9.68 11.422 20.562 1 88.69 64 PRO B N 1
ATOM 2566 C CA . PRO B 1 64 ? -8.695 10.398 20.906 1 88.69 64 PRO B CA 1
ATOM 2567 C C . PRO B 1 64 ? -8.031 9.773 19.672 1 88.69 64 PRO B C 1
ATOM 2569 O O . PRO B 1 64 ? -8.719 9.305 18.766 1 88.69 64 PRO B O 1
ATOM 2572 N N . ILE B 1 65 ? -6.82 9.758 19.734 1 88.94 65 ILE B N 1
ATOM 2573 C CA . ILE B 1 65 ? -6.008 9.328 18.594 1 88.94 65 ILE B CA 1
ATOM 2574 C C . ILE B 1 65 ? -6.332 7.875 18.25 1 88.94 65 ILE B C 1
ATOM 2576 O O . ILE B 1 65 ? -6.508 7.531 17.078 1 88.94 65 ILE B O 1
ATOM 2580 N N . SER B 1 66 ? -6.465 7.039 19.25 1 93.81 66 SER B N 1
ATOM 2581 C CA . SER B 1 66 ? -6.703 5.613 19.047 1 93.81 66 SER B CA 1
ATOM 2582 C C . SER B 1 66 ? -8.055 5.371 18.375 1 93.81 66 SER B C 1
ATOM 2584 O O . SER B 1 66 ? -8.172 4.523 17.484 1 93.81 66 SER B O 1
ATOM 2586 N N . ALA B 1 67 ? -9.008 6.109 18.812 1 94.06 67 ALA B N 1
ATOM 2587 C CA . ALA B 1 67 ? -10.336 5.965 18.203 1 94.06 67 ALA B CA 1
ATOM 2588 C C . ALA B 1 67 ? -10.328 6.438 16.75 1 94.06 67 ALA B C 1
ATOM 2590 O O . ALA B 1 67 ? -10.977 5.836 15.898 1 94.06 67 ALA B O 1
ATOM 2591 N N . PHE B 1 68 ? -9.648 7.492 16.578 1 94 68 PHE B N 1
ATOM 2592 C CA . PHE B 1 68 ? -9.547 8.031 15.219 1 94 68 PHE B CA 1
ATOM 2593 C C . PHE B 1 68 ? -8.82 7.047 14.305 1 94 68 PHE B C 1
ATOM 2595 O O . PHE B 1 68 ? -9.258 6.816 13.172 1 94 68 PHE B O 1
ATOM 2602 N N . ALA B 1 69 ? -7.785 6.48 14.75 1 93.56 69 ALA B N 1
ATOM 2603 C CA . ALA B 1 69 ? -7.043 5.484 13.984 1 93.56 69 ALA B CA 1
ATOM 2604 C C . ALA B 1 69 ? -7.895 4.242 13.727 1 93.56 69 ALA B C 1
ATOM 2606 O O . ALA B 1 69 ? -7.938 3.729 12.609 1 93.56 69 ALA B O 1
ATOM 2607 N N . LEU B 1 70 ? -8.555 3.773 14.711 1 96.31 70 LEU B N 1
ATOM 2608 C CA . LEU B 1 70 ? -9.398 2.584 14.617 1 96.31 70 LEU B CA 1
ATOM 2609 C C . LEU B 1 70 ? -10.5 2.775 13.578 1 96.31 70 LEU B C 1
ATOM 2611 O O . LEU B 1 70 ? -10.68 1.931 12.703 1 96.31 70 LEU B O 1
ATOM 2615 N N . THR B 1 71 ? -11.172 3.912 13.617 1 96.5 71 THR B N 1
ATOM 2616 C CA . THR B 1 71 ? -12.312 4.148 12.742 1 96.5 71 THR B CA 1
ATOM 2617 C C . THR B 1 71 ? -11.852 4.445 11.32 1 96.5 71 THR B C 1
ATOM 2619 O O . THR B 1 71 ? -12.57 4.164 10.352 1 96.5 71 THR B O 1
ATOM 2622 N N . GLY B 1 72 ? -10.727 5.023 11.203 1 94.94 72 GLY B N 1
ATOM 2623 C CA . GLY B 1 72 ? -10.219 5.375 9.883 1 94.94 72 GLY B CA 1
ATOM 2624 C C . GLY B 1 72 ? -9.602 4.199 9.156 1 94.94 72 GLY B C 1
ATOM 2625 O O . GLY B 1 72 ? -10.07 3.811 8.086 1 94.94 72 GLY B O 1
ATOM 2626 N N . TYR B 1 73 ? -8.656 3.574 9.773 1 94.12 73 TYR B N 1
ATOM 2627 C CA . TYR B 1 73 ? -7.875 2.559 9.078 1 94.12 73 TYR B CA 1
ATOM 2628 C C . TYR B 1 73 ? -8.68 1.274 8.906 1 94.12 73 TYR B C 1
ATOM 2630 O O . TYR B 1 73 ? -8.523 0.566 7.906 1 94.12 73 TYR B O 1
ATOM 2638 N N . SER B 1 74 ? -9.5 0.964 9.828 1 96.88 74 SER B N 1
ATOM 2639 C CA . SER B 1 74 ? -10.328 -0.224 9.672 1 96.88 74 SER B CA 1
ATOM 2640 C C . SER B 1 74 ? -11.258 -0.096 8.469 1 96.88 74 SER B C 1
ATOM 2642 O O . SER B 1 74 ? -11.508 -1.077 7.766 1 96.88 74 SER B O 1
ATOM 2644 N N . THR B 1 75 ? -11.719 1.102 8.242 1 97.44 75 THR B N 1
ATOM 2645 C CA . THR B 1 75 ? -12.617 1.296 7.113 1 97.44 75 THR B CA 1
ATOM 2646 C C . THR B 1 75 ? -11.859 1.197 5.789 1 97.44 75 THR B C 1
ATOM 2648 O O . THR B 1 75 ? -12.383 0.657 4.809 1 97.44 75 THR B O 1
ATOM 2651 N N . VAL B 1 76 ? -10.664 1.686 5.773 1 95.56 76 VAL B N 1
ATOM 2652 C CA . VAL B 1 76 ? -9.836 1.608 4.57 1 95.56 76 VAL B CA 1
ATOM 2653 C C . VAL B 1 76 ? -9.562 0.147 4.223 1 95.56 76 VAL B C 1
ATOM 2655 O O . VAL B 1 76 ? -9.688 -0.256 3.064 1 95.56 76 VAL B O 1
ATOM 2658 N N . LEU B 1 77 ? -9.18 -0.597 5.23 1 94.81 77 LEU B N 1
ATOM 2659 C CA . LEU B 1 77 ? -8.883 -2.006 4.996 1 94.81 77 LEU B CA 1
ATOM 2660 C C . LEU B 1 77 ? -10.117 -2.744 4.48 1 94.81 77 LEU B C 1
ATOM 2662 O O . LEU B 1 77 ? -10 -3.637 3.639 1 94.81 77 LEU B O 1
ATOM 2666 N N . LEU B 1 78 ? -11.219 -2.342 4.938 1 96.62 78 LEU B N 1
ATOM 2667 C CA . LEU B 1 78 ? -12.461 -3.01 4.578 1 96.62 78 LEU B CA 1
ATOM 2668 C C . LEU B 1 78 ? -12.742 -2.869 3.084 1 96.62 78 LEU B C 1
ATOM 2670 O O . LEU B 1 78 ? -12.938 -3.867 2.389 1 96.62 78 LEU B O 1
ATOM 2674 N N . TRP B 1 79 ? -12.703 -1.712 2.545 1 97.19 79 TRP B N 1
ATOM 2675 C CA . TRP B 1 79 ? -13.094 -1.539 1.15 1 97.19 79 TRP B CA 1
ATOM 2676 C C . TRP B 1 79 ? -11.922 -1.787 0.214 1 97.19 79 TRP B C 1
ATOM 2678 O O . TRP B 1 79 ? -12.102 -2.191 -0.935 1 97.19 79 TRP B O 1
ATOM 2688 N N . ARG B 1 80 ? -10.742 -1.576 0.673 1 94.88 80 ARG B N 1
ATOM 2689 C CA . ARG B 1 80 ? -9.57 -1.671 -0.192 1 94.88 80 ARG B CA 1
ATOM 2690 C C . ARG B 1 80 ? -9.188 -3.127 -0.438 1 94.88 80 ARG B C 1
ATOM 2692 O O . ARG B 1 80 ? -8.742 -3.482 -1.533 1 94.88 80 ARG B O 1
ATOM 2699 N N . ASN B 1 81 ? -9.352 -3.994 0.524 1 94 81 ASN B N 1
ATOM 2700 C CA . ASN B 1 81 ? -8.906 -5.379 0.417 1 94 81 ASN B CA 1
ATOM 2701 C C . ASN B 1 81 ? -9.781 -6.176 -0.551 1 94 81 ASN B C 1
ATOM 2703 O O . ASN B 1 81 ? -9.289 -7.074 -1.239 1 94 81 ASN B O 1
ATOM 2707 N N . MET B 1 82 ? -10.961 -5.844 -0.638 1 97.12 82 MET B N 1
ATOM 2708 C CA . MET B 1 82 ? -11.906 -6.645 -1.409 1 97.12 82 MET B CA 1
ATOM 2709 C C . MET B 1 82 ? -11.547 -6.637 -2.891 1 97.12 82 MET B C 1
ATOM 2711 O O . MET B 1 82 ? -11.367 -7.699 -3.492 1 97.12 82 MET B O 1
ATOM 2715 N N . PRO B 1 83 ? -11.398 -5.492 -3.51 1 96.56 83 PRO B N 1
ATOM 2716 C CA . PRO B 1 83 ? -10.969 -5.531 -4.91 1 96.56 83 PRO B CA 1
ATOM 2717 C C . PRO B 1 83 ? -9.602 -6.184 -5.094 1 96.56 83 PRO B C 1
ATOM 2719 O O . PRO B 1 83 ? -9.375 -6.879 -6.082 1 96.56 83 PRO B O 1
ATOM 2722 N N . GLY B 1 84 ? -8.75 -5.992 -4.164 1 92.5 84 GLY B N 1
ATOM 2723 C CA . GLY B 1 84 ? -7.441 -6.625 -4.238 1 92.5 84 GLY B CA 1
ATOM 2724 C C . GLY B 1 84 ? -7.512 -8.141 -4.258 1 92.5 84 GLY B C 1
ATOM 2725 O O . GLY B 1 84 ? -6.777 -8.789 -5.004 1 92.5 84 GLY B O 1
ATOM 2726 N N . ARG B 1 85 ? -8.383 -8.688 -3.537 1 92.94 85 ARG B N 1
ATOM 2727 C CA . ARG B 1 85 ? -8.531 -10.141 -3.441 1 92.94 85 ARG B CA 1
ATOM 2728 C C . ARG B 1 85 ? -9.289 -10.688 -4.641 1 92.94 85 ARG B C 1
ATOM 2730 O O . ARG B 1 85 ? -9.133 -11.859 -4.996 1 92.94 85 ARG B O 1
ATOM 2737 N N . CYS B 1 86 ? -10.062 -9.875 -5.227 1 96.06 86 CYS B N 1
ATOM 2738 C CA . CYS B 1 86 ? -10.867 -10.32 -6.359 1 96.06 86 CYS B CA 1
ATOM 2739 C C . CYS B 1 86 ? -10.078 -10.234 -7.656 1 96.06 86 CYS B C 1
ATOM 2741 O O . CYS B 1 86 ? -10.438 -10.859 -8.656 1 96.06 86 CYS B O 1
ATOM 2743 N N . SER B 1 87 ? -9.031 -9.406 -7.617 1 93.5 87 SER B N 1
ATOM 2744 C CA . SER B 1 87 ? -8.211 -9.25 -8.812 1 93.5 87 SER B CA 1
ATOM 2745 C C . SER B 1 87 ? -7.547 -10.562 -9.203 1 93.5 87 SER B C 1
ATOM 2747 O O . SER B 1 87 ? -6.887 -11.203 -8.375 1 93.5 87 SER B O 1
ATOM 2749 N N . MET B 1 88 ? -7.75 -11.047 -10.414 1 87.44 88 MET B N 1
ATOM 2750 C CA . MET B 1 88 ? -7.176 -12.258 -11 1 87.44 88 MET B CA 1
ATOM 2751 C C . MET B 1 88 ? -7.547 -13.484 -10.18 1 87.44 88 MET B C 1
ATOM 2753 O O . MET B 1 88 ? -6.715 -14.367 -9.961 1 87.44 88 MET B O 1
ATOM 2757 N N . ALA B 1 89 ? -8.75 -13.461 -9.734 1 90.56 89 ALA B N 1
ATOM 2758 C CA . ALA B 1 89 ? -9.195 -14.547 -8.867 1 90.56 89 ALA B CA 1
ATOM 2759 C C . ALA B 1 89 ? -9.758 -15.711 -9.68 1 90.56 89 ALA B C 1
ATOM 2761 O O . ALA B 1 89 ? -9.859 -16.828 -9.18 1 90.56 89 ALA B O 1
ATOM 2762 N N . VAL B 1 90 ? -10.023 -15.531 -10.898 1 90.81 90 VAL B N 1
ATOM 2763 C CA . VAL B 1 90 ? -10.742 -16.531 -11.688 1 90.81 90 VAL B CA 1
ATOM 2764 C C . VAL B 1 90 ? -9.773 -17.578 -12.203 1 90.81 90 VAL B C 1
ATOM 2766 O O . VAL B 1 90 ? -10.039 -18.781 -12.117 1 90.81 90 VAL B O 1
ATOM 2769 N N . THR B 1 91 ? -8.625 -17.172 -12.609 1 84.62 91 THR B N 1
ATOM 2770 C CA . THR B 1 91 ? -7.668 -18.031 -13.289 1 84.62 91 THR B CA 1
ATOM 2771 C C . THR B 1 91 ? -7.242 -19.188 -12.375 1 84.62 91 THR B C 1
ATOM 2773 O O . THR B 1 91 ? -7.328 -20.359 -12.758 1 84.62 91 THR B O 1
ATOM 2776 N N . PRO B 1 92 ? -6.914 -18.891 -11.148 1 83.19 92 PRO B N 1
ATOM 2777 C CA . PRO B 1 92 ? -6.527 -19.984 -10.266 1 83.19 92 PRO B CA 1
ATOM 2778 C C . PRO B 1 92 ? -7.703 -20.891 -9.906 1 83.19 92 PRO B C 1
ATOM 2780 O O . PRO B 1 92 ? -7.504 -22 -9.391 1 83.19 92 PRO B O 1
ATOM 2783 N N . ASN B 1 93 ? -8.953 -20.484 -10.195 1 86.31 93 ASN B N 1
ATOM 2784 C CA . ASN B 1 93 ? -10.141 -21.234 -9.805 1 86.31 93 ASN B CA 1
ATOM 2785 C C . ASN B 1 93 ? -10.891 -21.781 -11.023 1 86.31 93 ASN B C 1
ATOM 2787 O O . ASN B 1 93 ? -12.039 -22.203 -10.914 1 86.31 93 ASN B O 1
ATOM 2791 N N . LEU B 1 94 ? -10.227 -21.797 -12.109 1 83.56 94 LEU B N 1
ATOM 2792 C CA . LEU B 1 94 ? -10.867 -22.203 -13.359 1 83.56 94 LEU B CA 1
ATOM 2793 C C . LEU B 1 94 ? -11.336 -23.656 -13.289 1 83.56 94 LEU B C 1
ATOM 2795 O O . LEU B 1 94 ? -12.398 -24 -13.812 1 83.56 94 LEU B O 1
ATOM 2799 N N . ALA B 1 95 ? -10.57 -24.453 -12.656 1 80.25 95 ALA B N 1
ATOM 2800 C CA . ALA B 1 95 ? -10.875 -25.875 -12.578 1 80.25 95 ALA B CA 1
ATOM 2801 C C . ALA B 1 95 ? -12.195 -26.109 -11.852 1 80.25 95 ALA B C 1
ATOM 2803 O O . ALA B 1 95 ? -12.914 -27.062 -12.148 1 80.25 95 ALA B O 1
ATOM 2804 N N . LEU B 1 96 ? -12.539 -25.25 -10.945 1 80 96 LEU B N 1
ATOM 2805 C CA . LEU B 1 96 ? -13.773 -25.375 -10.18 1 80 96 LEU B CA 1
ATOM 2806 C C . LEU B 1 96 ? -14.977 -25 -11.031 1 80 96 LEU B C 1
ATOM 2808 O O . LEU B 1 96 ? -16.109 -25.391 -10.727 1 80 96 LEU B O 1
ATOM 2812 N N . MET B 1 97 ? -14.734 -24.266 -12.094 1 78.19 97 MET B N 1
ATOM 2813 C CA . MET B 1 97 ? -15.828 -23.734 -12.906 1 78.19 97 MET B CA 1
ATOM 2814 C C . MET B 1 97 ? -16.391 -24.812 -13.828 1 78.19 97 MET B C 1
ATOM 2816 O O . MET B 1 97 ? -17.422 -24.594 -14.477 1 78.19 97 MET B O 1
ATOM 2820 N N . TYR B 1 98 ? -15.75 -25.891 -13.789 1 76.44 98 TYR B N 1
ATOM 2821 C CA . TYR B 1 98 ? -16.266 -27.031 -14.562 1 76.44 98 TYR B CA 1
ATOM 2822 C C . TYR B 1 98 ? -17.391 -27.734 -13.82 1 76.44 98 TYR B C 1
ATOM 2824 O O . TYR B 1 98 ? -18.125 -28.531 -14.414 1 76.44 98 TYR B O 1
ATOM 2832 N N . HIS B 1 99 ? -17.5 -27.375 -12.633 1 75.56 99 HIS B N 1
ATOM 2833 C CA . HIS B 1 99 ? -18.656 -27.844 -11.891 1 75.56 99 HIS B CA 1
ATOM 2834 C C . HIS B 1 99 ? -19.891 -27 -12.195 1 75.56 99 HIS B C 1
ATOM 2836 O O . HIS B 1 99 ? -19.828 -25.766 -12.133 1 75.56 99 HIS B O 1
ATOM 2842 N N . ARG B 1 100 ? -20.891 -27.609 -12.469 1 74.94 100 ARG B N 1
ATOM 2843 C CA . ARG B 1 100 ? -22.094 -27.031 -13.062 1 74.94 100 ARG B CA 1
ATOM 2844 C C . ARG B 1 100 ? -22.672 -25.938 -12.172 1 74.94 100 ARG B C 1
ATOM 2846 O O . ARG B 1 100 ? -23.297 -24.984 -12.656 1 74.94 100 ARG B O 1
ATOM 2853 N N . ASN B 1 101 ? -22.375 -25.969 -10.922 1 84 101 ASN B N 1
ATOM 2854 C CA . ASN B 1 101 ? -23.062 -25.047 -10.023 1 84 101 ASN B CA 1
ATOM 2855 C C . ASN B 1 101 ? -22.156 -23.891 -9.617 1 84 101 ASN B C 1
ATOM 2857 O O . ASN B 1 101 ? -22.594 -22.969 -8.914 1 84 101 ASN B O 1
ATOM 2861 N N . VAL B 1 102 ? -20.938 -23.859 -10.117 1 89.5 102 VAL B N 1
ATOM 2862 C CA . VAL B 1 102 ? -20 -22.812 -9.695 1 89.5 102 VAL B CA 1
ATOM 2863 C C . VAL B 1 102 ? -19.891 -21.75 -10.789 1 89.5 102 VAL B C 1
ATOM 2865 O O . VAL B 1 102 ? -19.562 -22.062 -11.938 1 89.5 102 VAL B O 1
ATOM 2868 N N . LYS B 1 103 ? -20.219 -20.547 -10.43 1 92.5 103 LYS B N 1
ATOM 2869 C CA . LYS B 1 103 ? -20.125 -19.422 -11.344 1 92.5 103 LYS B CA 1
ATOM 2870 C C . LYS B 1 103 ? -19.031 -18.438 -10.906 1 92.5 103 LYS B C 1
ATOM 2872 O O . LYS B 1 103 ? -18.594 -18.469 -9.75 1 92.5 103 LYS B O 1
ATOM 2877 N N . VAL B 1 104 ? -18.641 -17.578 -11.805 1 93.5 104 VAL B N 1
ATOM 2878 C CA . VAL B 1 104 ? -17.594 -16.609 -11.555 1 93.5 104 VAL B CA 1
ATOM 2879 C C . VAL B 1 104 ? -17.984 -15.719 -10.367 1 93.5 104 VAL B C 1
ATOM 2881 O O . VAL B 1 104 ? -17.172 -15.438 -9.492 1 93.5 104 VAL B O 1
ATOM 2884 N N . ILE B 1 105 ? -19.234 -15.359 -10.312 1 94.81 105 ILE B N 1
ATOM 2885 C CA . ILE B 1 105 ? -19.719 -14.461 -9.266 1 94.81 105 ILE B CA 1
ATOM 2886 C C . ILE B 1 105 ? -19.562 -15.133 -7.898 1 94.81 105 ILE B C 1
ATOM 2888 O O . ILE B 1 105 ? -19.328 -14.453 -6.891 1 94.81 105 ILE B O 1
ATOM 2892 N N . ASP B 1 106 ? -19.641 -16.438 -7.848 1 95.06 106 ASP B N 1
ATOM 2893 C CA . ASP B 1 106 ? -19.516 -17.172 -6.594 1 95.06 106 ASP B CA 1
ATOM 2894 C C . ASP B 1 106 ? -18.094 -17.047 -6.027 1 95.06 106 ASP B C 1
ATOM 2896 O O . ASP B 1 106 ? -17.922 -16.953 -4.809 1 95.06 106 ASP B O 1
ATOM 2900 N N . ILE B 1 107 ? -17.156 -17 -6.91 1 94.88 107 ILE B N 1
ATOM 2901 C CA . ILE B 1 107 ? -15.766 -16.844 -6.5 1 94.88 107 ILE B CA 1
ATOM 2902 C C . ILE B 1 107 ? -15.57 -15.477 -5.859 1 94.88 107 ILE B C 1
ATOM 2904 O O . ILE B 1 107 ? -14.984 -15.359 -4.781 1 94.88 107 ILE B O 1
ATOM 2908 N N . PHE B 1 108 ? -16.109 -14.477 -6.527 1 97.12 108 PHE B N 1
ATOM 2909 C CA . PHE B 1 108 ? -15.961 -13.109 -6.027 1 97.12 108 PHE B CA 1
ATOM 2910 C C . PHE B 1 108 ? -16.672 -12.945 -4.691 1 97.12 108 PHE B C 1
ATOM 2912 O O . PHE B 1 108 ? -16.141 -12.352 -3.76 1 97.12 108 PHE B O 1
ATOM 2919 N N . ILE B 1 109 ? -17.828 -13.508 -4.582 1 97.25 109 ILE B N 1
ATOM 2920 C CA . ILE B 1 109 ? -18.609 -13.383 -3.357 1 97.25 109 ILE B CA 1
ATOM 2921 C C . ILE B 1 109 ? -17.875 -14.07 -2.207 1 97.25 109 ILE B C 1
ATOM 2923 O O . ILE B 1 109 ? -17.812 -13.539 -1.096 1 97.25 109 ILE B O 1
ATOM 2927 N N . ALA B 1 110 ? -17.328 -15.211 -2.463 1 96.12 110 ALA B N 1
ATOM 2928 C CA . ALA B 1 110 ? -16.609 -15.945 -1.43 1 96.12 110 ALA B CA 1
ATOM 2929 C C . ALA B 1 110 ? -15.414 -15.141 -0.919 1 96.12 110 ALA B C 1
ATOM 2931 O O . ALA B 1 110 ? -15.18 -15.055 0.29 1 96.12 110 ALA B O 1
ATOM 2932 N N . ARG B 1 111 ? -14.734 -14.516 -1.781 1 96.25 111 ARG B N 1
ATOM 2933 C CA . ARG B 1 111 ? -13.555 -13.727 -1.412 1 96.25 111 ARG B CA 1
ATOM 2934 C C . ARG B 1 111 ? -13.961 -12.453 -0.673 1 96.25 111 ARG B C 1
ATOM 2936 O O . ARG B 1 111 ? -13.32 -12.07 0.305 1 96.25 111 ARG B O 1
ATOM 2943 N N . ILE B 1 112 ? -14.945 -11.852 -1.167 1 97.94 112 ILE B N 1
ATOM 2944 C CA . ILE B 1 112 ? -15.445 -10.641 -0.533 1 97.94 112 ILE B CA 1
ATOM 2945 C C . ILE B 1 112 ? -15.938 -10.953 0.877 1 97.94 112 ILE B C 1
ATOM 2947 O O . ILE B 1 112 ? -15.609 -10.25 1.831 1 97.94 112 ILE B O 1
ATOM 2951 N N . LEU B 1 113 ? -16.656 -12.039 0.98 1 97.5 113 LEU B N 1
ATOM 2952 C CA . LEU B 1 113 ? -17.203 -12.43 2.279 1 97.5 113 LEU B CA 1
ATOM 2953 C C . LEU B 1 113 ? -16.078 -12.703 3.273 1 97.5 113 LEU B C 1
ATOM 2955 O O . LEU B 1 113 ? -16.172 -12.344 4.449 1 97.5 113 LEU B O 1
ATOM 2959 N N . LEU B 1 114 ? -15.109 -13.336 2.803 1 95.44 114 LEU B N 1
ATOM 2960 C CA . LEU B 1 114 ? -13.977 -13.633 3.676 1 95.44 114 LEU B CA 1
ATOM 2961 C C . LEU B 1 114 ? -13.344 -12.344 4.203 1 95.44 114 LEU B C 1
ATOM 2963 O O . LEU B 1 114 ? -13.031 -12.242 5.391 1 95.44 114 LEU B O 1
ATOM 2967 N N . GLU B 1 115 ? -13.195 -11.367 3.363 1 95.88 115 GLU B N 1
ATOM 2968 C CA . GLU B 1 115 ? -12.641 -10.078 3.779 1 95.88 115 GLU B CA 1
ATOM 2969 C C . GLU B 1 115 ? -13.578 -9.359 4.742 1 95.88 115 GLU B C 1
ATOM 2971 O O . GLU B 1 115 ? -13.133 -8.758 5.719 1 95.88 115 GLU B O 1
ATOM 2976 N N . VAL B 1 116 ? -14.828 -9.445 4.441 1 97.62 116 VAL B N 1
ATOM 2977 C CA . VAL B 1 116 ? -15.82 -8.789 5.293 1 97.62 116 VAL B CA 1
ATOM 2978 C C . VAL B 1 116 ? -15.766 -9.391 6.699 1 97.62 116 VAL B C 1
ATOM 2980 O O . VAL B 1 116 ? -15.734 -8.656 7.691 1 97.62 116 VAL B O 1
ATOM 2983 N N . VAL B 1 117 ? -15.711 -10.633 6.762 1 96.25 117 VAL B N 1
ATOM 2984 C CA . VAL B 1 117 ? -15.695 -11.312 8.055 1 96.25 117 VAL B CA 1
ATOM 2985 C C . VAL B 1 117 ? -14.414 -10.969 8.805 1 96.25 117 VAL B C 1
ATOM 2987 O O . VAL B 1 117 ? -14.453 -10.609 9.984 1 96.25 117 VAL B O 1
ATOM 2990 N N . GLY B 1 118 ? -13.328 -11.086 8.148 1 95.19 118 GLY B N 1
ATOM 2991 C CA . GLY B 1 118 ? -12.039 -10.812 8.773 1 95.19 118 GLY B CA 1
ATOM 2992 C C . GLY B 1 118 ? -11.906 -9.383 9.266 1 95.19 118 GLY B C 1
ATOM 2993 O O . GLY B 1 118 ? -11.523 -9.148 10.414 1 95.19 118 GLY B O 1
ATOM 2994 N N . ASN B 1 119 ? -12.242 -8.445 8.438 1 97.06 119 ASN B N 1
ATOM 2995 C CA . ASN B 1 119 ? -12.102 -7.039 8.789 1 97.06 119 ASN B CA 1
ATOM 2996 C C . ASN B 1 119 ? -13.133 -6.613 9.828 1 97.06 119 ASN B C 1
ATOM 2998 O O . ASN B 1 119 ? -12.844 -5.781 10.695 1 97.06 119 ASN B O 1
ATOM 3002 N N . THR B 1 120 ? -14.312 -7.199 9.734 1 97.88 120 THR B N 1
ATOM 3003 C CA . THR B 1 120 ? -15.328 -6.895 10.727 1 97.88 120 THR B CA 1
ATOM 3004 C C . THR B 1 120 ? -14.93 -7.434 12.094 1 97.88 120 THR B C 1
ATOM 3006 O O . THR B 1 120 ? -15.031 -6.727 13.102 1 97.88 120 THR B O 1
ATOM 3009 N N . ALA B 1 121 ? -14.5 -8.617 12.086 1 97.12 121 ALA B N 1
ATOM 3010 C CA . ALA B 1 121 ? -14.016 -9.18 13.344 1 97.12 121 ALA B CA 1
ATOM 3011 C C . ALA B 1 121 ? -12.875 -8.352 13.914 1 97.12 121 ALA B C 1
ATOM 3013 O O . ALA B 1 121 ? -12.844 -8.07 15.117 1 97.12 121 ALA B O 1
ATOM 3014 N N . SER B 1 122 ? -11.953 -7.992 13.078 1 97.19 122 SER B N 1
ATOM 3015 C CA . SER B 1 122 ? -10.828 -7.168 13.492 1 97.19 122 SER B CA 1
ATOM 3016 C C . SER B 1 122 ? -11.289 -5.859 14.117 1 97.19 122 SER B C 1
ATOM 3018 O O . SER B 1 122 ? -10.812 -5.469 15.18 1 97.19 122 SER B O 1
ATOM 3020 N N . PHE B 1 123 ? -12.227 -5.203 13.547 1 97.62 123 PHE B N 1
ATOM 3021 C CA . PHE B 1 123 ? -12.727 -3.916 14.008 1 97.62 123 PHE B CA 1
ATOM 3022 C C . PHE B 1 123 ? -13.352 -4.043 15.391 1 97.62 123 PHE B C 1
ATOM 3024 O O . PHE B 1 123 ? -13.039 -3.266 16.297 1 97.62 123 PHE B O 1
ATOM 3031 N N . PHE B 1 124 ? -14.125 -5.023 15.539 1 96.31 124 PHE B N 1
ATOM 3032 C CA . PHE B 1 124 ? -14.844 -5.176 16.797 1 96.31 124 PHE B CA 1
ATOM 3033 C C . PHE B 1 124 ? -13.914 -5.672 17.891 1 96.31 124 PHE B C 1
ATOM 3035 O O . PHE B 1 124 ? -14 -5.223 19.047 1 96.31 124 PHE B O 1
ATOM 3042 N N . VAL B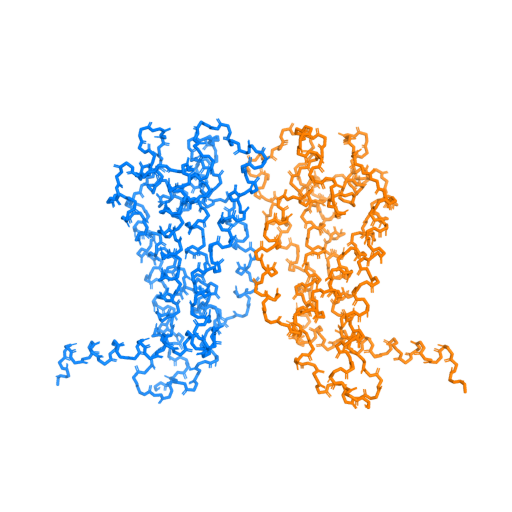 1 125 ? -13.047 -6.578 17.578 1 96.81 125 VAL B N 1
ATOM 3043 C CA . VAL B 1 125 ? -12.086 -7.059 18.562 1 96.81 125 VAL B CA 1
ATOM 3044 C C . VAL B 1 125 ? -11.211 -5.898 19.031 1 96.81 125 VAL B C 1
ATOM 3046 O O . VAL B 1 125 ? -10.961 -5.75 20.234 1 96.81 125 VAL B O 1
ATOM 3049 N N . LEU B 1 126 ? -10.797 -5.062 18.109 1 97.44 126 LEU B N 1
ATOM 3050 C CA . LEU B 1 126 ? -9.961 -3.928 18.469 1 97.44 126 LEU B CA 1
ATOM 3051 C C . LEU B 1 126 ? -10.75 -2.896 19.266 1 97.44 126 LEU B C 1
ATOM 3053 O O . LEU B 1 126 ? -10.227 -2.291 20.203 1 97.44 126 LEU B O 1
ATOM 3057 N N . MET B 1 127 ? -12.023 -2.711 18.859 1 97 127 MET B N 1
ATOM 3058 C CA . MET B 1 127 ? -12.867 -1.781 19.594 1 97 127 MET B CA 1
ATOM 3059 C C . MET B 1 127 ? -12.992 -2.205 21.062 1 97 127 MET B C 1
ATOM 3061 O O . MET B 1 127 ? -12.828 -1.385 21.969 1 97 127 MET B O 1
ATOM 3065 N N . ILE B 1 128 ? -13.18 -3.451 21.297 1 96.94 128 ILE B N 1
ATOM 3066 C CA . ILE B 1 128 ? -13.344 -3.998 22.641 1 96.94 128 ILE B CA 1
ATOM 3067 C C . ILE B 1 128 ? -12.016 -3.939 23.391 1 96.94 128 ILE B C 1
ATOM 3069 O O . ILE B 1 128 ? -11.961 -3.5 24.531 1 96.94 128 ILE B O 1
ATOM 3073 N N . THR B 1 129 ? -10.953 -4.336 22.75 1 96.88 129 THR B N 1
ATOM 3074 C CA . THR B 1 129 ? -9.633 -4.375 23.375 1 96.88 129 THR B CA 1
ATOM 3075 C C . THR B 1 129 ? -9.148 -2.967 23.703 1 96.88 129 THR B C 1
ATOM 3077 O O . THR B 1 129 ? -8.641 -2.725 24.797 1 96.88 129 THR B O 1
ATOM 3080 N N . PHE B 1 130 ? -9.344 -2.041 22.75 1 96.88 130 PHE B N 1
ATOM 3081 C CA . PHE B 1 130 ? -8.922 -0.665 22.984 1 96.88 130 PHE B CA 1
ATOM 3082 C C . PHE B 1 130 ? -9.742 -0.021 24.094 1 96.88 130 PHE B C 1
ATOM 3084 O O . PHE B 1 130 ? -9.219 0.783 24.859 1 96.88 130 PHE B O 1
ATOM 3091 N N . HIS B 1 131 ? -11.008 -0.34 24.172 1 96 131 HIS B N 1
ATOM 3092 C CA . HIS B 1 131 ? -11.836 0.174 25.25 1 96 131 HIS B CA 1
ATOM 3093 C C . HIS B 1 131 ? -11.375 -0.357 26.594 1 96 131 HIS B C 1
ATOM 3095 O O . HIS B 1 131 ? -11.289 0.397 27.578 1 96 131 HIS B O 1
ATOM 3101 N N . ALA B 1 132 ? -11.07 -1.601 26.688 1 96.81 132 ALA B N 1
ATOM 3102 C CA . ALA B 1 132 ? -10.609 -2.236 27.922 1 96.81 132 ALA B CA 1
ATOM 3103 C C . ALA B 1 132 ? -9.305 -1.613 28.406 1 96.81 132 ALA B C 1
ATOM 3105 O O . ALA B 1 132 ? -9.055 -1.536 29.609 1 96.81 132 ALA B O 1
ATOM 3106 N N . LEU B 1 133 ? -8.547 -1.083 27.484 1 95.44 133 LEU B N 1
ATOM 3107 C CA . LEU B 1 133 ? -7.266 -0.464 27.812 1 95.44 133 LEU B CA 1
ATOM 3108 C C . LEU B 1 133 ? -7.438 1.023 28.094 1 95.44 133 LEU B C 1
ATOM 3110 O O . LEU B 1 133 ? -6.469 1.718 28.406 1 95.44 133 LEU B O 1
ATOM 3114 N N . GLY B 1 134 ? -8.664 1.547 27.891 1 93.38 134 GLY B N 1
ATOM 3115 C CA . GLY B 1 134 ? -8.953 2.945 28.172 1 93.38 134 GLY B CA 1
ATOM 3116 C C . GLY B 1 134 ? -8.547 3.873 27.047 1 93.38 134 GLY B C 1
ATOM 3117 O O . GLY B 1 134 ? -8.422 5.082 27.234 1 93.38 134 GLY B O 1
ATOM 3118 N N . LEU B 1 135 ? -8.383 3.271 25.891 1 91.31 135 LEU B N 1
ATOM 3119 C CA . LEU B 1 135 ? -7.867 4.051 24.766 1 91.31 135 LEU B CA 1
ATOM 3120 C C . LEU B 1 135 ? -9.016 4.637 23.938 1 91.31 135 LEU B C 1
ATOM 3122 O O . LEU B 1 135 ? -8.828 5.629 23.234 1 91.31 135 LEU B O 1
ATOM 3126 N N . VAL B 1 136 ? -10.109 3.938 23.969 1 92.56 136 VAL B N 1
ATOM 3127 C CA . VAL B 1 136 ? -11.242 4.395 23.172 1 92.56 136 VAL B CA 1
ATOM 3128 C C . VAL B 1 136 ? -12.531 4.23 23.984 1 92.56 136 VAL B C 1
ATOM 3130 O O . VAL B 1 136 ? -12.633 3.344 24.828 1 92.56 136 VAL B O 1
ATOM 3133 N N . ASP B 1 137 ? -13.438 5.078 23.75 1 92.69 137 ASP B N 1
ATOM 3134 C CA . ASP B 1 137 ? -14.789 4.902 24.281 1 92.69 137 ASP B CA 1
ATOM 3135 C C . ASP B 1 137 ? -15.68 4.16 23.297 1 92.69 137 ASP B C 1
ATOM 3137 O O . ASP B 1 137 ? -15.328 4.02 22.125 1 92.69 137 ASP B O 1
ATOM 3141 N N . TYR B 1 138 ? -16.75 3.623 23.797 1 93.69 138 TYR B N 1
ATOM 3142 C CA . TYR B 1 138 ? -17.719 3.002 22.891 1 93.69 138 TYR B CA 1
ATOM 3143 C C . TYR B 1 138 ? -18.438 4.055 22.062 1 93.69 138 TYR B C 1
ATOM 3145 O O . TYR B 1 138 ? -18.516 5.223 22.438 1 93.69 138 TYR B O 1
ATOM 3153 N N . PRO B 1 139 ? -18.922 3.615 20.922 1 95.81 139 PRO B N 1
ATOM 3154 C CA . PRO B 1 139 ? -19.625 4.562 20.062 1 95.81 139 PRO B CA 1
ATOM 3155 C C . PRO B 1 139 ? -20.859 5.16 20.719 1 95.81 139 PRO B C 1
ATOM 3157 O O . PRO B 1 139 ? -21.516 4.492 21.531 1 95.81 139 PRO B O 1
ATOM 3160 N N . GLU B 1 140 ? -21.141 6.391 20.344 1 95.88 140 GLU B N 1
ATOM 3161 C CA . GLU B 1 140 ? -22.344 7.059 20.844 1 95.88 140 GLU B CA 1
ATOM 3162 C C . GLU B 1 140 ? -23.609 6.43 20.266 1 95.88 140 GLU B C 1
ATOM 3164 O O . GLU B 1 140 ? -24.625 6.336 20.938 1 95.88 140 GLU B O 1
ATOM 3169 N N . ASP B 1 141 ? -23.578 6.004 19.047 1 97.38 141 ASP B N 1
ATOM 3170 C CA . ASP B 1 141 ? -24.672 5.344 18.344 1 97.38 141 ASP B CA 1
ATOM 3171 C C . ASP B 1 141 ? -24.172 4.129 17.578 1 97.38 141 ASP B C 1
ATOM 3173 O O . ASP B 1 141 ? -23.797 4.238 16.406 1 97.38 141 ASP B O 1
ATOM 3177 N N . ILE B 1 142 ? -24.297 3.025 18.125 1 95.62 142 ILE B N 1
ATOM 3178 C CA . ILE B 1 142 ? -23.766 1.788 17.562 1 95.62 142 ILE B CA 1
ATOM 3179 C C . ILE B 1 142 ? -24.516 1.425 16.297 1 95.62 142 ILE B C 1
ATOM 3181 O O . ILE B 1 142 ? -23.938 0.873 15.352 1 95.62 142 ILE B O 1
ATOM 3185 N N . LEU B 1 143 ? -25.781 1.707 16.234 1 97.31 143 LEU B N 1
ATOM 3186 C CA . LEU B 1 143 ? -26.578 1.405 15.055 1 97.31 143 LEU B CA 1
ATOM 3187 C C . LEU B 1 143 ? -26.078 2.203 13.852 1 97.31 143 LEU B C 1
ATOM 3189 O O . LEU B 1 143 ? -26.016 1.681 12.734 1 97.31 143 LEU B O 1
ATOM 3193 N N . GLU B 1 144 ? -25.766 3.455 14.109 1 97.88 144 GLU B N 1
ATOM 3194 C CA . GLU B 1 144 ? -25.219 4.289 13.039 1 97.88 144 GLU B CA 1
ATOM 3195 C C . GLU B 1 144 ? -23.859 3.771 12.57 1 97.88 144 GLU B C 1
ATOM 3197 O O . GLU B 1 144 ? -23.578 3.779 11.375 1 97.88 144 GLU B O 1
ATOM 3202 N N . VAL B 1 145 ? -23.062 3.334 13.484 1 98.12 145 VAL B N 1
ATOM 3203 C CA . VAL B 1 145 ? -21.766 2.758 13.156 1 98.12 145 VAL B CA 1
ATOM 3204 C C . VAL B 1 145 ? -21.953 1.505 12.297 1 98.12 145 VAL B C 1
ATOM 3206 O O . VAL B 1 145 ? -21.281 1.331 11.281 1 98.12 145 VAL B O 1
ATOM 3209 N N . MET B 1 146 ? -22.891 0.66 12.672 1 98.12 146 MET B N 1
ATOM 3210 C CA . MET B 1 146 ? -23.156 -0.573 11.938 1 98.12 146 MET B CA 1
ATOM 3211 C C . MET B 1 146 ? -23.672 -0.27 10.539 1 98.12 146 MET B C 1
ATOM 3213 O O . MET B 1 146 ? -23.281 -0.923 9.57 1 98.12 146 MET B O 1
ATOM 3217 N N . PHE B 1 147 ? -24.562 0.656 10.453 1 98.38 147 PHE B N 1
ATOM 3218 C CA . PHE B 1 147 ? -25.094 1.038 9.156 1 98.38 147 PHE B CA 1
ATOM 3219 C C . PHE B 1 147 ? -23.984 1.553 8.234 1 98.38 147 PHE B C 1
ATOM 3221 O O . PHE B 1 147 ? -23.922 1.175 7.066 1 98.38 147 PHE B O 1
ATOM 3228 N N . ALA B 1 148 ? -23.188 2.422 8.742 1 98.62 148 ALA B N 1
ATOM 3229 C CA . ALA B 1 148 ? -22.062 2.945 7.977 1 98.62 148 ALA B CA 1
ATOM 3230 C C . ALA B 1 148 ? -21.125 1.819 7.531 1 98.62 148 ALA B C 1
ATOM 3232 O O . ALA B 1 148 ? -20.656 1.814 6.395 1 98.62 148 ALA B O 1
ATOM 3233 N N . TRP B 1 149 ? -20.906 0.886 8.422 1 98.69 149 TRP B N 1
ATOM 3234 C CA . TRP B 1 149 ? -20.047 -0.262 8.133 1 98.69 149 TRP B CA 1
ATOM 3235 C C . TRP B 1 149 ? -20.609 -1.066 6.961 1 98.69 149 TRP B C 1
ATOM 3237 O O . TRP B 1 149 ? -19.875 -1.449 6.055 1 98.69 149 TRP B O 1
ATOM 3247 N N . VAL B 1 150 ? -21.875 -1.26 6.973 1 98.69 150 VAL B N 1
ATOM 3248 C CA . VAL B 1 150 ? -22.531 -2.014 5.91 1 98.69 150 VAL B CA 1
ATOM 3249 C C . VAL B 1 150 ? -22.438 -1.247 4.594 1 98.69 150 VAL B C 1
ATOM 3251 O O . VAL B 1 150 ? -22.234 -1.844 3.533 1 98.69 150 VAL B O 1
ATOM 3254 N N . MET B 1 151 ? -22.578 0.048 4.68 1 98.81 151 MET B N 1
ATOM 3255 C CA . MET B 1 151 ? -22.453 0.87 3.48 1 98.81 151 MET B CA 1
ATOM 3256 C C . MET B 1 151 ? -21.047 0.774 2.902 1 98.81 151 MET B C 1
ATOM 3258 O O . MET B 1 151 ? -20.859 0.723 1.684 1 98.81 151 MET B O 1
ATOM 3262 N N . ILE B 1 152 ? -20.062 0.749 3.74 1 98.75 152 ILE B N 1
ATOM 3263 C CA . ILE B 1 152 ? -18.688 0.654 3.291 1 98.75 152 ILE B CA 1
ATOM 3264 C C . ILE B 1 152 ? -18.422 -0.734 2.709 1 98.75 152 ILE B C 1
ATOM 3266 O O . ILE B 1 152 ? -17.688 -0.875 1.729 1 98.75 152 ILE B O 1
ATOM 3270 N N . ILE B 1 153 ? -19.016 -1.799 3.291 1 98.75 153 ILE B N 1
ATOM 3271 C CA . ILE B 1 153 ? -18.953 -3.139 2.719 1 98.75 153 ILE B CA 1
ATOM 3272 C C . ILE B 1 153 ? -19.531 -3.121 1.3 1 98.75 153 ILE B C 1
ATOM 3274 O O . ILE B 1 153 ? -18.922 -3.684 0.379 1 98.75 153 ILE B O 1
ATOM 3278 N N . TRP B 1 154 ? -20.641 -2.453 1.209 1 98.81 154 TRP B N 1
ATOM 3279 C CA . TRP B 1 154 ? -21.281 -2.365 -0.095 1 98.81 154 TRP B CA 1
ATOM 3280 C C . TRP B 1 154 ? -20.359 -1.694 -1.114 1 98.81 154 TRP B C 1
ATOM 3282 O O . TRP B 1 154 ? -20.234 -2.172 -2.242 1 98.81 154 TRP B O 1
ATOM 3292 N N . PHE B 1 155 ? -19.766 -0.673 -0.767 1 98.81 155 PHE B N 1
ATOM 3293 C CA . PHE B 1 155 ? -18.828 0.031 -1.639 1 98.81 155 PHE B CA 1
ATOM 3294 C C . PHE B 1 155 ? -17.672 -0.877 -2.043 1 98.81 155 PHE B C 1
ATOM 3296 O O . PHE B 1 155 ? -17.375 -1.009 -3.229 1 98.81 155 PHE B O 1
ATOM 3303 N N . GLY B 1 156 ? -17.062 -1.518 -1.065 1 98.62 156 GLY B N 1
ATOM 3304 C CA . GLY B 1 156 ? -15.961 -2.424 -1.337 1 98.62 156 GLY B CA 1
ATOM 3305 C C . GLY B 1 156 ? -16.344 -3.59 -2.227 1 98.62 156 GLY B C 1
ATOM 3306 O O . GLY B 1 156 ? -15.594 -3.975 -3.121 1 98.62 156 GLY B O 1
ATOM 3307 N N . ALA B 1 157 ? -17.469 -4.121 -1.948 1 98.69 157 ALA B N 1
ATOM 3308 C CA . ALA B 1 157 ? -17.953 -5.254 -2.734 1 98.69 157 ALA B CA 1
ATOM 3309 C C . ALA B 1 157 ? -18.172 -4.855 -4.191 1 98.69 157 ALA B C 1
ATOM 3311 O O . ALA B 1 157 ? -17.797 -5.59 -5.105 1 98.69 157 ALA B O 1
ATOM 3312 N N . SER B 1 158 ? -18.812 -3.703 -4.355 1 98.75 158 SER B N 1
ATOM 3313 C CA . SER B 1 158 ? -19.047 -3.217 -5.711 1 98.75 158 SER B CA 1
ATOM 3314 C C . SER B 1 158 ? -17.734 -2.998 -6.453 1 98.75 158 SER B C 1
ATOM 3316 O O . SER B 1 158 ? -17.609 -3.348 -7.629 1 98.75 158 SER B O 1
ATOM 3318 N N . LEU B 1 159 ? -16.797 -2.443 -5.758 1 97.94 159 LEU B N 1
ATOM 3319 C CA . LEU B 1 159 ? -15.461 -2.266 -6.332 1 97.94 159 LEU B CA 1
ATOM 3320 C C . LEU B 1 159 ? -14.82 -3.613 -6.633 1 97.94 159 LEU B C 1
ATOM 3322 O O . LEU B 1 159 ? -14.117 -3.758 -7.637 1 97.94 159 LEU B O 1
ATOM 3326 N N . GLY B 1 160 ? -15.023 -4.531 -5.746 1 98.19 160 GLY B N 1
ATOM 3327 C CA . GLY B 1 160 ? -14.516 -5.875 -5.949 1 98.19 160 GLY B CA 1
ATOM 3328 C C . GLY B 1 160 ? -15.016 -6.516 -7.23 1 98.19 160 GLY B C 1
ATOM 3329 O O . GLY B 1 160 ? -14.242 -7.117 -7.977 1 98.19 160 GLY B O 1
ATOM 3330 N N . PHE B 1 161 ? -16.281 -6.371 -7.48 1 98.38 161 PHE B N 1
ATOM 3331 C CA . PHE B 1 161 ? -16.859 -6.914 -8.703 1 98.38 161 PHE B CA 1
ATOM 3332 C C . PHE B 1 161 ? -16.266 -6.246 -9.93 1 98.38 161 PHE B C 1
ATOM 3334 O O . PHE B 1 161 ? -15.914 -6.922 -10.906 1 98.38 161 PHE B O 1
ATOM 3341 N N . ILE B 1 162 ? -16.125 -4.973 -9.883 1 98.25 162 ILE B N 1
ATOM 3342 C CA . ILE B 1 162 ? -15.633 -4.207 -11.023 1 98.25 162 ILE B CA 1
ATOM 3343 C C . ILE B 1 162 ? -14.172 -4.555 -11.305 1 98.25 162 ILE B C 1
ATOM 3345 O O . ILE B 1 162 ? -13.828 -4.965 -12.414 1 98.25 162 ILE B O 1
ATOM 3349 N N . ILE B 1 163 ? -13.344 -4.473 -10.305 1 97.62 163 ILE B N 1
ATOM 3350 C CA . ILE B 1 163 ? -11.914 -4.68 -10.469 1 97.62 163 ILE B CA 1
ATOM 3351 C C . ILE B 1 163 ? -11.633 -6.156 -10.742 1 97.62 163 ILE B C 1
ATOM 3353 O O . ILE B 1 163 ? -10.773 -6.492 -11.555 1 97.62 163 ILE B O 1
ATOM 3357 N N . GLY B 1 164 ? -12.328 -7.004 -10.055 1 96.94 164 GLY B N 1
ATOM 3358 C CA . GLY B 1 164 ? -12.18 -8.43 -10.305 1 96.94 164 GLY B CA 1
ATOM 3359 C C . GLY B 1 164 ? -12.477 -8.812 -11.742 1 96.94 164 GLY B C 1
ATOM 3360 O O . GLY B 1 164 ? -11.703 -9.547 -12.367 1 96.94 164 GLY B O 1
ATOM 3361 N N . ALA B 1 165 ? -13.539 -8.297 -12.242 1 96.88 165 ALA B N 1
ATOM 3362 C CA . ALA B 1 165 ? -13.945 -8.625 -13.602 1 96.88 165 ALA B CA 1
ATOM 3363 C C . ALA B 1 165 ? -13.008 -7.98 -14.625 1 96.88 165 ALA B C 1
ATOM 3365 O O . ALA B 1 165 ? -12.562 -8.641 -15.57 1 96.88 165 ALA B O 1
ATOM 3366 N N . LEU B 1 166 ? -12.656 -6.734 -14.414 1 96.62 166 LEU B N 1
ATOM 3367 C CA . LEU B 1 166 ? -11.82 -6.016 -15.367 1 96.62 166 LEU B CA 1
ATOM 3368 C C . LEU B 1 166 ? -10.406 -6.59 -15.398 1 96.62 166 LEU B C 1
ATOM 3370 O O . LEU B 1 166 ? -9.766 -6.605 -16.453 1 96.62 166 LEU B O 1
ATOM 3374 N N . SER B 1 167 ? -9.953 -7.012 -14.289 1 94.19 167 SER B N 1
ATOM 3375 C CA . SER B 1 167 ? -8.594 -7.539 -14.211 1 94.19 167 SER B CA 1
ATOM 3376 C C . SER B 1 167 ? -8.461 -8.844 -14.992 1 94.19 167 SER B C 1
ATOM 3378 O O . SER B 1 167 ? -7.355 -9.234 -15.383 1 94.19 167 SER B O 1
ATOM 3380 N N . GLU B 1 168 ? -9.562 -9.555 -15.219 1 92.06 168 GLU B N 1
ATOM 3381 C CA . GLU B 1 168 ? -9.562 -10.773 -16.016 1 92.06 168 GLU B CA 1
ATOM 3382 C C . GLU B 1 168 ? -9.453 -10.453 -17.516 1 92.06 168 GLU B C 1
ATOM 3384 O O . GLU B 1 168 ? -9 -11.281 -18.297 1 92.06 168 GLU B O 1
ATOM 3389 N N . LYS B 1 169 ? -9.891 -9.281 -17.828 1 90.81 169 LYS B N 1
ATOM 3390 C CA . LYS B 1 169 ? -9.891 -8.883 -19.234 1 90.81 169 LYS B CA 1
ATOM 3391 C C . LYS B 1 169 ? -8.555 -8.273 -19.641 1 90.81 169 LYS B C 1
ATOM 3393 O O . LYS B 1 169 ? -8.078 -8.477 -20.766 1 90.81 169 LYS B O 1
ATOM 3398 N N . THR B 1 170 ? -8.023 -7.477 -18.75 1 87.38 170 THR B N 1
ATOM 3399 C CA . THR B 1 170 ? -6.754 -6.84 -19.094 1 87.38 170 THR B CA 1
ATOM 3400 C C . THR B 1 170 ? -5.828 -6.805 -17.891 1 87.38 170 THR B C 1
ATOM 3402 O O . THR B 1 170 ? -6.258 -6.477 -16.781 1 87.38 170 THR B O 1
ATOM 3405 N N . GLU B 1 171 ? -4.578 -6.984 -18.094 1 82.88 171 GLU B N 1
ATOM 3406 C CA . GLU B 1 171 ? -3.553 -6.945 -17.062 1 82.88 171 GLU B CA 1
ATOM 3407 C C . GLU B 1 171 ? -3.277 -5.516 -16.609 1 82.88 171 GLU B C 1
ATOM 3409 O O . GLU B 1 171 ? -2.754 -5.297 -15.508 1 82.88 171 GLU B O 1
ATOM 3414 N N . LEU B 1 172 ? -3.646 -4.625 -17.406 1 82.25 172 LEU B N 1
ATOM 3415 C CA . LEU B 1 172 ? -3.445 -3.213 -17.109 1 82.25 172 LEU B CA 1
ATOM 3416 C C . LEU B 1 172 ? -4.219 -2.812 -15.852 1 82.25 172 LEU B C 1
ATOM 3418 O O . LEU B 1 172 ? -3.734 -2.014 -15.047 1 82.25 172 LEU B O 1
ATOM 3422 N N . VAL B 1 173 ? -5.328 -3.453 -15.648 1 88.88 173 VAL B N 1
ATOM 3423 C CA . VAL B 1 173 ? -6.164 -3.111 -14.508 1 88.88 173 VAL B CA 1
ATOM 3424 C C . VAL B 1 173 ? -5.484 -3.562 -13.219 1 88.88 173 VAL B C 1
ATOM 3426 O O . VAL B 1 173 ? -5.469 -2.826 -12.227 1 88.88 173 VAL B O 1
ATOM 3429 N N . GLU B 1 174 ? -4.969 -4.664 -13.266 1 83.88 174 GLU B N 1
ATOM 3430 C CA . GLU B 1 174 ? -4.27 -5.176 -12.094 1 83.88 174 GLU B CA 1
ATOM 3431 C C . GLU B 1 174 ? -3.068 -4.301 -11.742 1 83.88 174 GLU B C 1
ATOM 3433 O O . GLU B 1 174 ? -2.836 -3.998 -10.57 1 83.88 174 GLU B O 1
ATOM 3438 N N . LYS B 1 175 ? -2.385 -3.842 -12.727 1 81.38 175 LYS B N 1
ATOM 3439 C CA . LYS B 1 175 ? -1.192 -3.02 -12.539 1 81.38 175 LYS B CA 1
ATOM 3440 C C . LYS B 1 175 ? -1.561 -1.625 -12.039 1 81.38 175 LYS B C 1
ATOM 3442 O O . LYS B 1 175 ? -0.825 -1.028 -11.25 1 81.38 175 LYS B O 1
ATOM 3447 N N . LEU B 1 176 ? -2.666 -1.169 -12.438 1 87.5 176 LEU B N 1
ATOM 3448 C CA . LEU B 1 176 ? -3.061 0.2 -12.125 1 87.5 176 LEU B CA 1
ATOM 3449 C C . LEU B 1 176 ? -3.793 0.264 -10.789 1 87.5 176 LEU B C 1
ATOM 3451 O O . LEU B 1 176 ? -3.867 1.325 -10.164 1 87.5 176 LEU B O 1
ATOM 3455 N N . TRP B 1 177 ? -4.285 -0.879 -10.398 1 89.5 177 TRP B N 1
ATOM 3456 C CA . TRP B 1 177 ? -5.074 -0.87 -9.172 1 89.5 177 TRP B CA 1
ATOM 3457 C C . TRP B 1 177 ? -4.223 -0.466 -7.973 1 89.5 177 TRP B C 1
ATOM 3459 O O . TRP B 1 177 ? -4.672 0.289 -7.109 1 89.5 177 TRP B O 1
ATOM 3469 N N . HIS B 1 178 ? -2.994 -0.824 -7.996 1 84.38 178 HIS B N 1
ATOM 3470 C CA . HIS B 1 178 ? -2.131 -0.555 -6.852 1 84.38 178 HIS B CA 1
ATOM 3471 C C . HIS B 1 178 ? -1.844 0.937 -6.715 1 84.38 178 HIS B C 1
ATOM 3473 O O . HIS B 1 178 ? -2.072 1.523 -5.656 1 84.38 178 HIS B O 1
ATOM 3479 N N . PRO B 1 179 ? -1.412 1.556 -7.816 1 85.62 179 PRO B N 1
ATOM 3480 C CA . PRO B 1 179 ? -1.214 3.004 -7.715 1 85.62 179 PRO B CA 1
ATOM 3481 C C . PRO B 1 179 ? -2.508 3.756 -7.406 1 85.62 179 PRO B C 1
ATOM 3483 O O . PRO B 1 179 ? -2.49 4.738 -6.66 1 85.62 179 PRO B O 1
ATOM 3486 N N . VAL B 1 180 ? -3.551 3.248 -7.926 1 89.5 180 VAL B N 1
ATOM 3487 C CA . VAL B 1 180 ? -4.832 3.918 -7.719 1 89.5 180 VAL B CA 1
ATOM 3488 C C . VAL B 1 180 ? -5.227 3.836 -6.25 1 89.5 180 VAL B C 1
ATOM 3490 O O . VAL B 1 180 ? -5.66 4.832 -5.66 1 89.5 180 VAL B O 1
ATOM 3493 N N . THR B 1 181 ? -5.09 2.67 -5.699 1 90.12 181 THR B N 1
ATOM 3494 C CA . THR B 1 181 ? -5.453 2.498 -4.297 1 90.12 181 THR B CA 1
ATOM 3495 C C . THR B 1 181 ? -4.547 3.336 -3.398 1 90.12 181 THR B C 1
ATOM 3497 O O . THR B 1 181 ? -5.004 3.891 -2.396 1 90.12 181 THR B O 1
ATOM 3500 N N . TYR B 1 182 ? -3.348 3.449 -3.773 1 84.88 182 TYR B N 1
ATOM 3501 C CA . TYR B 1 182 ? -2.396 4.258 -3.018 1 84.88 182 TYR B CA 1
ATOM 3502 C C . TYR B 1 182 ? -2.809 5.727 -3.018 1 84.88 182 TYR B C 1
ATOM 3504 O O . TYR B 1 182 ? -2.682 6.41 -2 1 84.88 182 TYR B O 1
ATOM 3512 N N . LEU B 1 183 ? -3.252 6.156 -4.098 1 86.56 183 LEU B N 1
ATOM 3513 C CA . LEU B 1 183 ? -3.65 7.551 -4.25 1 86.56 183 LEU B CA 1
ATOM 3514 C C . LEU B 1 183 ? -4.984 7.812 -3.559 1 86.56 183 LEU B C 1
ATOM 3516 O O . LEU B 1 183 ? -5.223 8.906 -3.051 1 86.56 183 LEU B O 1
ATOM 3520 N N . MET B 1 184 ? -5.773 6.805 -3.512 1 90.56 184 MET B N 1
ATOM 3521 C CA . MET B 1 184 ? -7.102 6.945 -2.916 1 90.56 184 MET B CA 1
ATOM 3522 C C . MET B 1 184 ? -7.012 6.961 -1.394 1 90.56 184 MET B C 1
ATOM 3524 O O . MET B 1 184 ? -7.883 7.523 -0.723 1 90.56 184 MET B O 1
ATOM 3528 N N . PHE B 1 185 ? -5.957 6.473 -0.89 1 89.75 185 PHE B N 1
ATOM 3529 C CA . PHE B 1 185 ? -5.84 6.32 0.555 1 89.75 185 PHE B CA 1
ATOM 3530 C C . PHE B 1 185 ? -5.922 7.672 1.251 1 89.75 185 PHE B C 1
ATOM 3532 O O . PHE B 1 185 ? -6.777 7.883 2.111 1 89.75 185 PHE B O 1
ATOM 3539 N N . PRO B 1 186 ? -5.121 8.617 0.845 1 85.94 186 PRO B N 1
ATOM 3540 C CA . PRO B 1 186 ? -5.191 9.922 1.512 1 85.94 186 PRO B CA 1
ATOM 3541 C C . PRO B 1 186 ? -6.516 10.641 1.266 1 85.94 186 PRO B C 1
ATOM 3543 O O . PRO B 1 186 ? -6.863 11.57 1.999 1 85.94 186 PRO B O 1
ATOM 3546 N N . LEU B 1 187 ? -7.238 10.195 0.302 1 91.06 187 LEU B N 1
ATOM 3547 C CA . LEU B 1 187 ? -8.492 10.844 -0.042 1 91.06 187 LEU B CA 1
ATOM 3548 C C . LEU B 1 187 ? -9.68 10.102 0.57 1 91.06 187 LEU B C 1
ATOM 3550 O O . LEU B 1 187 ? -10.828 10.539 0.434 1 91.06 187 LEU B O 1
ATOM 3554 N N . SER B 1 188 ? -9.453 9.078 1.276 1 94.75 188 SER B N 1
ATOM 3555 C CA . SER B 1 188 ? -10.477 8.117 1.657 1 94.75 188 SER B CA 1
ATOM 3556 C C . SER B 1 188 ? -11.258 8.594 2.875 1 94.75 188 SER B C 1
ATOM 3558 O O . SER B 1 188 ? -12.32 8.047 3.195 1 94.75 188 SER B O 1
ATOM 3560 N N . GLY B 1 189 ? -10.781 9.57 3.576 1 93.94 189 GLY B N 1
ATOM 3561 C CA . GLY B 1 189 ? -11.383 10.016 4.824 1 93.94 189 GLY B CA 1
ATOM 3562 C C . GLY B 1 189 ? -10.781 9.336 6.047 1 93.94 189 GLY B C 1
ATOM 3563 O O . GLY B 1 189 ? -11.172 9.641 7.176 1 93.94 189 GLY B O 1
ATOM 3564 N N . ALA B 1 190 ? -9.781 8.523 5.812 1 92 190 ALA B N 1
ATOM 3565 C CA . ALA B 1 190 ? -9.188 7.746 6.902 1 92 190 ALA B CA 1
ATOM 3566 C C . ALA B 1 190 ? -8.344 8.641 7.809 1 92 190 ALA B C 1
ATOM 3568 O O . ALA B 1 190 ? -8.258 8.398 9.016 1 92 190 ALA B O 1
ATOM 3569 N N . ILE B 1 191 ? -7.797 9.711 7.199 1 88.75 191 ILE B N 1
ATOM 3570 C CA . ILE B 1 191 ? -6.797 10.438 7.98 1 88.75 191 ILE B CA 1
ATOM 3571 C C . ILE B 1 191 ? -7.297 11.852 8.273 1 88.75 191 ILE B C 1
ATOM 3573 O O . ILE B 1 191 ? -6.551 12.688 8.789 1 88.75 191 ILE B O 1
ATOM 3577 N N . PHE B 1 192 ? -8.57 12.164 7.938 1 89.75 192 PHE B N 1
ATOM 3578 C CA . PHE B 1 192 ? -9.094 13.508 8.172 1 89.75 192 PHE B CA 1
ATOM 3579 C C . PHE B 1 192 ? -10.602 13.477 8.344 1 89.75 192 PHE B C 1
ATOM 3581 O O . PHE B 1 192 ? -11.25 12.469 8.031 1 89.75 192 PHE B O 1
ATOM 3588 N N . MET B 1 193 ? -11.039 14.508 8.945 1 93.56 193 MET B N 1
ATOM 3589 C CA . MET B 1 193 ? -12.461 14.836 8.844 1 93.56 193 MET B CA 1
ATOM 3590 C C . MET B 1 193 ? -12.703 15.867 7.75 1 93.56 193 MET B C 1
ATOM 3592 O O . MET B 1 193 ? -11.898 16.781 7.559 1 93.56 193 MET B O 1
ATOM 3596 N N . VAL B 1 194 ? -13.805 15.672 7.098 1 94.19 194 VAL B N 1
ATOM 3597 C CA . VAL B 1 194 ? -14.117 16.609 6.016 1 94.19 194 VAL B CA 1
ATOM 3598 C C . VAL B 1 194 ? -14.148 18.031 6.551 1 94.19 194 VAL B C 1
ATOM 3600 O O . VAL B 1 194 ? -13.664 18.953 5.898 1 94.19 194 VAL B O 1
ATOM 3603 N N . ASP B 1 195 ? -14.578 18.156 7.715 1 93.31 195 ASP B N 1
ATOM 3604 C CA . ASP B 1 195 ? -14.742 19.469 8.352 1 93.31 195 ASP B CA 1
ATOM 3605 C C . ASP B 1 195 ? -13.391 20.172 8.516 1 93.31 195 ASP B C 1
ATOM 3607 O O . ASP B 1 195 ? -13.328 21.391 8.594 1 93.31 195 ASP B O 1
ATOM 3611 N N . TRP B 1 196 ? -12.336 19.422 8.609 1 87.81 196 TRP B N 1
ATOM 3612 C CA . TRP B 1 196 ? -11 19.969 8.859 1 87.81 196 TRP B CA 1
ATOM 3613 C C . TRP B 1 196 ? -10.383 20.5 7.566 1 87.81 196 TRP B C 1
ATOM 3615 O O . TRP B 1 196 ? -9.367 21.203 7.602 1 87.81 196 TRP B O 1
ATOM 3625 N N . LEU B 1 197 ? -10.961 20.234 6.477 1 87 197 LEU B N 1
ATOM 3626 C CA . LEU B 1 197 ? -10.352 20.531 5.184 1 87 197 LEU B CA 1
ATOM 3627 C C . LEU B 1 197 ? -10.82 21.891 4.668 1 87 197 LEU B C 1
ATOM 3629 O O . LEU B 1 197 ? -11.859 22.391 5.09 1 87 197 LEU B O 1
ATOM 3633 N N . SER B 1 198 ? -9.938 22.453 3.779 1 87.56 198 SER B N 1
ATOM 3634 C CA . SER B 1 198 ? -10.359 23.656 3.08 1 87.56 198 SER B CA 1
ATOM 3635 C C . SER B 1 198 ? -11.562 23.391 2.182 1 87.56 198 SER B C 1
ATOM 3637 O O . SER B 1 198 ? -11.781 22.25 1.763 1 87.56 198 SER B O 1
ATOM 3639 N N . PRO B 1 199 ? -12.336 24.391 1.916 1 88.12 199 PRO B N 1
ATOM 3640 C CA . PRO B 1 199 ? -13.531 24.188 1.084 1 88.12 199 PRO B CA 1
ATOM 3641 C C . PRO B 1 199 ? -13.211 23.562 -0.268 1 88.12 199 PRO B C 1
ATOM 3643 O O . PRO B 1 199 ? -13.977 22.734 -0.762 1 88.12 199 PRO B O 1
ATOM 3646 N N . ALA B 1 200 ? -12.156 23.906 -0.877 1 83.25 200 ALA B N 1
ATOM 3647 C CA . ALA B 1 200 ? -11.758 23.344 -2.164 1 83.25 200 ALA B CA 1
ATOM 3648 C C . ALA B 1 200 ? -11.531 21.844 -2.061 1 83.25 200 ALA B C 1
ATOM 3650 O O . ALA B 1 200 ? -11.938 21.094 -2.947 1 83.25 200 ALA B O 1
ATOM 3651 N N . PHE B 1 201 ? -11.023 21.406 -0.945 1 84.44 201 PHE B N 1
ATOM 3652 C CA . PHE B 1 201 ? -10.734 19.984 -0.747 1 84.44 201 PHE B CA 1
ATOM 3653 C C . PHE B 1 201 ? -12 19.234 -0.356 1 84.44 201 PHE B C 1
ATOM 3655 O O . PHE B 1 201 ? -12.148 18.047 -0.678 1 84.44 201 PHE B O 1
ATOM 3662 N N . GLN B 1 202 ? -12.75 19.922 0.296 1 92 202 GLN B N 1
ATOM 3663 C CA . GLN B 1 202 ? -14.016 19.297 0.666 1 92 202 GLN B CA 1
ATOM 3664 C C . GLN B 1 202 ? -14.797 18.859 -0.57 1 92 202 GLN B C 1
ATOM 3666 O O . GLN B 1 202 ? -15.336 17.75 -0.606 1 92 202 GLN B O 1
ATOM 3671 N N . LYS B 1 203 ? -14.758 19.672 -1.593 1 88.56 203 LYS B N 1
ATOM 3672 C CA . LYS B 1 203 ? -15.492 19.375 -2.818 1 88.56 203 LYS B CA 1
ATOM 3673 C C . LYS B 1 203 ? -14.906 18.141 -3.514 1 88.56 203 LYS B C 1
ATOM 3675 O O . LYS B 1 203 ? -15.648 17.312 -4.047 1 88.56 203 LYS B O 1
ATOM 3680 N N . ILE B 1 204 ? -13.688 17.969 -3.467 1 87 204 ILE B N 1
ATOM 3681 C CA . ILE B 1 204 ? -13.008 16.859 -4.137 1 87 204 ILE B CA 1
ATOM 3682 C C . ILE B 1 204 ? -13.289 15.562 -3.393 1 87 204 ILE B C 1
ATOM 3684 O O . ILE B 1 204 ? -13.695 14.562 -4 1 87 204 ILE B O 1
ATOM 3688 N N . VAL B 1 205 ? -13.125 15.602 -2.121 1 93.06 205 VAL B N 1
ATOM 3689 C CA . VAL B 1 205 ? -13.195 14.359 -1.354 1 93.06 205 VAL B CA 1
ATOM 3690 C C . VAL B 1 205 ? -14.648 13.898 -1.264 1 93.06 205 VAL B C 1
ATOM 3692 O O . VAL B 1 205 ? -14.922 12.695 -1.186 1 93.06 205 VAL B O 1
ATOM 3695 N N . LEU B 1 206 ? -15.57 14.805 -1.32 1 95.44 206 LEU B N 1
ATOM 3696 C CA . LEU B 1 206 ? -16.984 14.438 -1.182 1 95.44 206 LEU B CA 1
ATOM 3697 C C . LEU B 1 206 ? -17.516 13.828 -2.471 1 95.44 206 LEU B C 1
ATOM 3699 O O . LEU B 1 206 ? -18.609 13.273 -2.492 1 95.44 206 LEU B O 1
ATOM 3703 N N . TRP B 1 207 ? -16.703 13.766 -3.494 1 94.62 207 TRP B N 1
ATOM 3704 C CA . TRP B 1 207 ? -17.047 13.016 -4.703 1 94.62 207 TRP B CA 1
ATOM 3705 C C . TRP B 1 207 ? -16.812 11.523 -4.508 1 94.62 207 TRP B C 1
ATOM 3707 O O . TRP B 1 207 ? -17.328 10.703 -5.266 1 94.62 207 TRP B O 1
ATOM 3717 N N . LEU B 1 208 ? -16.078 11.234 -3.553 1 96.69 208 LEU B N 1
ATOM 3718 C CA . LEU B 1 208 ? -15.727 9.836 -3.293 1 96.69 208 LEU B CA 1
ATOM 3719 C C . LEU B 1 208 ? -16.734 9.195 -2.34 1 96.69 208 LEU B C 1
ATOM 3721 O O . LEU B 1 208 ? -16.844 9.609 -1.184 1 96.69 208 LEU B O 1
ATOM 3725 N N . PRO B 1 209 ? -17.312 8.141 -2.77 1 97.81 209 PRO B N 1
ATOM 3726 C CA . PRO B 1 209 ? -18.406 7.559 -1.979 1 97.81 209 PRO B CA 1
ATOM 3727 C C . PRO B 1 209 ? -17.938 7.062 -0.611 1 97.81 209 PRO B C 1
ATOM 3729 O O . PRO B 1 209 ? -18.688 7.168 0.371 1 97.81 209 PRO B O 1
ATOM 3732 N N . MET B 1 210 ? -16.781 6.531 -0.515 1 97.38 210 MET B N 1
ATOM 3733 C CA . MET B 1 210 ? -16.344 5.93 0.739 1 97.38 210 MET B CA 1
ATOM 3734 C C . MET B 1 210 ? -16.219 6.984 1.832 1 97.38 210 MET B C 1
ATOM 3736 O O . MET B 1 210 ? -16.312 6.672 3.02 1 97.38 210 MET B O 1
ATOM 3740 N N . VAL B 1 211 ? -15.977 8.234 1.438 1 98.06 211 VAL B N 1
ATOM 3741 C CA . VAL B 1 211 ? -15.82 9.32 2.402 1 98.06 211 VAL B CA 1
ATOM 3742 C C . VAL B 1 211 ? -17.125 9.5 3.184 1 98.06 211 VAL B C 1
ATOM 3744 O O . VAL B 1 211 ? -17.094 9.734 4.395 1 98.06 211 VAL B O 1
ATOM 3747 N N . HIS B 1 212 ? -18.234 9.359 2.5 1 98.62 212 HIS B N 1
ATOM 3748 C CA . HIS B 1 212 ? -19.547 9.492 3.143 1 98.62 212 HIS B CA 1
ATOM 3749 C C . HIS B 1 212 ? -19.75 8.406 4.195 1 98.62 212 HIS B C 1
ATOM 3751 O O . HIS B 1 212 ? -20.281 8.68 5.27 1 98.62 212 HIS B O 1
ATOM 3757 N N . GLY B 1 213 ? -19.297 7.215 3.918 1 98.5 213 GLY B N 1
ATOM 3758 C CA . GLY B 1 213 ? -19.391 6.141 4.895 1 98.5 213 GLY B CA 1
ATOM 3759 C C . GLY B 1 213 ? -18.516 6.367 6.113 1 98.5 213 GLY B C 1
ATOM 3760 O O . GLY B 1 213 ? -18.938 6.109 7.242 1 98.5 213 GLY B O 1
ATOM 3761 N N . VAL B 1 214 ? -17.344 6.867 5.879 1 98.12 214 VAL B N 1
ATOM 3762 C CA . VAL B 1 214 ? -16.406 7.094 6.969 1 98.12 214 VAL B CA 1
ATOM 3763 C C . VAL B 1 214 ? -16.906 8.219 7.867 1 98.12 214 VAL B C 1
ATOM 3765 O O . VAL B 1 214 ? -16.844 8.117 9.094 1 98.12 214 VAL B O 1
ATOM 3768 N N . GLU B 1 215 ? -17.453 9.305 7.254 1 98.06 215 GLU B N 1
ATOM 3769 C CA . GLU B 1 215 ? -18.016 10.406 8.016 1 98.06 215 GLU B CA 1
ATOM 3770 C C . GLU B 1 215 ? -19.203 9.945 8.867 1 98.06 215 GLU B C 1
ATOM 3772 O O . GLU B 1 215 ? -19.312 10.312 10.031 1 98.06 215 GLU B O 1
ATOM 3777 N N . MET B 1 216 ? -20 9.141 8.289 1 98.25 216 MET B N 1
ATOM 3778 C CA . MET B 1 216 ? -21.156 8.617 9.023 1 98.25 216 MET B CA 1
ATOM 3779 C C . MET B 1 216 ? -20.703 7.73 10.18 1 98.25 216 MET B C 1
ATOM 3781 O O . MET B 1 216 ? -21.25 7.816 11.273 1 98.25 216 MET B O 1
ATOM 3785 N N . LEU B 1 217 ? -19.75 6.891 9.922 1 98.38 217 LEU B N 1
ATOM 3786 C CA . LEU B 1 217 ? -19.219 6.016 10.961 1 98.38 217 LEU B CA 1
ATOM 3787 C C . LEU B 1 217 ? -18.672 6.824 12.125 1 98.38 217 LEU B C 1
ATOM 3789 O O . LEU B 1 217 ? -18.953 6.516 13.289 1 98.38 217 LEU B O 1
ATOM 3793 N N . ARG B 1 218 ? -17.984 7.875 11.82 1 97.38 218 ARG B N 1
ATOM 3794 C CA . ARG B 1 218 ? -17.375 8.688 12.867 1 97.38 218 ARG B CA 1
ATOM 3795 C C . ARG B 1 218 ? -18.406 9.523 13.594 1 97.38 218 ARG B C 1
ATOM 3797 O O . ARG B 1 218 ? -18.266 9.812 14.781 1 97.38 218 ARG B O 1
ATOM 3804 N N . GLU B 1 219 ? -19.422 9.953 12.828 1 97.31 219 GLU B N 1
ATOM 3805 C CA . GLU B 1 219 ? -20.531 10.609 13.523 1 97.31 219 GLU B CA 1
ATOM 3806 C C . GLU B 1 219 ? -21.156 9.68 14.555 1 97.31 219 GLU B C 1
ATOM 3808 O O . GLU B 1 219 ? -21.484 10.102 15.664 1 97.31 219 GLU B O 1
ATOM 3813 N N . GLY B 1 220 ? -21.375 8.422 14.18 1 97.56 220 GLY B N 1
ATOM 3814 C CA . GLY B 1 220 ? -21.906 7.441 15.117 1 97.56 220 GLY B CA 1
ATOM 3815 C C . GLY B 1 220 ? -20.969 7.152 16.281 1 97.56 220 GLY B C 1
ATOM 3816 O O . GLY B 1 220 ? -21.406 6.883 17.391 1 97.56 220 GLY B O 1
ATOM 3817 N N . TYR B 1 221 ? -19.688 7.211 15.984 1 96.94 221 TYR B N 1
ATOM 3818 C CA . TYR B 1 221 ? -18.688 6.852 16.984 1 96.94 221 TYR B CA 1
ATOM 3819 C C . TYR B 1 221 ? -18.453 7.992 17.969 1 96.94 221 TYR B C 1
ATOM 3821 O O . TYR B 1 221 ? -18.453 7.777 19.188 1 96.94 221 TYR B O 1
ATOM 3829 N N . PHE B 1 222 ? -18.359 9.195 17.453 1 94.94 222 PHE B N 1
ATOM 3830 C CA . PHE B 1 222 ? -17.922 10.32 18.266 1 94.94 222 PHE B CA 1
ATOM 3831 C C . PHE B 1 222 ? -19.109 11.211 18.625 1 94.94 222 PHE B C 1
ATOM 3833 O O . PHE B 1 222 ? -19.031 12.016 19.562 1 94.94 222 PHE B O 1
ATOM 3840 N N . GLY B 1 223 ? -20.109 11.141 17.875 1 92.62 223 GLY B N 1
ATOM 3841 C CA . GLY B 1 223 ? -21.297 11.922 18.172 1 92.62 223 GLY B CA 1
ATOM 3842 C C . GLY B 1 223 ? -21.078 13.414 18.016 1 92.62 223 GLY B C 1
ATOM 3843 O O . GLY B 1 223 ? -20.625 13.875 16.984 1 92.62 223 GLY B O 1
ATOM 3844 N N . SER B 1 224 ? -21.375 14.109 19.109 1 85.44 224 SER B N 1
ATOM 3845 C CA . SER B 1 224 ? -21.375 15.57 19.078 1 85.44 224 SER B CA 1
ATOM 3846 C C . SER B 1 224 ? -19.953 16.125 19.047 1 85.44 224 SER B C 1
ATOM 3848 O O . SER B 1 224 ? -19.766 17.312 18.812 1 85.44 224 SER B O 1
ATOM 3850 N N . LEU B 1 225 ? -18.969 15.281 19.156 1 86.69 225 LEU B N 1
ATOM 3851 C CA . LEU B 1 225 ? -17.578 15.742 19.188 1 86.69 225 LEU B CA 1
ATOM 3852 C C . LEU B 1 225 ? -17.094 16.094 17.797 1 86.69 225 LEU B C 1
ATOM 3854 O O . LEU B 1 225 ? -16.062 16.734 17.625 1 86.69 225 LEU B O 1
ATOM 3858 N N . VAL B 1 226 ? -17.906 15.664 16.844 1 90.62 226 VAL B N 1
ATOM 3859 C CA . VAL B 1 226 ? -17.422 15.898 15.484 1 90.62 226 VAL B CA 1
ATOM 3860 C C . VAL B 1 226 ? -18.531 16.516 14.641 1 90.62 226 VAL B C 1
ATOM 3862 O O . VAL B 1 226 ? -19.719 16.375 14.953 1 90.62 226 VAL B O 1
ATOM 3865 N N . ALA B 1 227 ? -18.141 17.266 13.625 1 93.5 227 ALA B N 1
ATOM 3866 C CA . ALA B 1 227 ? -19.031 17.766 12.578 1 93.5 227 ALA B CA 1
ATOM 3867 C C . ALA B 1 227 ? -18.859 16.969 11.289 1 93.5 227 ALA B C 1
ATOM 3869 O O . ALA B 1 227 ? -17.984 17.25 10.477 1 93.5 227 ALA B O 1
ATOM 3870 N N . ALA B 1 228 ? -19.75 16.031 11.172 1 95.38 228 ALA B N 1
ATOM 3871 C CA . ALA B 1 228 ? -19.641 15.125 10.039 1 95.38 228 ALA B CA 1
ATOM 3872 C C . ALA B 1 228 ? -20.375 15.68 8.82 1 95.38 228 ALA B C 1
ATOM 3874 O O . ALA B 1 228 ? -21.438 16.297 8.953 1 95.38 228 ALA B O 1
ATOM 3875 N N . HIS B 1 229 ? -19.797 15.484 7.684 1 96.62 229 HIS B N 1
ATOM 3876 C CA . HIS B 1 229 ? -20.375 15.859 6.402 1 96.62 229 HIS B CA 1
ATOM 3877 C C . HIS B 1 229 ? -20.516 14.656 5.48 1 96.62 229 HIS B C 1
ATOM 3879 O O . HIS B 1 229 ? -19.516 14.125 4.984 1 96.62 229 HIS B O 1
ATOM 3885 N N . TYR B 1 230 ? -21.781 14.25 5.242 1 97.25 230 TYR B N 1
ATOM 3886 C CA . TYR B 1 230 ? -22 13.117 4.348 1 97.25 230 TYR B CA 1
ATOM 3887 C C . TYR B 1 230 ? -23.422 13.109 3.803 1 97.25 230 TYR B C 1
ATOM 3889 O O . TYR B 1 230 ? -24.297 13.773 4.344 1 97.25 230 TYR B O 1
ATOM 3897 N N . ASP B 1 231 ? -23.562 12.477 2.658 1 98.31 231 ASP B N 1
ATOM 3898 C CA . ASP B 1 231 ? -24.844 12.211 2.008 1 98.31 231 ASP B CA 1
ATOM 3899 C C . ASP B 1 231 ? -25 10.727 1.692 1 98.31 231 ASP B C 1
ATOM 3901 O O . ASP B 1 231 ? -24.5 10.25 0.671 1 98.31 231 ASP B O 1
ATOM 3905 N N . ILE B 1 232 ? -25.859 10.062 2.469 1 97.5 232 ILE B N 1
ATOM 3906 C CA . ILE B 1 232 ? -26.016 8.617 2.348 1 97.5 232 ILE B CA 1
ATOM 3907 C C . ILE B 1 232 ? -26.75 8.281 1.045 1 97.5 232 ILE B C 1
ATOM 3909 O O . ILE B 1 232 ? -26.516 7.23 0.447 1 97.5 232 ILE B O 1
ATOM 3913 N N . GLY B 1 233 ? -27.625 9.156 0.67 1 98.19 233 GLY B N 1
ATOM 3914 C CA . GLY B 1 233 ? -28.281 8.969 -0.614 1 98.19 233 GLY B CA 1
ATOM 3915 C C . GLY B 1 233 ? -27.312 8.953 -1.781 1 98.19 233 GLY B C 1
ATOM 3916 O O . GLY B 1 233 ? -27.406 8.094 -2.66 1 98.19 233 GLY B O 1
ATOM 3917 N N . TYR B 1 234 ? -26.469 9.875 -1.741 1 98.31 234 TYR B N 1
ATOM 3918 C CA . TYR B 1 234 ? -25.438 9.922 -2.779 1 98.31 234 TYR B CA 1
ATOM 3919 C C . TYR B 1 234 ? -24.609 8.648 -2.777 1 98.31 234 TYR B C 1
ATOM 3921 O O . TYR B 1 234 ? -24.375 8.047 -3.832 1 98.31 234 TYR B O 1
ATOM 3929 N N . MET B 1 235 ? -24.141 8.242 -1.591 1 98.44 235 MET B N 1
ATOM 3930 C CA . MET B 1 235 ? -23.328 7.039 -1.489 1 98.44 235 MET B CA 1
ATOM 3931 C C . MET B 1 235 ? -24.078 5.816 -1.991 1 98.44 235 MET B C 1
ATOM 3933 O O . MET B 1 235 ? -23.531 4.992 -2.725 1 98.44 235 MET B O 1
ATOM 3937 N N . ALA B 1 236 ? -25.328 5.711 -1.624 1 98.62 236 ALA B N 1
ATOM 3938 C CA . ALA B 1 236 ? -26.141 4.57 -2.027 1 98.62 236 ALA B CA 1
ATOM 3939 C C . ALA B 1 236 ? -26.312 4.527 -3.543 1 98.62 236 ALA B C 1
ATOM 3941 O O . ALA B 1 236 ? -26.219 3.461 -4.156 1 98.62 236 ALA B O 1
ATOM 3942 N N . CYS B 1 237 ? -26.562 5.629 -4.117 1 98.69 237 CYS B N 1
ATOM 3943 C CA . CYS B 1 237 ? -26.734 5.703 -5.566 1 98.69 237 CYS B CA 1
ATOM 3944 C C . CYS B 1 237 ? -25.453 5.316 -6.285 1 98.69 237 CYS B C 1
ATOM 3946 O O . CYS B 1 237 ? -25.484 4.605 -7.289 1 98.69 237 CYS B O 1
ATOM 3948 N N . ALA B 1 238 ? -24.391 5.824 -5.773 1 98.5 238 ALA B N 1
ATOM 3949 C CA . ALA B 1 238 ? -23.094 5.492 -6.359 1 98.5 238 ALA B CA 1
ATOM 3950 C C . ALA B 1 238 ? -22.812 3.994 -6.25 1 98.5 238 ALA B C 1
ATOM 3952 O O . ALA B 1 238 ? -22.391 3.365 -7.219 1 98.5 238 ALA B O 1
ATOM 3953 N N . CYS B 1 239 ? -23.031 3.424 -5.105 1 98.69 239 CYS B N 1
ATOM 3954 C CA . CYS B 1 239 ? -22.797 1.999 -4.895 1 98.69 239 CYS B CA 1
ATOM 3955 C C . CYS B 1 239 ? -23.703 1.164 -5.785 1 98.69 239 CYS B C 1
ATOM 3957 O O . CYS B 1 239 ? -23.297 0.125 -6.305 1 98.69 239 CYS B O 1
ATOM 3959 N N . LEU B 1 240 ? -24.922 1.628 -5.887 1 98.75 240 LEU B N 1
ATOM 3960 C CA . LEU B 1 240 ? -25.859 0.918 -6.754 1 98.75 240 LEU B CA 1
ATOM 3961 C C . LEU B 1 240 ? -25.375 0.922 -8.195 1 98.75 240 LEU B C 1
ATOM 3963 O O . LEU B 1 240 ? -25.391 -0.113 -8.867 1 98.75 240 LEU B O 1
ATOM 3967 N N . ALA B 1 241 ? -25 2.062 -8.656 1 98.75 241 ALA B N 1
ATOM 3968 C CA . ALA B 1 241 ? -24.469 2.174 -10.016 1 98.75 241 ALA B CA 1
ATOM 3969 C C . ALA B 1 241 ? -23.234 1.289 -10.195 1 98.75 241 ALA B C 1
ATOM 3971 O O . ALA B 1 241 ? -23.125 0.572 -11.188 1 98.75 241 ALA B O 1
ATOM 3972 N N . MET B 1 242 ? -22.359 1.349 -9.227 1 98.69 242 MET B N 1
ATOM 3973 C CA . MET B 1 242 ? -21.156 0.54 -9.281 1 98.69 242 MET B CA 1
ATOM 3974 C C . MET B 1 242 ? -21.484 -0.948 -9.258 1 98.69 242 MET B C 1
ATOM 3976 O O . MET B 1 242 ? -20.859 -1.743 -9.953 1 98.69 242 MET B O 1
ATOM 3980 N N . SER B 1 243 ? -22.453 -1.314 -8.461 1 98.62 243 SER B N 1
ATOM 3981 C CA . SER B 1 243 ? -22.875 -2.711 -8.383 1 98.62 243 SER B CA 1
ATOM 3982 C C . SER B 1 243 ? -23.422 -3.195 -9.719 1 98.62 243 SER B C 1
ATOM 3984 O O . SER B 1 243 ? -23.125 -4.312 -10.156 1 98.62 243 SER B O 1
ATOM 3986 N N . LEU B 1 244 ? -24.219 -2.377 -10.344 1 98.69 244 LEU B N 1
ATOM 3987 C CA . LEU B 1 244 ? -24.797 -2.74 -11.633 1 98.69 244 LEU B CA 1
ATOM 3988 C C . LEU B 1 244 ? -23.719 -2.918 -12.688 1 98.69 244 LEU B C 1
ATOM 3990 O O . LEU B 1 244 ? -23.719 -3.9 -13.43 1 98.69 244 LEU B O 1
ATOM 3994 N N . VAL B 1 245 ? -22.797 -2.014 -12.719 1 98.56 245 VAL B N 1
ATOM 3995 C CA . VAL B 1 245 ? -21.672 -2.113 -13.648 1 98.56 245 VAL B CA 1
ATOM 3996 C C . VAL B 1 245 ? -20.844 -3.359 -13.336 1 98.56 245 VAL B C 1
ATOM 3998 O O . VAL B 1 245 ? -20.484 -4.117 -14.234 1 98.56 245 VAL B O 1
ATOM 4001 N N . GLY B 1 246 ? -20.562 -3.543 -12.062 1 98.31 246 GLY B N 1
ATOM 4002 C CA . GLY B 1 246 ? -19.781 -4.695 -11.633 1 98.31 246 GLY B CA 1
ATOM 4003 C C . GLY B 1 246 ? -20.422 -6.02 -11.992 1 98.31 246 GLY B C 1
ATOM 4004 O O . GLY B 1 246 ? -19.766 -6.91 -12.531 1 98.31 246 GLY B O 1
ATOM 4005 N N . LEU B 1 247 ? -21.703 -6.125 -11.781 1 97.88 247 LEU B N 1
ATOM 4006 C CA . LEU B 1 247 ? -22.422 -7.363 -12.07 1 97.88 247 LEU B CA 1
ATOM 4007 C C . LEU B 1 247 ? -22.469 -7.621 -13.57 1 97.88 247 LEU B C 1
ATOM 4009 O O . LEU B 1 247 ? -22.375 -8.766 -14.016 1 97.88 247 LEU B O 1
ATOM 4013 N N . ALA B 1 248 ? -22.625 -6.57 -14.312 1 98.12 248 ALA B N 1
ATOM 4014 C CA . ALA B 1 248 ? -22.609 -6.715 -15.766 1 98.12 248 ALA B CA 1
ATOM 4015 C C . ALA B 1 248 ? -21.25 -7.219 -16.266 1 98.12 248 ALA B C 1
ATOM 4017 O O . ALA B 1 248 ? -21.188 -8.094 -17.125 1 98.12 248 ALA B O 1
ATOM 4018 N N . LEU B 1 249 ? -20.219 -6.695 -15.711 1 97.81 249 LEU B N 1
ATOM 4019 C CA . LEU B 1 249 ? -18.875 -7.102 -16.094 1 97.81 249 LEU B CA 1
ATOM 4020 C C . LEU B 1 249 ? -18.609 -8.547 -15.688 1 97.81 249 LEU B C 1
ATOM 4022 O O . LEU B 1 249 ? -17.984 -9.305 -16.438 1 97.81 249 LEU B O 1
ATOM 4026 N N . VAL B 1 250 ? -19.062 -8.883 -14.539 1 97 250 VAL B N 1
ATOM 4027 C CA . VAL B 1 250 ? -18.875 -10.242 -14.039 1 97 250 VAL B CA 1
ATOM 4028 C C . VAL B 1 250 ? -19.594 -11.234 -14.961 1 97 250 VAL B C 1
ATOM 4030 O O . VAL B 1 250 ? -19.078 -12.305 -15.258 1 97 250 VAL B O 1
ATOM 4033 N N . ARG B 1 251 ? -20.75 -10.898 -15.367 1 95.69 251 ARG B N 1
ATOM 4034 C CA . ARG B 1 251 ? -21.516 -11.734 -16.297 1 95.69 251 ARG B CA 1
ATOM 4035 C C . ARG B 1 251 ? -20.766 -11.914 -17.609 1 95.69 251 ARG B C 1
ATOM 4037 O O . ARG B 1 251 ? -20.719 -13.023 -18.156 1 95.69 251 ARG B O 1
ATOM 4044 N N . ASP B 1 252 ? -20.219 -10.898 -18.016 1 96 252 ASP B N 1
ATOM 4045 C CA . ASP B 1 252 ? -19.469 -10.945 -19.266 1 96 252 ASP B CA 1
ATOM 4046 C C . ASP B 1 252 ? -18.266 -11.883 -19.156 1 96 252 ASP B C 1
ATOM 4048 O O . ASP B 1 252 ? -17.984 -12.664 -20.062 1 96 252 ASP B O 1
ATOM 4052 N N . VAL B 1 253 ? -17.578 -11.781 -18.062 1 94.31 253 VAL B N 1
ATOM 4053 C CA . VAL B 1 253 ? -16.422 -12.656 -17.828 1 94.31 253 VAL B CA 1
ATOM 4054 C C . VAL B 1 253 ? -16.906 -14.109 -17.719 1 94.31 253 VAL B C 1
ATOM 4056 O O . VAL B 1 253 ? -16.25 -15.016 -18.234 1 94.31 253 VAL B O 1
ATOM 4059 N N . GLY B 1 254 ? -18 -14.344 -17.094 1 91.31 254 GLY B N 1
ATOM 4060 C CA . GLY B 1 254 ? -18.562 -15.68 -16.984 1 91.31 254 GLY B CA 1
ATOM 4061 C C . GLY B 1 254 ? -18.859 -16.312 -18.344 1 91.31 254 GLY B C 1
ATOM 4062 O O . GLY B 1 254 ? -18.609 -17.484 -18.547 1 91.31 254 GLY B O 1
ATOM 4063 N N . ARG B 1 255 ? -19.25 -15.57 -19.281 1 90.44 255 ARG B N 1
ATOM 4064 C CA . ARG B 1 255 ? -19.578 -16.062 -20.609 1 90.44 255 ARG B CA 1
ATOM 4065 C C . ARG B 1 255 ? -18.328 -16.438 -21.391 1 90.44 255 ARG B C 1
ATOM 4067 O O . ARG B 1 255 ? -18.344 -17.344 -22.219 1 90.44 255 ARG B O 1
ATOM 4074 N N . GLU B 1 256 ? -17.297 -15.773 -21.062 1 87.94 256 GLU B N 1
ATOM 4075 C CA . GLU B 1 256 ? -16.047 -16.016 -21.766 1 87.94 256 GLU B CA 1
ATOM 4076 C C . GLU B 1 256 ? -15.352 -17.266 -21.219 1 87.94 256 GLU B C 1
ATOM 4078 O O . GLU B 1 256 ? -14.719 -18.016 -21.984 1 87.94 256 GLU B O 1
ATOM 4083 N N . VAL B 1 257 ? -15.43 -17.406 -20 1 82 257 VAL B N 1
ATOM 4084 C CA . VAL B 1 257 ? -14.734 -18.516 -19.344 1 82 257 VAL B CA 1
ATOM 4085 C C . VAL B 1 257 ? -15.516 -19.812 -19.562 1 82 257 VAL B C 1
ATOM 4087 O O . VAL B 1 257 ? -14.93 -20.875 -19.719 1 82 257 VAL B O 1
ATOM 4090 N N . THR B 1 258 ? -16.766 -19.797 -19.375 1 70.88 258 THR B N 1
ATOM 4091 C CA . THR B 1 258 ? -17.609 -20.969 -19.625 1 70.88 258 THR B CA 1
ATOM 4092 C C . THR B 1 258 ? -18.547 -20.719 -20.812 1 70.88 258 THR B C 1
ATOM 4094 O O . THR B 1 258 ? -19.703 -20.359 -20.625 1 70.88 258 THR B O 1
ATOM 4097 N N . PRO B 1 259 ? -17.844 -20.797 -22.016 1 56.91 259 PRO B N 1
ATOM 4098 C CA . PRO B 1 259 ? -18.75 -20.547 -23.141 1 56.91 259 PRO B CA 1
ATOM 4099 C C . PRO B 1 259 ? -19.938 -21.516 -23.188 1 56.91 259 PRO B C 1
ATOM 4101 O O . PRO B 1 259 ? -19.766 -22.703 -22.891 1 56.91 259 PRO B O 1
ATOM 4104 N N . GLU B 1 260 ? -20.984 -21.125 -22.891 1 46.28 260 GLU B N 1
ATOM 4105 C CA . GLU B 1 260 ? -22.141 -21.953 -23.219 1 46.28 260 GLU B CA 1
ATOM 4106 C C . GLU B 1 260 ? -22.219 -22.203 -24.734 1 46.28 260 GLU B C 1
ATOM 4108 O O . GLU B 1 260 ? -21.766 -21.375 -25.516 1 46.28 260 GLU B O 1
#

Secondary structure (DSSP, 8-state):
---HHHHHHHHHHHHHHHHHHHHHHHH-SSHHHHHHHHHHHHHHHHHHHHHHHHHT--TTS-S-HHHHHHHHHHHHHHHHHHHHHHTT-SGGGGGGGGSTT--HHHHHHHHHHHHHHHHHHHHHHHHHHHHHTTS-PPPS-HHHHHHHHHHHHHHHHHHHHHHHHHHHH-HHHHHHHHHHHHHHGGGTTSS--GGGS-HHHHHHHTTSHHHHHHHHHHHHHHGGGS-----HHHHHHHHHHHHHHHHHHHHHHHHHHS--/---HHHHHHHHHHHHHHHHHHHHHHHH-SSHHHHHHHHHHHHHHHHHHHHHHHHHT--TTS-S-HHHHHHHHHHHHHHHHHHHHHHTT-SGGGGGGGGSTT--HHHHHHHHHHHHHHHHHHHHHHHHHHHHHTTS-PPPS-HHHHHHHHHHHHHHHHHHHHHHHHHHHH-HHHHHHHHHHHHHHGGGTTSS--GGGS-HHHHHHHTTSHHHHHHHHHHHHHHGGGS-----HHHHHHHHHHHHHHHHHHHHHHHHHHS--